Protein 7QA8 (pdb70)

B-factor: mean 53.93, std 20.83, range [18.57, 107.94]

Solvent-accessible surface area: 30537 Å² total

Structure (mmCIF, N/CA/C/O backbone):
data_7QA8
#
_entry.id   7QA8
#
_cell.length_a   1.00
_cell.length_b   1.00
_cell.length_c   1.00
_cell.angle_alpha   90.00
_cell.angle_beta   90.00
_cell.angle_gamma   90.00
#
_symmetry.space_group_name_H-M   'P 1'
#
loop_
_entity.id
_entity.type
_entity.pdbx_description
1 polymer 'Pheromone alpha factor receptor'
2 polymer HIS-ALA-LEU-GLN-LEU-LYS-PRO-GLY-GLN-PRO-NLE-TYR
3 non-polymer 2-acetamido-2-deoxy-beta-D-glucopyranose
4 non-polymer 'CHOLESTEROL HEMISUCCINATE'
5 water water
#
loop_
_atom_site.group_PDB
_atom_site.id
_atom_site.type_symbol
_atom_site.label_atom_id
_atom_site.label_alt_id
_atom_site.label_comp_id
_atom_site.label_asym_id
_atom_site.label_entity_id
_atom_site.label_seq_id
_atom_site.pdbx_PDB_ins_code
_atom_site.Cartn_x
_atom_site.Cartn_y
_atom_site.Cartn_z
_atom_site.occupancy
_atom_site.B_iso_or_equiv
_atom_site.auth_seq_id
_atom_site.auth_comp_id
_atom_site.auth_asym_id
_atom_site.auth_atom_id
_atom_site.pdbx_PDB_model_num
ATOM 1 N N . ALA A 1 5 ? 117.313 88.172 68.810 1.00 75.48 5 ALA A N 1
ATOM 2 C CA . ALA A 1 5 ? 118.365 89.108 68.425 1.00 75.48 5 ALA A CA 1
ATOM 3 C C . ALA A 1 5 ? 118.832 88.873 66.989 1.00 75.48 5 ALA A C 1
ATOM 4 O O . ALA A 1 5 ? 119.849 88.210 66.777 1.00 75.48 5 ALA A O 1
ATOM 6 N N . PRO A 1 6 ? 118.072 89.382 66.008 1.00 72.47 6 PRO A N 1
ATOM 7 C CA . PRO A 1 6 ? 118.494 89.214 64.603 1.00 72.47 6 PRO A CA 1
ATOM 8 C C . PRO A 1 6 ? 119.786 89.940 64.260 1.00 72.47 6 PRO A C 1
ATOM 9 O O . PRO A 1 6 ? 120.744 89.305 63.798 1.00 72.47 6 PRO A O 1
ATOM 13 N N . SER A 1 7 ? 119.847 91.251 64.502 1.00 66.97 7 SER A N 1
ATOM 14 C CA . SER A 1 7 ? 121.019 92.059 64.183 1.00 66.97 7 SER A CA 1
ATOM 15 C C . SER A 1 7 ? 120.948 93.384 64.927 1.00 66.97 7 SER A C 1
ATOM 16 O O . SER A 1 7 ? 119.904 94.043 64.931 1.00 66.97 7 SER A O 1
ATOM 19 N N . LEU A 1 8 ? 122.055 93.772 65.553 1.00 60.91 8 LEU A N 1
ATOM 20 C CA . LEU A 1 8 ? 122.128 95.047 66.250 1.00 60.91 8 LEU A CA 1
ATOM 21 C C . LEU A 1 8 ? 122.336 96.187 65.261 1.00 60.91 8 LEU A C 1
ATOM 22 O O . LEU A 1 8 ? 122.990 96.027 64.227 1.00 60.91 8 LEU A O 1
ATOM 27 N N . SER A 1 9 ? 121.772 97.347 65.588 1.00 60.37 9 SER A N 1
ATOM 28 C CA . SER A 1 9 ? 121.903 98.523 64.743 1.00 60.37 9 SER A CA 1
ATOM 29 C C . SER A 1 9 ? 123.297 99.131 64.889 1.00 60.37 9 SER A C 1
ATOM 30 O O . SER A 1 9 ? 124.083 98.753 65.761 1.00 60.37 9 SER A O 1
ATOM 33 N N . ASN A 1 10 ? 123.604 100.091 64.012 1.00 63.57 10 ASN A N 1
ATOM 34 C CA . ASN A 1 10 ? 124.911 100.735 64.058 1.00 63.57 10 ASN A CA 1
ATOM 35 C C . ASN A 1 10 ? 125.005 101.702 65.236 1.00 63.57 10 ASN A C 1
ATOM 36 O O . ASN A 1 10 ? 126.102 101.936 65.758 1.00 63.57 10 ASN A O 1
ATOM 41 N N . LEU A 1 11 ? 123.864 102.203 65.723 1.00 59.68 11 LEU A N 1
ATOM 42 C CA . LEU A 1 11 ? 123.842 103.154 66.830 1.00 59.68 11 LEU A CA 1
ATOM 43 C C . LEU A 1 11 ? 124.262 102.530 68.157 1.00 59.68 11 LEU A C 1
ATOM 44 O O . LEU A 1 11 ? 124.475 103.260 69.130 1.00 59.68 11 LEU A O 1
ATOM 49 N N . PHE A 1 12 ? 124.372 101.200 68.220 1.00 61.20 12 PHE A N 1
ATOM 50 C CA . PHE A 1 12 ? 124.927 100.524 69.385 1.00 61.20 12 PHE A CA 1
ATOM 51 C C . PHE A 1 12 ? 126.417 100.802 69.553 1.00 61.20 12 PHE A C 1
ATOM 52 O O . PHE A 1 12 ? 126.946 100.639 70.658 1.00 61.20 12 PHE A O 1
ATOM 60 N N . TYR A 1 13 ? 127.100 101.235 68.490 1.00 64.19 13 TYR A N 1
ATOM 61 C CA . TYR A 1 13 ? 128.536 101.481 68.521 1.00 64.19 13 TYR A CA 1
ATOM 62 C C . TYR A 1 13 ? 128.872 102.969 68.501 1.00 64.19 13 TYR A C 1
ATOM 63 O O . TYR A 1 13 ? 129.985 103.350 68.130 1.00 64.19 13 TYR A O 1
ATOM 72 N N . ASP A 1 14 ? 127.926 103.819 68.895 1.00 64.94 14 ASP A N 1
ATOM 73 C CA . ASP A 1 14 ? 128.148 105.258 68.930 1.00 64.94 14 ASP A CA 1
ATOM 74 C C . ASP A 1 14 ? 128.299 105.693 70.380 1.00 64.94 14 ASP A C 1
ATOM 75 O O . ASP A 1 14 ? 127.324 105.611 71.144 1.00 64.94 14 ASP A O 1
ATOM 80 N N . PRO A 1 15 ? 129.495 106.107 70.815 1.00 63.45 15 PRO A N 1
ATOM 81 C CA . PRO A 1 15 ? 129.666 106.561 72.208 1.00 63.45 15 PRO A CA 1
ATOM 82 C C . PRO A 1 15 ? 128.863 107.800 72.570 1.00 63.45 15 PRO A C 1
ATOM 83 O O . PRO A 1 15 ? 128.441 107.935 73.725 1.00 63.45 15 PRO A O 1
ATOM 87 N N . THR A 1 16 ? 128.641 108.710 71.624 1.00 62.83 16 THR A N 1
ATOM 88 C CA . THR A 1 16 ? 128.019 109.995 71.909 1.00 62.83 16 THR A CA 1
ATOM 89 C C . THR A 1 16 ? 126.530 110.028 71.583 1.00 62.83 16 THR A C 1
ATOM 90 O O . THR A 1 16 ? 125.925 111.104 71.633 1.00 62.83 16 THR A O 1
ATOM 94 N N . TYR A 1 17 ? 125.935 108.891 71.226 1.00 56.08 17 TYR A N 1
ATOM 95 C CA . TYR A 1 17 ? 124.503 108.849 70.961 1.00 56.08 17 TYR A CA 1
ATOM 96 C C . TYR A 1 17 ? 123.714 109.050 72.249 1.00 56.08 17 TYR A C 1
ATOM 97 O O . TYR A 1 17 ? 124.028 108.465 73.289 1.00 56.08 17 TYR A O 1
ATOM 106 N N . ASN A 1 18 ? 122.680 109.886 72.173 1.00 52.84 18 ASN A N 1
ATOM 107 C CA . ASN A 1 18 ? 121.893 110.252 73.344 1.00 52.84 18 ASN 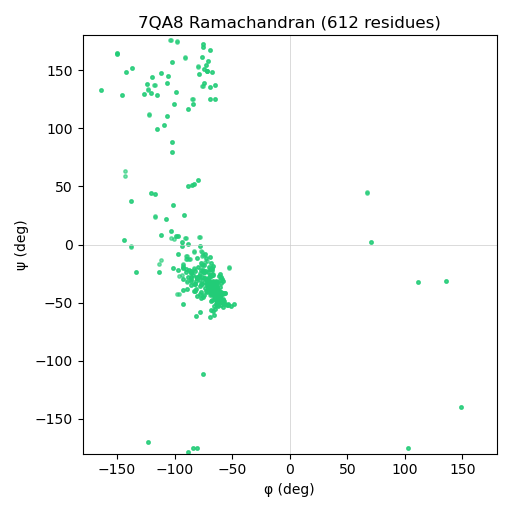A CA 1
ATOM 108 C C . ASN A 1 18 ? 120.465 109.744 73.195 1.00 52.84 18 ASN A C 1
ATOM 109 O O . ASN A 1 18 ? 119.652 110.374 72.501 1.00 52.84 18 ASN A O 1
ATOM 114 N N . PRO A 1 19 ? 120.109 108.616 73.806 1.00 47.80 19 PRO A N 1
ATOM 115 C CA . PRO A 1 19 ? 118.689 108.299 73.969 1.00 47.80 19 PRO A CA 1
ATOM 116 C C . PRO A 1 19 ? 118.072 109.210 75.016 1.00 47.80 19 PRO A C 1
ATOM 117 O O . PRO A 1 19 ? 118.730 109.642 75.964 1.00 47.80 19 PRO A O 1
ATOM 121 N N . GLY A 1 20 ? 116.785 109.504 74.835 1.00 40.37 20 GLY A N 1
ATOM 122 C CA . GLY A 1 20 ? 116.101 110.539 75.577 1.00 40.37 20 GLY A CA 1
ATOM 123 C C . GLY A 1 20 ? 115.712 111.726 74.721 1.00 40.37 20 GLY A C 1
ATOM 124 O O . GLY A 1 20 ? 114.684 112.359 74.984 1.00 40.37 20 GLY A O 1
ATOM 125 N N . GLN A 1 21 ? 116.514 112.039 73.707 1.00 43.52 21 GLN A N 1
ATOM 126 C CA . GLN A 1 21 ? 116.163 113.024 72.697 1.00 43.52 21 GLN A CA 1
ATOM 127 C C . GLN A 1 21 ? 115.516 112.390 71.477 1.00 43.52 21 GLN A C 1
ATOM 128 O O . GLN A 1 21 ? 115.196 113.100 70.518 1.00 43.52 21 GLN A O 1
ATOM 134 N N . SER A 1 22 ? 115.316 111.075 71.494 1.00 41.89 22 SER A N 1
ATOM 135 C CA . SER A 1 22 ? 114.677 110.368 70.400 1.00 41.89 22 SER A CA 1
ATOM 136 C C . SER A 1 22 ? 113.169 110.607 70.415 1.00 41.89 22 SER A C 1
ATOM 137 O O . SER A 1 22 ? 112.605 111.195 71.342 1.00 41.89 22 SER A O 1
ATOM 140 N N . THR A 1 23 ? 112.516 110.129 69.364 1.00 42.32 23 THR A N 1
ATOM 141 C CA . THR A 1 23 ? 111.135 110.462 69.049 1.00 42.32 23 THR A CA 1
ATOM 142 C C . THR A 1 23 ? 110.232 109.272 69.349 1.00 42.32 23 THR A C 1
ATOM 143 O O . THR A 1 23 ? 110.584 108.125 69.058 1.00 42.32 23 THR A O 1
ATOM 147 N N . ILE A 1 24 ? 109.067 109.553 69.917 1.00 40.38 24 ILE A N 1
ATOM 148 C CA . ILE A 1 24 ? 108.007 108.578 70.114 1.00 40.38 24 ILE A CA 1
ATOM 149 C C . ILE A 1 24 ? 106.814 109.059 69.302 1.00 40.38 24 ILE A C 1
ATOM 150 O O . ILE A 1 24 ? 106.478 110.250 69.328 1.00 40.38 24 ILE A O 1
ATOM 155 N N . ASN A 1 25 ? 106.159 108.129 68.608 1.00 45.72 25 ASN A N 1
ATOM 156 C CA . ASN A 1 25 ? 105.050 108.417 67.708 1.00 45.72 25 ASN A CA 1
ATOM 157 C C . ASN A 1 25 ? 103.785 107.766 68.248 1.00 45.72 25 ASN A C 1
ATOM 158 O O . ASN A 1 25 ? 103.794 106.571 68.554 1.00 45.72 25 ASN A O 1
ATOM 163 N N . TYR A 1 26 ? 102.701 108.530 68.372 1.00 42.54 26 TYR A N 1
ATOM 164 C CA . TYR A 1 26 ? 101.476 107.949 68.901 1.00 42.54 26 TYR A CA 1
ATOM 165 C C . TYR A 1 26 ? 100.265 108.656 68.299 1.00 42.54 26 TYR A C 1
ATOM 166 O O . TYR A 1 26 ? 100.366 109.732 67.687 1.00 42.54 26 TYR A O 1
ATOM 175 N N . THR A 1 27 ? 99.114 108.007 68.465 1.00 46.58 27 THR A N 1
ATOM 176 C CA . THR A 1 27 ? 97.822 108.511 68.026 1.00 46.58 27 THR A CA 1
ATOM 177 C C . THR A 1 27 ? 97.090 109.136 69.207 1.00 46.58 27 THR A C 1
ATOM 178 O O . THR A 1 27 ? 96.975 108.521 70.270 1.00 46.58 27 THR A O 1
ATOM 182 N N . SER A 1 28 ? 96.582 110.346 69.008 1.00 48.23 28 SER A N 1
ATOM 183 C CA . SER A 1 28 ? 95.888 111.091 70.048 1.00 48.23 28 SER A CA 1
ATOM 184 C C . SER A 1 28 ? 94.487 111.441 69.563 1.00 48.23 28 SER A C 1
ATOM 185 O O . SER A 1 28 ? 94.026 110.934 68.536 1.00 48.23 28 SER A O 1
ATOM 188 N N . ILE A 1 29 ? 93.795 112.303 70.315 1.00 50.35 29 ILE A N 1
ATOM 189 C CA . ILE A 1 29 ? 92.516 112.833 69.854 1.00 50.35 29 ILE A CA 1
ATOM 190 C C . ILE A 1 29 ? 92.691 113.758 68.655 1.00 50.35 29 ILE A C 1
ATOM 191 O O . ILE A 1 29 ? 91.739 113.974 67.899 1.00 50.35 29 ILE A O 1
ATOM 196 N N . TYR A 1 30 ? 93.894 114.308 68.457 1.00 53.05 30 TYR A N 1
ATOM 197 C CA . TYR A 1 30 ? 94.205 115.152 67.311 1.00 53.05 30 TYR A CA 1
ATOM 198 C C . TYR A 1 30 ? 94.770 114.355 66.139 1.00 53.05 30 TYR A C 1
ATOM 199 O O . TYR A 1 30 ? 95.497 114.907 65.304 1.00 53.05 30 TYR A O 1
ATOM 208 N N . GLY A 1 31 ? 94.452 113.069 66.065 1.00 54.41 31 GLY A N 1
ATOM 209 C CA . GLY A 1 31 ? 94.856 112.194 64.985 1.00 54.41 31 GLY A CA 1
ATOM 210 C C . GLY A 1 31 ? 96.014 111.278 65.336 1.00 54.41 31 GLY A C 1
ATOM 211 O O . GLY A 1 31 ? 96.511 111.225 66.465 1.00 54.41 31 GLY A O 1
ATOM 212 N N . ASN A 1 32 ? 96.446 110.543 64.316 1.00 58.83 32 ASN A N 1
ATOM 213 C CA . ASN A 1 32 ? 97.581 109.628 64.343 1.00 58.83 32 ASN A CA 1
ATOM 214 C C . ASN A 1 32 ? 98.911 110.298 63.995 1.00 58.83 32 ASN A C 1
ATOM 215 O O . ASN A 1 32 ? 99.683 109.810 63.167 1.00 58.83 32 ASN A O 1
ATOM 220 N N . GLY A 1 33 ? 99.203 111.413 64.658 1.00 49.44 33 GLY A N 1
ATOM 221 C CA . GLY A 1 33 ? 100.425 112.136 64.370 1.00 49.44 33 GLY A CA 1
ATOM 222 C C . GLY A 1 33 ? 101.124 112.794 65.542 1.00 49.44 33 GLY A C 1
ATOM 223 O O . GLY A 1 33 ? 102.109 113.505 65.316 1.00 49.44 33 GLY A O 1
ATOM 224 N N . SER A 1 34 ? 100.643 112.619 66.773 1.00 43.85 34 SER A N 1
ATOM 225 C CA . SER A 1 34 ? 101.343 113.189 67.917 1.00 43.85 34 SER A CA 1
ATOM 226 C C . SER A 1 34 ? 102.694 112.524 68.165 1.00 43.85 34 SER A C 1
ATOM 227 O O . SER A 1 34 ? 102.895 111.346 67.870 1.00 43.85 34 SER A O 1
ATOM 230 N N . THR A 1 35 ? 103.639 113.315 68.682 1.00 41.16 35 THR A N 1
ATOM 231 C CA . THR A 1 35 ? 105.015 112.899 68.931 1.00 41.16 35 THR A CA 1
ATOM 232 C C . THR A 1 35 ? 105.439 113.443 70.287 1.00 41.16 35 THR A C 1
ATOM 233 O O . THR A 1 35 ? 104.936 114.474 70.739 1.00 41.16 35 THR A O 1
ATOM 237 N N . ILE A 1 36 ? 106.368 112.743 70.941 1.00 34.98 36 ILE A N 1
ATOM 238 C CA . ILE A 1 36 ? 106.906 113.190 72.225 1.00 34.98 36 ILE A CA 1
ATOM 239 C C . ILE A 1 36 ? 108.350 112.693 72.326 1.00 34.98 36 ILE A C 1
ATOM 240 O O . ILE A 1 36 ? 108.789 111.852 71.547 1.00 34.98 36 ILE A O 1
ATOM 245 N N . THR A 1 37 ? 109.120 113.262 73.253 1.00 32.08 37 THR A N 1
ATOM 246 C CA . THR A 1 37 ? 110.471 112.814 73.557 1.00 32.08 37 THR A CA 1
ATOM 247 C C . THR A 1 37 ? 110.450 111.993 74.841 1.00 32.08 37 THR A C 1
ATOM 248 O O . THR A 1 37 ? 109.529 112.107 75.653 1.00 32.08 37 THR A O 1
ATOM 252 N N . PHE A 1 38 ? 111.468 111.139 75.007 1.00 29.28 38 PHE A N 1
ATOM 253 C CA . PHE A 1 38 ? 111.540 110.270 76.181 1.00 29.28 38 PHE A CA 1
ATOM 254 C C . PHE A 1 38 ? 111.751 111.029 77.489 1.00 29.28 38 PHE A C 1
ATOM 255 O O . PHE A 1 38 ? 111.422 110.496 78.556 1.00 29.28 38 PHE A O 1
ATOM 263 N N . ASP A 1 39 ? 112.207 112.282 77.440 1.00 32.42 39 ASP A N 1
ATOM 264 C CA . ASP A 1 39 ? 112.441 113.020 78.672 1.00 32.42 39 ASP A CA 1
ATOM 265 C C . ASP A 1 39 ? 111.203 113.746 79.172 1.00 32.42 39 ASP A C 1
ATOM 266 O O . ASP A 1 39 ? 111.054 113.912 80.386 1.00 32.42 39 ASP A O 1
ATOM 271 N N . GLU A 1 40 ? 110.238 114.029 78.299 1.00 31.93 40 GLU A N 1
ATOM 272 C CA . GLU A 1 40 ? 108.974 114.568 78.782 1.00 31.93 40 GLU A CA 1
ATOM 273 C C . GLU A 1 40 ? 108.069 113.456 79.288 1.00 31.93 40 GLU A C 1
ATOM 274 O O . GLU A 1 40 ? 107.336 113.649 80.267 1.00 31.93 40 GLU A O 1
ATOM 280 N N . LEU A 1 41 ? 108.178 112.271 78.683 1.00 25.11 41 LEU A N 1
ATOM 281 C CA . LEU A 1 41 ? 107.535 111.081 79.227 1.00 25.11 41 LEU A CA 1
ATOM 282 C C . LEU A 1 41 ? 108.108 110.733 80.595 1.00 25.11 41 LEU A C 1
ATOM 283 O O . LEU A 1 41 ? 107.360 110.441 81.540 1.00 25.11 41 LEU A O 1
ATOM 288 N N . GLN A 1 42 ? 109.439 110.755 80.720 1.00 23.06 42 GLN A N 1
ATOM 289 C CA . GLN A 1 42 ? 110.053 110.444 82.006 1.00 23.06 42 GLN A CA 1
ATOM 290 C C . GLN A 1 42 ? 109.771 111.530 83.042 1.00 23.06 42 GLN A C 1
ATOM 291 O O . GLN A 1 42 ? 109.676 111.233 84.238 1.00 23.06 42 GLN A O 1
ATOM 297 N N . GLY A 1 43 ? 109.551 112.772 82.603 1.00 22.49 43 GLY A N 1
ATOM 298 C CA . GLY A 1 43 ? 109.147 113.807 83.534 1.00 22.49 43 GLY A CA 1
ATOM 299 C C . GLY A 1 43 ? 107.710 113.664 83.990 1.00 22.49 43 GLY A C 1
ATOM 300 O O . GLY A 1 43 ? 107.368 114.075 85.102 1.00 22.49 43 GLY A O 1
ATOM 301 N N . LEU A 1 44 ? 106.849 113.086 83.146 1.00 20.92 44 LEU A N 1
ATOM 302 C CA . LEU A 1 44 ? 105.514 112.721 83.619 1.00 20.92 44 LEU A CA 1
ATOM 303 C C . LEU A 1 44 ? 105.558 111.546 84.592 1.00 20.92 44 LEU A C 1
ATOM 304 O O . LEU A 1 44 ? 104.770 111.497 85.543 1.00 20.92 44 LEU A O 1
ATOM 309 N N . VAL A 1 45 ? 106.465 110.589 84.375 1.00 19.82 45 VAL A N 1
ATOM 310 C CA . VAL A 1 45 ? 106.487 109.413 85.250 1.00 19.82 45 VAL A CA 1
ATOM 311 C C . VAL A 1 45 ? 107.151 109.730 86.597 1.00 19.82 45 VAL A C 1
ATOM 312 O O . VAL A 1 45 ? 106.722 109.222 87.652 1.00 19.82 45 VAL A O 1
ATOM 316 N N . ASN A 1 46 ? 108.110 110.660 86.613 1.00 21.43 46 ASN A N 1
ATOM 317 C CA . ASN A 1 46 ? 108.861 110.918 87.832 1.00 21.43 46 ASN A CA 1
ATOM 318 C C . ASN A 1 46 ? 108.069 111.748 88.828 1.00 21.43 46 ASN A C 1
ATOM 319 O O . ASN A 1 46 ? 108.342 111.676 90.029 1.00 21.43 46 ASN A O 1
ATOM 324 N N . SER A 1 47 ? 106.991 112.390 88.388 1.00 22.56 47 SER A N 1
ATOM 325 C CA . SER A 1 47 ? 106.169 113.159 89.308 1.00 22.56 47 SER A CA 1
ATOM 326 C C . SER A 1 47 ? 105.132 112.291 89.998 1.00 22.56 47 SER A C 1
ATOM 327 O O . SER A 1 47 ? 104.830 112.524 91.172 1.00 22.56 47 SER A O 1
ATOM 330 N N . THR A 1 48 ? 104.703 111.205 89.349 1.00 22.12 48 THR A N 1
ATOM 331 C CA . THR A 1 48 ? 103.904 110.197 90.039 1.00 22.12 48 THR A CA 1
ATOM 332 C C . THR A 1 48 ? 104.764 109.410 91.020 1.00 22.12 48 THR A C 1
ATOM 333 O O . THR A 1 48 ? 104.331 109.127 92.152 1.00 22.12 48 THR A O 1
ATOM 337 N N . VAL A 1 49 ? 105.995 109.072 90.609 1.00 19.70 49 VAL A N 1
ATOM 338 C CA . VAL A 1 49 ? 106.905 108.363 91.508 1.00 19.70 49 VAL A CA 1
ATOM 339 C C . VAL A 1 49 ? 107.298 109.258 92.691 1.00 19.70 49 VAL A C 1
ATOM 340 O O . VAL A 1 49 ? 107.504 108.767 93.808 1.00 19.70 49 VAL A O 1
ATOM 344 N N . THR A 1 50 ? 107.269 110.581 92.515 1.00 22.50 50 THR A N 1
ATOM 345 C CA . THR A 1 50 ? 107.580 111.477 93.620 1.00 22.50 50 THR A CA 1
ATOM 346 C C . THR A 1 50 ? 106.367 111.776 94.498 1.00 22.50 50 THR A C 1
ATOM 347 O O . THR A 1 50 ? 106.533 112.028 95.698 1.00 22.50 50 THR A O 1
ATOM 351 N N . GLN A 1 51 ? 105.151 111.650 93.975 1.00 23.72 51 GLN A N 1
ATOM 352 C CA . GLN A 1 51 ? 103.980 111.894 94.809 1.00 23.72 51 GLN A CA 1
ATOM 353 C C . GLN A 1 51 ? 103.432 110.621 95.442 1.00 23.72 51 GLN A C 1
ATOM 354 O O . GLN A 1 51 ? 102.458 110.695 96.196 1.00 23.72 51 GLN A O 1
ATOM 360 N N . ALA A 1 52 ? 104.034 109.461 95.171 1.00 19.61 52 ALA A N 1
ATOM 361 C CA . ALA A 1 52 ? 103.656 108.267 95.928 1.00 19.61 52 ALA A CA 1
ATOM 362 C C . ALA A 1 52 ? 104.524 108.024 97.167 1.00 19.61 52 ALA A C 1
ATOM 363 O O . ALA A 1 52 ? 104.018 107.499 98.177 1.00 19.61 52 ALA A O 1
ATOM 365 N N . ILE A 1 53 ? 105.796 108.446 97.127 1.00 19.64 53 ILE A N 1
ATOM 366 C CA . ILE A 1 53 ? 106.698 108.332 98.277 1.00 19.64 53 ILE A CA 1
ATOM 367 C C . ILE A 1 53 ? 106.185 109.150 99.461 1.00 19.64 53 ILE A C 1
ATOM 368 O O . ILE A 1 53 ? 106.191 108.679 100.610 1.00 19.64 53 ILE A O 1
ATOM 373 N N . MET A 1 54 ? 105.709 110.373 99.189 1.00 25.54 54 MET A N 1
ATOM 374 C CA . MET A 1 54 ? 105.251 111.282 100.240 1.00 25.54 54 MET A CA 1
ATOM 375 C C . MET A 1 54 ? 104.040 110.716 100.970 1.00 25.54 54 MET A C 1
ATOM 376 O O . MET A 1 54 ? 103.986 110.718 102.205 1.00 25.54 54 MET A O 1
ATOM 381 N N . PHE A 1 55 ? 103.069 110.199 100.220 1.00 21.33 55 PHE A N 1
ATOM 382 C CA . PHE A 1 55 ? 101.861 109.675 100.835 1.00 21.33 55 PHE A CA 1
ATOM 383 C C . PHE A 1 55 ? 102.094 108.326 101.501 1.00 21.33 55 PHE A C 1
ATOM 384 O O . PHE A 1 55 ? 101.388 107.999 102.464 1.00 21.33 55 PHE A O 1
ATOM 392 N N . GLY A 1 56 ? 103.134 107.587 101.097 1.00 19.79 56 GLY A N 1
ATOM 393 C CA . GLY A 1 56 ? 103.465 106.379 101.836 1.00 19.79 56 GLY A CA 1
ATOM 394 C C . GLY A 1 56 ? 104.118 106.711 103.166 1.00 19.79 56 GLY A C 1
ATOM 395 O O . GLY A 1 56 ? 103.822 106.079 104.192 1.00 19.79 56 GLY A O 1
ATOM 396 N N . VAL A 1 57 ? 104.959 107.757 103.177 1.00 19.77 57 VAL A N 1
ATOM 397 C CA . VAL A 1 57 ? 105.538 108.269 104.421 1.00 19.77 57 VAL A CA 1
ATOM 398 C C . VAL A 1 57 ? 104.435 108.778 105.347 1.00 19.77 57 VAL A C 1
ATOM 399 O O . VAL A 1 57 ? 104.462 108.541 106.566 1.00 19.77 57 VAL A O 1
ATOM 403 N N . ARG A 1 58 ? 103.426 109.443 104.767 1.00 24.02 58 ARG A N 1
ATOM 404 C CA . ARG A 1 58 ? 102.299 109.971 105.534 1.00 24.02 58 ARG A CA 1
ATOM 405 C C . ARG A 1 58 ? 101.502 108.851 106.195 1.00 24.02 58 ARG A C 1
ATOM 406 O O . ARG A 1 58 ? 101.187 108.927 107.390 1.00 24.02 58 ARG A O 1
ATOM 414 N N . CYS A 1 59 ? 101.147 107.816 105.414 1.00 23.56 59 CYS A N 1
ATOM 415 C CA . CYS A 1 59 ? 100.396 106.676 105.941 1.00 23.56 59 CYS A CA 1
ATOM 416 C C . CYS A 1 59 ? 101.154 105.971 107.064 1.00 23.56 59 CYS A C 1
ATOM 417 O O . CYS A 1 59 ? 100.570 105.660 108.115 1.00 23.56 59 CYS A O 1
ATOM 420 N N . GLY A 1 60 ? 102.473 105.814 106.901 1.00 22.15 60 GLY A N 1
ATOM 421 C CA . GLY A 1 60 ? 103.303 105.126 107.877 1.00 22.15 60 GLY A CA 1
ATOM 422 C C . GLY A 1 60 ? 103.379 105.881 109.189 1.00 22.15 60 GLY A C 1
ATOM 423 O O . GLY A 1 60 ? 103.087 105.317 110.260 1.00 22.15 60 GLY A O 1
ATOM 424 N N . ALA A 1 61 ? 103.838 107.138 109.097 1.00 22.19 61 ALA A N 1
ATOM 425 C CA . ALA A 1 61 ? 103.895 108.052 110.237 1.00 22.19 61 ALA A CA 1
ATOM 426 C C . ALA A 1 61 ? 102.565 108.138 110.987 1.00 22.19 61 ALA A C 1
ATOM 427 O O . ALA A 1 61 ? 102.533 108.014 112.214 1.00 22.19 61 ALA A O 1
ATOM 429 N N . ALA A 1 62 ? 101.463 108.414 110.276 1.00 23.34 62 ALA A N 1
ATOM 430 C CA . ALA A 1 62 ? 100.181 108.588 110.956 1.00 23.34 62 ALA A CA 1
ATOM 431 C C . ALA A 1 62 ? 99.693 107.311 111.636 1.00 23.34 62 ALA A C 1
ATOM 432 O O . ALA A 1 62 ? 99.113 107.381 112.730 1.00 23.34 62 ALA A O 1
ATOM 434 N N . ALA A 1 63 ? 99.937 106.137 111.031 1.00 24.76 63 ALA A N 1
ATOM 435 C CA . ALA A 1 63 ? 99.506 104.892 111.667 1.00 24.76 63 ALA A CA 1
ATOM 436 C C . ALA A 1 63 ? 100.310 104.602 112.928 1.00 24.76 63 ALA A C 1
ATOM 437 O O . ALA A 1 63 ? 99.747 104.236 113.977 1.00 24.76 63 ALA A O 1
ATOM 439 N N . LEU A 1 64 ? 101.612 104.870 112.877 1.00 27.55 64 LEU A N 1
ATOM 440 C CA . LEU A 1 64 ? 102.455 104.595 114.026 1.00 27.55 64 LEU A CA 1
ATOM 441 C C . LEU A 1 64 ? 102.417 105.723 115.054 1.00 27.55 64 LEU A C 1
ATOM 442 O O . LEU A 1 64 ? 102.920 105.561 116.169 1.00 27.55 64 LEU A O 1
ATOM 447 N N . THR A 1 65 ? 101.751 106.825 114.738 1.00 29.90 65 THR A N 1
ATOM 448 C CA . THR A 1 65 ? 101.515 107.882 115.707 1.00 29.90 65 THR A CA 1
ATOM 449 C C . THR A 1 65 ? 100.217 107.627 116.451 1.00 29.90 65 THR A C 1
ATOM 450 O O . THR A 1 65 ? 100.149 107.853 117.667 1.00 29.90 65 THR A O 1
ATOM 454 N N . LEU A 1 66 ? 99.204 107.133 115.729 1.00 32.89 66 LEU A N 1
ATOM 455 C CA . LEU A 1 66 ? 97.926 106.754 116.318 1.00 32.89 66 LEU A CA 1
ATOM 456 C C . LEU A 1 66 ? 98.095 105.698 117.406 1.00 32.89 66 LEU A C 1
ATOM 457 O O . LEU A 1 66 ? 97.547 105.852 118.509 1.00 32.89 66 LEU A O 1
ATOM 462 N N . ILE A 1 67 ? 98.821 104.609 117.098 1.00 39.79 67 ILE A N 1
ATOM 463 C CA . ILE A 1 67 ? 99.012 103.535 118.082 1.00 39.79 67 ILE A CA 1
ATOM 464 C C . ILE A 1 67 ? 99.730 104.055 119.334 1.00 39.79 67 ILE A C 1
ATOM 465 O O . ILE A 1 67 ? 99.321 103.770 120.469 1.00 39.79 67 ILE A O 1
ATOM 470 N N . VAL A 1 68 ? 100.829 104.792 119.138 1.00 39.94 68 VAL A N 1
ATOM 471 C CA . VAL A 1 68 ? 101.686 105.258 120.229 1.00 39.94 68 VAL A CA 1
ATOM 472 C C . VAL A 1 68 ? 100.944 106.229 121.146 1.00 39.94 68 VAL A C 1
ATOM 473 O O . VAL A 1 68 ? 101.095 106.159 122.377 1.00 39.94 68 VAL A O 1
ATOM 477 N N . MET A 1 69 ? 100.080 107.080 120.581 1.00 44.78 69 MET A N 1
ATOM 478 C CA . MET A 1 69 ? 99.253 107.965 121.395 1.00 44.78 69 MET A CA 1
ATOM 479 C C . MET A 1 69 ? 98.214 107.175 122.174 1.00 44.78 69 MET A C 1
ATOM 480 O O . MET A 1 69 ? 97.848 107.576 123.284 1.00 44.78 69 MET A O 1
ATOM 485 N N . TRP A 1 70 ? 97.690 106.092 121.587 1.00 49.79 70 TRP A N 1
ATOM 486 C CA . TRP A 1 70 ? 96.756 105.240 122.320 1.00 49.79 70 TRP A CA 1
ATOM 487 C C . TRP A 1 70 ? 97.436 104.598 123.526 1.00 49.79 70 TRP A C 1
ATOM 488 O O . TRP A 1 70 ? 96.813 104.429 124.580 1.00 49.79 70 TRP A O 1
ATOM 499 N N . MET A 1 71 ? 98.709 104.223 123.387 1.00 57.08 71 MET A N 1
ATOM 500 C CA . MET A 1 71 ? 99.398 103.482 124.440 1.00 57.08 71 MET A CA 1
ATOM 501 C C . MET A 1 71 ? 100.109 104.346 125.476 1.00 57.08 71 MET A C 1
ATOM 502 O O . MET A 1 71 ? 100.374 103.862 126.581 1.00 57.08 71 MET A O 1
ATOM 507 N N . THR A 1 72 ? 100.424 105.600 125.168 1.00 58.22 72 THR A N 1
ATOM 508 C CA . THR A 1 72 ? 101.244 106.407 126.072 1.00 58.22 72 THR A CA 1
ATOM 509 C C . THR A 1 72 ? 100.507 107.628 126.600 1.00 58.22 72 THR A C 1
ATOM 510 O O . THR A 1 72 ? 101.083 108.718 126.641 1.00 58.22 72 THR A O 1
ATOM 514 N N . SER A 1 73 ? 99.249 107.483 127.004 1.00 63.47 73 SER A N 1
ATOM 515 C CA . SER A 1 73 ? 98.488 108.607 127.530 1.00 63.47 73 SER A CA 1
ATOM 516 C C . SER A 1 73 ? 97.952 108.315 128.924 1.00 63.47 73 SER A C 1
ATOM 517 O O . SER A 1 73 ? 97.469 107.213 129.197 1.00 63.47 73 SER A O 1
ATOM 520 N N . ARG A 1 74 ? 98.033 109.301 129.814 1.00 73.23 74 ARG A N 1
ATOM 521 C CA . ARG A 1 74 ? 97.511 109.199 131.173 1.00 73.23 74 ARG A CA 1
ATOM 522 C C . ARG A 1 74 ? 96.083 109.720 131.282 1.00 73.23 74 ARG A C 1
ATOM 523 O O . ARG A 1 74 ? 95.208 109.027 131.811 1.00 73.23 74 ARG A O 1
ATOM 531 N N . SER A 1 75 ? 95.829 110.929 130.788 1.00 72.10 75 SER A N 1
ATOM 532 C CA . SER A 1 75 ? 94.521 111.565 130.913 1.00 72.10 75 SER A CA 1
ATOM 533 C C . SER A 1 75 ? 93.759 111.465 129.596 1.00 72.10 75 SER A C 1
ATOM 534 O O . SER A 1 75 ? 93.836 112.351 128.742 1.00 72.10 75 SER A O 1
ATOM 537 N N . ARG A 1 76 ? 93.021 110.371 129.424 1.00 67.99 76 ARG A N 1
ATOM 538 C CA . ARG A 1 76 ? 92.092 110.245 128.313 1.00 67.99 76 ARG A CA 1
ATOM 539 C C . ARG A 1 76 ? 90.764 110.912 128.676 1.00 67.99 76 ARG A C 1
ATOM 540 O O . ARG A 1 76 ? 90.641 111.580 129.709 1.00 67.99 76 ARG A O 1
ATOM 548 N N . LYS A 1 77 ? 89.782 110.770 127.775 1.00 65.38 77 LYS A N 1
ATOM 549 C CA . LYS A 1 77 ? 88.421 111.332 127.780 1.00 65.38 77 LYS A CA 1
ATOM 550 C C . LYS A 1 77 ? 88.413 112.838 127.533 1.00 65.38 77 LYS A C 1
ATOM 551 O O . LYS A 1 77 ? 87.339 113.450 127.561 1.00 65.38 77 LYS A O 1
ATOM 557 N N . THR A 1 78 ? 89.565 113.452 127.297 1.00 55.53 78 THR A N 1
ATOM 558 C CA . THR A 1 78 ? 89.718 114.852 126.950 1.00 55.53 78 THR A CA 1
ATOM 559 C C . THR A 1 78 ? 89.286 115.058 125.497 1.00 55.53 78 THR A C 1
ATOM 560 O O . THR A 1 78 ? 89.549 114.201 124.648 1.00 55.53 78 THR A O 1
ATOM 564 N N . PRO A 1 79 ? 88.565 116.152 125.198 1.00 49.07 79 PRO A N 1
ATOM 565 C CA . PRO A 1 79 ? 88.214 116.437 123.791 1.00 49.07 79 PRO A CA 1
ATOM 566 C C . PRO A 1 79 ? 89.414 116.633 122.877 1.00 49.07 79 PRO A C 1
ATOM 567 O O . PRO A 1 79 ? 89.362 116.212 121.712 1.00 49.07 79 PRO A O 1
ATOM 571 N N . ILE A 1 80 ? 90.488 117.255 123.380 1.00 47.27 80 ILE A N 1
ATOM 572 C CA . ILE A 1 80 ? 91.659 117.549 122.556 1.00 47.27 80 ILE A CA 1
ATOM 573 C C . ILE A 1 80 ? 92.328 116.250 122.121 1.00 47.27 80 ILE A C 1
ATOM 574 O O . ILE A 1 80 ? 92.790 116.123 120.978 1.00 47.27 80 ILE A O 1
ATOM 579 N N . PHE A 1 81 ? 92.332 115.252 123.013 1.00 43.87 81 PHE A N 1
ATOM 580 C CA . PHE A 1 81 ? 92.866 113.928 122.705 1.00 43.87 81 PHE A CA 1
ATOM 581 C C . PHE A 1 81 ? 92.072 113.276 121.576 1.00 43.87 81 PHE A C 1
ATOM 582 O O . PHE A 1 81 ? 92.654 112.740 120.626 1.00 43.87 81 PHE A O 1
ATOM 590 N N . ILE A 1 82 ? 90.736 113.288 121.685 1.00 41.88 82 ILE A N 1
ATOM 591 C CA . ILE A 1 82 ? 89.870 112.655 120.687 1.00 41.88 82 ILE A CA 1
ATOM 592 C C . ILE A 1 82 ? 90.016 113.334 119.324 1.00 41.88 82 ILE A C 1
ATOM 593 O O . ILE A 1 82 ? 90.059 112.663 118.283 1.00 41.88 82 ILE A O 1
ATOM 598 N N . ILE A 1 83 ? 90.108 114.671 119.306 1.00 38.17 83 ILE A N 1
ATOM 599 C CA . ILE A 1 83 ? 90.242 115.387 118.035 1.00 38.17 83 ILE A CA 1
ATOM 600 C C . ILE A 1 83 ? 91.605 115.111 117.403 1.00 38.17 83 ILE A C 1
ATOM 601 O O . ILE A 1 83 ? 91.706 114.840 116.191 1.00 38.17 83 ILE A O 1
ATOM 606 N N . ASN A 1 84 ? 92.672 115.142 118.218 1.00 39.05 84 ASN A N 1
ATOM 607 C CA . ASN A 1 84 ? 94.004 114.757 117.764 1.00 39.05 84 ASN A CA 1
ATOM 608 C C . ASN A 1 84 ? 94.057 113.309 117.296 1.00 39.05 84 ASN A C 1
ATOM 609 O O . ASN A 1 84 ? 94.909 112.963 116.473 1.00 39.05 84 ASN A O 1
ATOM 614 N N . GLN A 1 85 ? 93.155 112.465 117.795 1.00 35.77 85 GLN A N 1
ATOM 615 C CA . GLN A 1 85 ? 93.204 111.041 117.534 1.00 35.77 85 GLN A CA 1
ATOM 616 C C . GLN A 1 85 ? 92.355 110.676 116.322 1.00 35.77 85 GLN A C 1
ATOM 617 O O . GLN A 1 85 ? 92.556 109.613 115.732 1.00 35.77 85 GLN A O 1
ATOM 623 N N . VAL A 1 86 ? 91.411 111.539 115.937 1.00 32.48 86 VAL A N 1
ATOM 624 C CA . VAL A 1 86 ? 90.684 111.347 114.683 1.00 32.48 86 VAL A CA 1
ATOM 625 C C . VAL A 1 86 ? 91.327 112.083 113.508 1.00 32.48 86 VAL A C 1
ATOM 626 O O . VAL A 1 86 ? 91.081 111.707 112.348 1.00 32.48 86 VAL A O 1
ATOM 630 N N . SER A 1 87 ? 92.206 113.059 113.767 1.00 30.22 87 SER A N 1
ATOM 631 C CA . SER A 1 87 ? 92.921 113.686 112.655 1.00 30.22 87 SER A CA 1
ATOM 632 C C . SER A 1 87 ? 93.952 112.731 112.060 1.00 30.22 87 SER A C 1
ATOM 633 O O . SER A 1 87 ? 94.107 112.654 110.829 1.00 30.22 87 SER A O 1
ATOM 636 N N . LEU A 1 88 ? 94.622 111.954 112.916 1.00 26.81 88 LEU A N 1
ATOM 637 C CA . LEU A 1 88 ? 95.559 110.942 112.449 1.00 26.81 88 LEU A CA 1
ATOM 638 C C . LEU A 1 88 ? 94.864 109.801 111.717 1.00 26.81 88 LEU A C 1
ATOM 639 O O . LEU A 1 88 ? 95.497 109.144 110.890 1.00 26.81 88 LEU A O 1
ATOM 644 N N . PHE A 1 89 ? 93.570 109.592 111.961 1.00 29.79 89 PHE A N 1
ATOM 645 C CA . PHE A 1 89 ? 92.804 108.576 111.248 1.00 29.79 89 PHE A CA 1
ATOM 646 C C . PHE A 1 89 ? 92.324 109.084 109.896 1.00 29.79 89 PHE A C 1
ATOM 647 O O . PHE A 1 89 ? 92.311 108.329 108.907 1.00 29.79 89 PHE A O 1
ATOM 655 N N . LEU A 1 90 ? 92.010 110.377 109.808 1.00 25.34 90 LEU A N 1
ATOM 656 C CA . LEU A 1 90 ? 91.597 110.902 108.516 1.00 25.34 90 LEU A CA 1
ATOM 657 C C . LEU A 1 90 ? 92.786 111.117 107.594 1.00 25.34 90 LEU A C 1
ATOM 658 O O . LEU A 1 90 ? 92.610 111.073 106.369 1.00 25.34 90 LEU A O 1
ATOM 663 N N . ILE A 1 91 ? 93.997 111.244 108.155 1.00 25.39 91 ILE A N 1
ATOM 664 C CA . ILE A 1 91 ? 95.203 111.251 107.324 1.00 25.39 91 ILE A CA 1
ATOM 665 C C . ILE A 1 91 ? 95.379 109.893 106.640 1.00 25.39 91 ILE A C 1
ATOM 666 O O . ILE A 1 91 ? 95.666 109.821 105.436 1.00 25.39 91 ILE A O 1
ATOM 671 N N . ILE A 1 92 ? 95.143 108.798 107.378 1.00 24.17 92 ILE A N 1
ATOM 672 C CA . ILE A 1 92 ? 95.351 107.461 106.823 1.00 24.17 92 ILE A CA 1
ATOM 673 C C . ILE A 1 92 ? 94.266 107.148 105.800 1.00 24.17 92 ILE A C 1
ATOM 674 O O . ILE A 1 92 ? 94.542 106.531 104.759 1.00 24.17 92 ILE A O 1
ATOM 679 N N . LEU A 1 93 ? 93.040 107.630 106.032 1.00 24.60 93 LEU A N 1
ATOM 680 C CA . LEU A 1 93 ? 91.971 107.365 105.070 1.00 24.60 93 LEU A CA 1
ATOM 681 C C . LEU A 1 93 ? 92.190 108.158 103.781 1.00 24.60 93 LEU A C 1
ATOM 682 O O . LEU A 1 93 ? 91.965 107.637 102.673 1.00 24.60 93 LEU A O 1
ATOM 687 N N . HIS A 1 94 ? 92.649 109.412 103.914 1.00 23.61 94 HIS A N 1
ATOM 688 C CA . HIS A 1 94 ? 93.025 110.221 102.758 1.00 23.61 94 HIS A CA 1
ATOM 689 C C . HIS A 1 94 ? 94.153 109.576 101.960 1.00 23.61 94 HIS A C 1
ATOM 690 O O . HIS A 1 94 ? 94.103 109.538 100.724 1.00 23.61 94 HIS A O 1
ATOM 697 N N . SER A 1 95 ? 95.150 109.010 102.653 1.00 22.12 95 SER A N 1
ATOM 698 C CA . SER A 1 95 ? 96.261 108.372 101.951 1.00 22.12 95 SER A CA 1
ATOM 699 C C . SER A 1 95 ? 95.849 107.068 101.280 1.00 22.12 95 SER A C 1
ATOM 700 O O . SER A 1 95 ? 96.355 106.754 100.196 1.00 22.12 95 SER A O 1
ATOM 703 N N . ALA A 1 96 ? 94.893 106.338 101.870 1.00 22.26 96 ALA A N 1
ATOM 704 C CA . ALA A 1 96 ? 94.370 105.128 101.235 1.00 22.26 96 ALA A CA 1
ATOM 705 C C . ALA A 1 96 ? 93.672 105.471 99.927 1.00 22.26 96 ALA A C 1
ATOM 706 O O . ALA A 1 96 ? 93.924 104.841 98.888 1.00 22.26 96 ALA A O 1
ATOM 708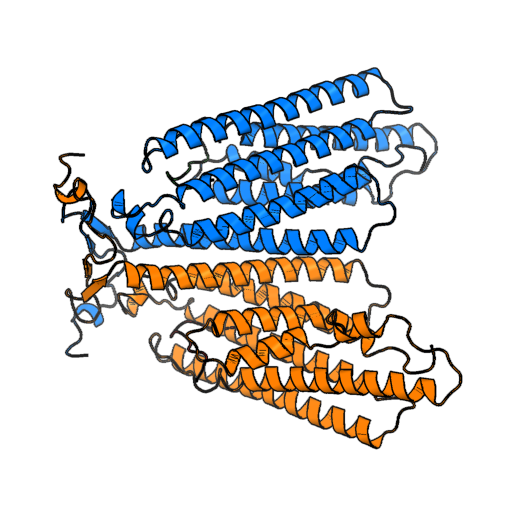 N N . LEU A 1 97 ? 92.746 106.412 99.877 1.00 24.26 97 LEU A N 1
ATOM 709 C CA . LEU A 1 97 ? 91.994 106.697 98.628 1.00 24.26 97 LEU A CA 1
ATOM 710 C C . LEU A 1 97 ? 92.888 107.392 97.608 1.00 24.26 97 LEU A C 1
ATOM 711 O O . LEU A 1 97 ? 92.487 107.462 96.479 1.00 24.26 97 LEU A O 1
ATOM 716 N N . TYR A 1 98 ? 94.042 107.905 97.999 1.00 24.31 98 TYR A N 1
ATOM 717 C CA . TYR A 1 98 ? 95.008 108.480 97.038 1.00 24.31 98 TYR A CA 1
ATOM 718 C C . TYR A 1 98 ? 95.850 107.366 96.426 1.00 24.31 98 TYR A C 1
ATOM 719 O O . TYR A 1 98 ? 96.203 107.508 95.297 1.00 24.31 98 TYR A O 1
ATOM 728 N N . PHE A 1 99 ? 96.176 106.301 97.149 1.00 20.83 99 PHE A N 1
ATOM 729 C CA . PHE A 1 99 ? 96.848 105.135 96.539 1.00 20.83 99 PHE A CA 1
ATOM 730 C C . PHE A 1 99 ? 95.835 104.538 95.588 1.00 20.83 99 PHE A C 1
ATOM 731 O O . PHE A 1 99 ? 96.212 104.137 94.519 1.00 20.83 99 PHE A O 1
ATOM 739 N N . LYS A 1 100 ? 94.569 104.476 95.991 1.00 28.58 100 LYS A N 1
ATOM 740 C CA . LYS A 1 100 ? 93.566 104.029 95.020 1.00 28.58 100 LYS A CA 1
ATOM 741 C C . LYS A 1 100 ? 93.576 104.918 93.773 1.00 28.58 100 LYS A C 1
ATOM 742 O O . LYS A 1 100 ? 93.474 104.420 92.645 1.00 28.58 100 LYS A O 1
ATOM 748 N N . TYR A 1 101 ? 93.699 106.236 93.965 1.00 28.10 101 TYR A N 1
ATOM 749 C CA . TYR A 1 101 ? 93.706 107.168 92.839 1.00 28.10 101 TYR A CA 1
ATOM 750 C C . TYR A 1 101 ? 94.955 106.990 91.974 1.00 28.10 101 TYR A C 1
ATOM 751 O O . TYR A 1 101 ? 94.874 107.077 90.743 1.00 28.10 101 TYR A O 1
ATOM 760 N N . LEU A 1 102 ? 96.119 106.754 92.597 1.00 25.14 102 LEU A N 1
ATOM 761 C CA . LEU A 1 102 ? 97.388 106.743 91.866 1.00 25.14 102 LEU A CA 1
ATOM 762 C C . LEU A 1 102 ? 97.537 105.559 90.918 1.00 25.14 102 LEU A C 1
ATOM 763 O O . LEU A 1 102 ? 98.352 105.628 89.994 1.00 25.14 102 LEU A O 1
ATOM 768 N N . LEU A 1 103 ? 96.799 104.474 91.128 1.00 26.17 103 LEU A N 1
ATOM 769 C CA . LEU A 1 103 ? 96.872 103.315 90.250 1.00 26.17 103 LEU A CA 1
ATOM 770 C C . LEU A 1 103 ? 95.689 103.229 89.292 1.00 26.17 103 LEU A C 1
ATOM 771 O O . LEU A 1 103 ? 95.507 102.198 88.639 1.00 26.17 103 LEU A O 1
ATOM 776 N N . SER A 1 104 ? 94.888 104.286 89.196 1.00 31.17 104 SER A N 1
ATOM 777 C CA . SER A 1 104 ? 93.706 104.328 88.350 1.00 31.17 104 SER A CA 1
ATOM 778 C C . SER A 1 104 ? 94.024 105.026 87.028 1.00 31.17 104 SER A C 1
ATOM 779 O O . SER A 1 104 ? 95.175 105.332 86.714 1.00 31.17 104 SER A O 1
ATOM 782 N N . ASN A 1 105 ? 93.006 104.981 86.166 1.00 33.53 105 ASN A N 1
ATOM 783 C CA . ASN A 1 105 ? 93.144 105.437 84.768 1.00 33.53 105 ASN A CA 1
ATOM 784 C C . ASN A 1 105 ? 93.148 106.940 84.627 1.00 33.53 105 ASN A C 1
ATOM 785 O O . ASN A 1 105 ? 93.261 107.384 83.513 1.00 33.53 105 ASN A O 1
ATOM 790 N N . TYR A 1 106 ? 92.913 107.674 85.692 1.00 39.45 106 TYR A N 1
ATOM 791 C CA . TYR A 1 106 ? 92.922 109.143 85.635 1.00 39.45 106 TYR A CA 1
ATOM 792 C C . TYR A 1 106 ? 94.353 109.601 85.847 1.00 39.45 106 TYR A C 1
ATOM 793 O O . TYR A 1 106 ? 94.632 110.732 85.555 1.00 39.45 106 TYR A O 1
ATOM 802 N N . SER A 1 107 ? 95.240 108.723 86.286 1.00 30.59 107 SER A N 1
ATOM 803 C CA . SER A 1 107 ? 96.660 109.072 86.502 1.00 30.59 107 SER A CA 1
ATOM 804 C C . SER A 1 107 ? 97.555 108.267 85.585 1.00 30.59 107 SER A C 1
ATOM 805 O O . SER A 1 107 ? 98.699 108.132 85.925 1.00 30.59 107 SER A O 1
ATOM 808 N N . SER A 1 108 ? 97.063 107.782 84.463 1.00 27.97 108 SER A N 1
ATOM 809 C CA . SER A 1 108 ? 97.815 106.873 83.583 1.00 27.97 108 SER A CA 1
ATOM 810 C C . SER A 1 108 ? 98.584 107.644 82.539 1.00 27.97 108 SER A C 1
ATOM 811 O O . SER A 1 108 ? 98.264 108.786 82.366 1.00 27.97 108 SER A O 1
ATOM 814 N N . VAL A 1 109 ? 99.596 107.058 81.918 1.00 26.40 109 VAL A N 1
ATOM 815 C CA . VAL A 1 109 ? 100.265 107.699 80.791 1.00 26.40 109 VAL A CA 1
ATOM 816 C C . VAL A 1 109 ? 99.371 107.674 79.557 1.00 26.40 109 VAL A C 1
ATOM 817 O O . VAL A 1 109 ? 99.459 108.570 78.702 1.00 26.40 109 VAL A O 1
ATOM 821 N N . THR A 1 110 ? 98.411 106.741 79.518 1.00 28.60 110 THR A N 1
ATOM 822 C CA . THR A 1 110 ? 97.482 106.624 78.398 1.00 28.60 110 THR A CA 1
ATOM 823 C C . THR A 1 110 ? 96.570 107.841 78.298 1.00 28.60 110 THR A C 1
ATOM 824 O O . THR A 1 110 ? 96.448 108.449 77.229 1.00 28.60 110 THR A O 1
ATOM 828 N N . TYR A 1 111 ? 95.896 108.187 79.400 1.00 31.38 111 TYR A N 1
ATOM 829 C CA . TYR A 1 111 ? 95.045 109.374 79.427 1.00 31.38 111 TYR A CA 1
ATOM 830 C C . TYR A 1 111 ? 95.852 110.654 79.240 1.00 31.38 111 TYR A C 1
ATOM 831 O O . TYR A 1 111 ? 95.380 111.597 78.593 1.00 31.38 111 TYR A O 1
ATOM 840 N N . ALA A 1 112 ? 97.037 110.722 79.860 1.00 29.70 112 ALA A N 1
ATOM 841 C CA . ALA A 1 112 ? 97.896 111.902 79.776 1.00 29.70 112 ALA A CA 1
ATOM 842 C C . ALA A 1 112 ? 98.299 112.209 78.338 1.00 29.70 112 ALA A C 1
ATOM 843 O O . ALA A 1 112 ? 98.176 113.351 77.880 1.00 29.70 112 ALA A O 1
ATOM 845 N N . LEU A 1 113 ? 98.788 111.205 77.610 1.00 32.37 113 LEU A N 1
ATOM 846 C CA . LEU A 1 113 ? 99.232 111.449 76.242 1.00 32.37 113 LEU A CA 1
ATOM 847 C C . LEU A 1 113 ? 98.060 111.473 75.269 1.00 32.37 113 LEU A C 1
ATOM 848 O O . LEU A 1 113 ? 97.985 112.351 74.402 1.00 32.37 113 LEU A O 1
ATOM 853 N N . THR A 1 114 ? 97.139 110.522 75.394 1.00 36.82 114 THR A N 1
ATOM 854 C CA . THR A 1 114 ? 95.959 110.431 74.536 1.00 36.82 114 THR A CA 1
ATOM 855 C C . THR A 1 114 ? 94.744 110.807 75.377 1.00 36.82 114 THR A C 1
ATOM 856 O O . THR A 1 114 ? 94.253 109.995 76.166 1.00 36.82 114 THR A O 1
ATOM 860 N N . GLY A 1 115 ? 94.244 112.026 75.198 1.00 39.39 115 GLY A N 1
ATOM 861 C CA . GLY A 1 115 ? 93.136 112.501 76.005 1.00 39.39 115 GLY A CA 1
ATOM 862 C C . GLY A 1 115 ? 91.771 111.997 75.578 1.00 39.39 115 GLY A C 1
ATOM 863 O O . GLY A 1 115 ? 90.860 112.792 75.333 1.00 39.39 115 GLY A O 1
ATOM 864 N N . PHE A 1 116 ? 91.614 110.681 75.495 1.00 43.46 116 PHE A N 1
ATOM 865 C CA . PHE A 1 116 ? 90.350 110.083 75.086 1.00 43.46 116 PHE A CA 1
ATOM 866 C C . PHE A 1 116 ? 89.421 109.961 76.288 1.00 43.46 116 PHE A C 1
ATOM 867 O O . PHE A 1 116 ? 89.805 109.365 77.300 1.00 43.46 116 PHE A O 1
ATOM 875 N N . PRO A 1 117 ? 88.201 110.499 76.220 1.00 45.01 117 PRO A N 1
ATOM 876 C CA . PRO A 1 117 ? 87.272 110.380 77.350 1.00 45.01 117 PRO A CA 1
ATOM 877 C C . PRO A 1 117 ? 86.597 109.022 77.467 1.00 45.01 117 PRO A C 1
ATOM 878 O O . PRO A 1 117 ? 85.821 108.819 78.407 1.00 45.01 117 PRO A O 1
ATOM 882 N N . GLN A 1 118 ? 86.866 108.089 76.550 1.00 47.91 118 GLN A N 1
ATOM 883 C CA . GLN A 1 118 ? 86.329 106.739 76.671 1.00 47.91 118 GLN A CA 1
ATOM 884 C C . GLN A 1 118 ? 87.050 105.936 77.745 1.00 47.91 118 GLN A C 1
ATOM 885 O O . GLN A 1 118 ? 86.527 104.912 78.195 1.00 47.91 118 GLN A O 1
ATOM 891 N N . PHE A 1 119 ? 88.239 106.376 78.156 1.00 39.62 119 PHE A N 1
ATOM 892 C CA . PHE A 1 119 ? 89.053 105.673 79.135 1.00 39.62 119 PHE A CA 1
ATOM 893 C C . PHE A 1 119 ? 88.608 105.945 80.566 1.00 39.62 119 PHE A C 1
ATOM 894 O O . PHE A 1 119 ? 89.056 105.247 81.481 1.00 39.62 119 PHE A O 1
ATOM 902 N N . ILE A 1 120 ? 87.741 106.932 80.773 1.00 43.03 120 ILE A N 1
ATOM 903 C CA . ILE A 1 120 ? 87.267 107.327 82.095 1.00 43.03 120 ILE A CA 1
ATOM 904 C C . ILE A 1 120 ? 85.884 106.730 82.313 1.00 43.03 120 ILE A C 1
ATOM 905 O O . ILE A 1 120 ? 84.953 107.003 81.547 1.00 43.03 120 ILE A O 1
ATOM 910 N N . SER A 1 121 ? 85.744 105.920 83.357 1.00 47.66 121 SER A N 1
ATOM 911 C CA . SER A 1 121 ? 84.469 105.319 83.711 1.00 47.66 121 SER A CA 1
ATOM 912 C C . SER A 1 121 ? 83.859 106.040 84.911 1.00 47.66 121 SER A C 1
ATOM 913 O O . SER A 1 121 ? 84.457 106.942 85.500 1.00 47.66 121 SER A O 1
ATOM 916 N N . ARG A 1 122 ? 82.644 105.633 85.268 1.00 56.22 122 ARG A N 1
ATOM 917 C CA . ARG A 1 122 ? 81.991 106.112 86.482 1.00 56.22 122 ARG A CA 1
ATOM 918 C C . ARG A 1 122 ? 82.395 105.205 87.637 1.00 56.22 122 ARG A C 1
ATOM 919 O O . ARG A 1 122 ? 82.088 104.008 87.636 1.00 56.22 122 ARG A O 1
ATOM 927 N N . GLY A 1 123 ? 83.080 105.779 88.617 1.00 48.87 123 GLY A N 1
ATOM 928 C CA . GLY A 1 123 ? 83.758 105.022 89.648 1.00 48.87 123 GLY A CA 1
ATOM 929 C C . GLY A 1 123 ? 85.124 105.634 89.854 1.00 48.87 123 GLY A C 1
ATOM 930 O O . GLY A 1 123 ? 85.680 105.617 90.955 1.00 48.87 123 GLY A O 1
ATOM 931 N N . ASP A 1 124 ? 85.672 106.177 88.766 1.00 42.74 124 ASP A N 1
ATOM 932 C CA . ASP A 1 124 ? 86.827 107.059 88.847 1.00 42.74 124 ASP A CA 1
ATOM 933 C C . ASP A 1 124 ? 86.441 108.453 89.326 1.00 42.74 124 ASP A C 1
ATOM 934 O O . ASP A 1 124 ? 87.262 109.139 89.943 1.00 42.74 124 ASP A O 1
ATOM 939 N N . VAL A 1 125 ? 85.204 108.880 89.068 1.00 43.00 125 VAL A N 1
ATOM 940 C CA . VAL A 1 125 ? 84.757 110.199 89.503 1.00 43.00 125 VAL A CA 1
ATOM 941 C C . VAL A 1 125 ? 84.283 110.155 90.960 1.00 43.00 125 VAL A C 1
ATOM 942 O O . VAL A 1 125 ? 84.436 111.136 91.706 1.00 43.00 125 VAL A O 1
ATOM 946 N N . HIS A 1 126 ? 83.835 108.987 91.425 1.00 47.06 126 HIS A N 1
ATOM 947 C CA . HIS A 1 126 ? 83.318 108.873 92.781 1.00 47.06 126 HIS A CA 1
ATOM 948 C C . HIS A 1 126 ? 84.427 108.807 93.823 1.00 47.06 126 HIS A C 1
ATOM 949 O O . HIS A 1 126 ? 84.234 109.283 94.948 1.00 47.06 126 HIS A O 1
ATOM 956 N N . VAL A 1 127 ? 85.622 108.357 93.436 1.00 39.85 127 VAL A N 1
ATOM 957 C CA . VAL A 1 127 ? 86.742 108.349 94.369 1.00 39.85 127 VAL A CA 1
ATOM 958 C C . VAL A 1 127 ? 87.350 109.744 94.450 1.00 39.85 127 VAL A C 1
ATOM 959 O O . VAL A 1 127 ? 87.820 110.165 95.516 1.00 39.85 127 VAL A O 1
ATOM 963 N N . TYR A 1 128 ? 87.242 110.512 93.363 1.00 40.63 128 TYR A N 1
ATOM 964 C CA . TYR A 1 128 ? 87.632 111.918 93.366 1.00 40.63 128 TYR A CA 1
ATOM 965 C C . TYR A 1 128 ? 86.729 112.725 94.295 1.00 40.63 128 TYR A C 1
ATOM 966 O O . TYR A 1 128 ? 87.213 113.529 95.108 1.00 40.63 128 TYR A O 1
ATOM 975 N N . GLY A 1 129 ? 85.410 112.515 94.174 1.00 39.59 129 GLY A N 1
ATOM 976 C CA . GLY A 1 129 ? 84.453 113.079 95.126 1.00 39.59 129 GLY A CA 1
ATOM 977 C C . GLY A 1 129 ? 84.755 112.730 96.574 1.00 39.59 129 GLY A C 1
ATOM 978 O O . GLY A 1 129 ? 84.784 113.610 97.446 1.00 39.59 129 GLY A O 1
ATOM 979 N N . ALA A 1 130 ? 84.934 111.431 96.856 1.00 35.90 130 ALA A N 1
ATOM 980 C CA . ALA A 1 130 ? 85.165 110.974 98.226 1.00 35.90 130 ALA A CA 1
ATOM 981 C C . ALA A 1 130 ? 86.440 111.581 98.809 1.00 35.90 130 ALA A C 1
ATOM 982 O O . ALA A 1 130 ? 86.460 111.997 99.976 1.00 35.90 130 ALA A O 1
ATOM 984 N N . THR A 1 131 ? 87.505 111.657 98.001 1.00 34.64 131 THR A N 1
ATOM 985 C CA . THR A 1 131 ? 88.760 112.239 98.462 1.00 34.64 131 THR A CA 1
ATOM 986 C C . THR A 1 131 ? 88.605 113.732 98.741 1.00 34.64 131 THR A C 1
ATOM 987 O O . THR A 1 131 ? 89.157 114.249 99.727 1.00 34.64 131 THR A O 1
ATOM 991 N N . ASN A 1 132 ? 87.815 114.433 97.913 1.00 36.35 132 ASN A N 1
ATOM 992 C CA . ASN A 1 132 ? 87.554 115.844 98.178 1.00 36.35 132 ASN A CA 1
ATOM 993 C C . ASN A 1 132 ? 86.672 116.064 99.403 1.00 36.35 132 ASN A C 1
ATOM 994 O O . ASN A 1 132 ? 86.677 117.167 99.958 1.00 36.35 132 ASN A O 1
ATOM 999 N N . ILE A 1 133 ? 85.928 115.051 99.845 1.00 34.89 133 ILE A N 1
ATOM 1000 C CA . ILE A 1 133 ? 85.167 115.216 101.084 1.00 34.89 133 ILE A CA 1
ATOM 1001 C C . ILE A 1 133 ? 86.012 114.884 102.321 1.00 34.89 133 ILE A C 1
ATOM 1002 O O . ILE A 1 133 ? 85.897 115.562 103.355 1.00 34.89 133 ILE A O 1
ATOM 1007 N N . ILE A 1 134 ? 86.965 113.955 102.198 1.00 30.13 134 ILE A N 1
ATOM 1008 C CA . ILE A 1 134 ? 87.835 113.682 103.344 1.00 30.13 134 ILE A CA 1
ATOM 1009 C C . ILE A 1 134 ? 88.853 114.804 103.550 1.00 30.13 134 ILE A C 1
ATOM 1010 O O . ILE A 1 134 ? 89.244 115.089 104.696 1.00 30.13 134 ILE A O 1
ATOM 1015 N N . GLN A 1 135 ? 89.252 115.501 102.476 1.00 31.84 135 GLN A N 1
ATOM 1016 C CA . GLN A 1 135 ? 90.151 116.644 102.647 1.00 31.84 135 GLN A CA 1
ATOM 1017 C C . GLN A 1 135 ? 89.515 117.782 103.452 1.00 31.84 135 GLN A C 1
ATOM 1018 O O . GLN A 1 135 ? 90.194 118.407 104.281 1.00 31.84 135 GLN A O 1
ATOM 1024 N N . VAL A 1 136 ? 88.196 117.958 103.362 1.00 30.25 136 VAL A N 1
ATOM 1025 C CA . VAL A 1 136 ? 87.576 119.045 104.113 1.00 30.25 136 VAL A CA 1
ATOM 1026 C C . VAL A 1 136 ? 87.194 118.557 105.507 1.00 30.25 136 VAL A C 1
ATOM 1027 O O . VAL A 1 136 ? 87.244 119.333 106.475 1.00 30.25 136 VAL A O 1
ATOM 1031 N N . LEU A 1 137 ? 86.913 117.252 105.656 1.00 26.59 137 LEU A N 1
ATOM 1032 C CA . LEU A 1 137 ? 86.722 116.724 107.003 1.00 26.59 137 LEU A CA 1
ATOM 1033 C C . LEU A 1 137 ? 88.031 116.592 107.775 1.00 26.59 137 LEU A C 1
ATOM 1034 O O . LEU A 1 137 ? 87.991 116.349 108.984 1.00 26.59 137 LEU A O 1
ATOM 1039 N N . LEU A 1 138 ? 89.177 116.797 107.125 1.00 25.71 138 LEU A N 1
ATOM 1040 C CA . LEU A 1 138 ? 90.453 116.868 107.825 1.00 25.71 138 LEU A CA 1
ATOM 1041 C C . LEU A 1 138 ? 90.826 118.301 108.200 1.00 25.71 138 LEU A C 1
ATOM 1042 O O . LEU A 1 138 ? 91.331 118.541 109.312 1.00 25.71 138 LEU A O 1
ATOM 1047 N N . VAL A 1 139 ? 90.548 119.261 107.304 1.00 26.26 139 VAL A N 1
ATOM 1048 C CA . VAL A 1 139 ? 90.764 120.670 107.639 1.00 26.26 139 VAL A CA 1
ATOM 1049 C C . VAL A 1 139 ? 89.855 121.107 108.788 1.00 26.26 139 VAL A C 1
ATOM 1050 O O . VAL A 1 139 ? 90.278 121.882 109.660 1.00 26.26 139 VAL A O 1
ATOM 1054 N N . ALA A 1 140 ? 88.629 120.561 108.857 1.00 25.53 140 ALA A N 1
ATOM 1055 C CA . ALA A 1 140 ? 87.715 120.933 109.939 1.00 25.53 140 ALA A CA 1
ATOM 1056 C C . ALA A 1 140 ? 88.229 120.456 111.297 1.00 25.53 140 ALA A C 1
ATOM 1057 O O . ALA A 1 140 ? 88.128 121.180 112.299 1.00 25.53 140 ALA A O 1
ATOM 1059 N N . SER A 1 141 ? 88.813 119.253 111.336 1.00 27.88 141 SER A N 1
ATOM 1060 C CA . SER A 1 141 ? 89.397 118.725 112.567 1.00 27.88 141 SER A CA 1
ATOM 1061 C C . SER A 1 141 ? 90.607 119.540 113.009 1.00 27.88 141 SER A C 1
ATOM 1062 O O . SER A 1 141 ? 90.774 119.798 114.212 1.00 27.88 141 SER A O 1
ATOM 1065 N N . ILE A 1 142 ? 91.485 119.902 112.058 1.00 28.14 142 ILE A N 1
ATOM 1066 C CA . ILE A 1 142 ? 92.637 120.759 112.370 1.00 28.14 142 ILE A CA 1
ATOM 1067 C C . ILE A 1 142 ? 92.181 122.078 113.000 1.00 28.14 142 ILE A C 1
ATOM 1068 O O . ILE A 1 142 ? 92.702 122.502 114.047 1.00 28.14 142 ILE A O 1
ATOM 1073 N N . GLU A 1 143 ? 91.187 122.735 112.381 1.00 32.84 143 GLU A N 1
ATOM 1074 C CA . GLU A 1 143 ? 90.735 124.033 112.887 1.00 32.84 143 GLU A CA 1
ATOM 1075 C C . GLU A 1 143 ? 90.069 123.916 114.257 1.00 32.84 143 GLU A C 1
ATOM 1076 O O . GLU A 1 143 ? 90.301 124.769 115.124 1.00 32.84 143 GLU A O 1
ATOM 1082 N N . THR A 1 144 ? 89.241 122.881 114.478 1.00 32.50 144 THR A N 1
ATOM 1083 C CA . THR A 1 144 ? 88.606 122.744 115.792 1.00 32.50 144 THR A CA 1
ATOM 1084 C C . THR A 1 144 ? 89.637 122.434 116.884 1.00 32.50 144 THR A C 1
ATOM 1085 O O . THR A 1 144 ? 89.485 122.904 118.024 1.00 32.50 144 THR A O 1
ATOM 1089 N N . SER A 1 145 ? 90.692 121.668 116.555 1.00 33.71 145 SER A N 1
ATOM 1090 C CA . SER A 1 145 ? 91.786 121.443 117.499 1.00 33.71 145 SER A CA 1
ATOM 1091 C C . SER A 1 145 ? 92.467 122.755 117.881 1.00 33.71 145 SER A C 1
ATOM 1092 O O . SER A 1 145 ? 92.737 123.008 119.066 1.00 33.71 145 SER A O 1
ATOM 1095 N N . LEU A 1 146 ? 92.755 123.601 116.879 1.00 35.38 146 LEU A N 1
ATOM 1096 C CA . LEU A 1 146 ? 93.424 124.870 117.163 1.00 35.38 146 LEU A CA 1
ATOM 1097 C C . LEU A 1 146 ? 92.537 125.810 117.977 1.00 35.38 146 LEU A C 1
ATOM 1098 O O . LEU A 1 146 ? 93.036 126.533 118.856 1.00 35.38 146 LEU A O 1
ATOM 1103 N N . VAL A 1 147 ? 91.217 125.739 117.779 1.00 39.53 147 VAL A N 1
ATOM 1104 C CA . VAL A 1 147 ? 90.343 126.653 118.507 1.00 39.53 147 VAL A CA 1
ATOM 1105 C C . VAL A 1 147 ? 90.138 126.166 119.938 1.00 39.53 147 VAL A C 1
ATOM 1106 O O . VAL A 1 147 ? 90.051 126.987 120.861 1.00 39.53 147 VAL A O 1
ATOM 1110 N N . PHE A 1 148 ? 90.237 124.856 120.186 1.00 42.61 148 PHE A N 1
ATOM 1111 C CA . PHE A 1 148 ? 90.203 124.420 121.581 1.00 42.61 148 PHE A CA 1
ATOM 1112 C C . PHE A 1 148 ? 91.514 124.685 122.318 1.00 42.61 148 PHE A C 1
ATOM 1113 O O . PHE A 1 148 ? 91.477 125.035 123.505 1.00 42.61 148 PHE A O 1
ATOM 1121 N N . GLN A 1 149 ? 92.665 124.593 121.638 1.00 40.95 149 GLN A N 1
ATOM 1122 C CA . GLN A 1 149 ? 93.920 124.956 122.304 1.00 40.95 149 GLN A CA 1
ATOM 1123 C C . GLN A 1 149 ? 93.967 126.444 122.650 1.00 40.95 149 GLN A C 1
ATOM 1124 O O . GLN A 1 149 ? 94.397 126.812 123.755 1.00 40.95 149 GLN A O 1
ATOM 1130 N N . ILE A 1 150 ? 93.493 127.307 121.744 1.00 44.81 150 ILE A N 1
ATOM 1131 C CA . ILE A 1 150 ? 93.413 128.734 122.061 1.00 44.81 150 ILE A CA 1
ATOM 1132 C C . ILE A 1 150 ? 92.390 128.992 123.169 1.00 44.81 150 ILE A C 1
ATOM 1133 O O . ILE A 1 150 ? 92.631 129.807 124.069 1.00 44.81 150 ILE A O 1
ATOM 1138 N N . LYS A 1 151 ? 91.257 128.277 123.154 1.00 52.30 151 LYS A N 1
ATOM 1139 C CA . LYS A 1 151 ? 90.240 128.460 124.187 1.00 52.30 151 LYS A CA 1
ATOM 1140 C C . LYS A 1 151 ? 90.705 127.960 125.558 1.00 52.30 151 LYS A C 1
ATOM 1141 O O . LYS A 1 151 ? 90.129 128.354 126.577 1.00 52.30 151 LYS A O 1
ATOM 1147 N N . VAL A 1 152 ? 91.768 127.158 125.617 1.00 53.55 152 VAL A N 1
ATOM 1148 C CA . VAL A 1 152 ? 92.270 126.682 126.904 1.00 53.55 152 VAL A CA 1
ATOM 1149 C C . VAL A 1 152 ? 93.504 127.478 127.365 1.00 53.55 152 VAL A C 1
ATOM 1150 O O . VAL A 1 152 ? 93.740 127.573 128.582 1.00 53.55 152 VAL A O 1
ATOM 1154 N N . ILE A 1 153 ? 94.207 128.165 126.449 1.00 55.08 153 ILE A N 1
ATOM 1155 C CA . ILE A 1 153 ? 95.404 128.931 126.835 1.00 55.08 153 ILE A CA 1
ATOM 1156 C C . ILE A 1 153 ? 95.045 130.107 127.747 1.00 55.08 153 ILE A C 1
ATOM 1157 O O . ILE A 1 153 ? 95.511 130.189 128.889 1.00 55.08 153 ILE A O 1
ATOM 1162 N N . PHE A 1 154 ? 94.216 131.034 127.263 1.00 68.40 154 PHE A N 1
ATOM 1163 C CA . PHE A 1 154 ? 94.048 132.302 127.964 1.00 68.40 154 PHE A CA 1
ATOM 1164 C C . PHE A 1 154 ? 92.888 132.324 128.950 1.00 68.40 154 PHE A C 1
ATOM 1165 O O . PHE A 1 154 ? 92.868 133.194 129.830 1.00 68.40 154 PHE A O 1
ATOM 1173 N N . THR A 1 155 ? 91.925 131.415 128.823 1.00 74.43 155 THR A N 1
ATOM 1174 C CA . THR A 1 155 ? 90.789 131.381 129.740 1.00 74.43 155 THR A CA 1
ATOM 1175 C C . THR A 1 155 ? 91.243 130.930 131.124 1.00 74.43 155 THR A C 1
ATOM 1176 O O . THR A 1 155 ? 91.860 129.871 131.273 1.00 74.43 155 THR A O 1
ATOM 1180 N N . GLY A 1 156 ? 90.939 131.738 132.138 1.00 86.66 156 GLY A N 1
ATOM 1181 C CA . GLY A 1 156 ? 91.362 131.447 133.494 1.00 86.66 156 GLY A CA 1
ATOM 1182 C C . GLY A 1 156 ? 91.620 132.694 134.316 1.00 86.66 156 GLY A C 1
ATOM 1183 O O . GLY A 1 156 ? 90.878 133.676 134.220 1.00 86.66 156 GLY A O 1
ATOM 1184 N N . ASP A 1 157 ? 92.679 132.665 135.130 1.00 96.62 157 ASP A N 1
ATOM 1185 C CA . ASP A 1 157 ? 93.048 133.809 135.959 1.00 96.62 157 ASP A CA 1
ATOM 1186 C C . ASP A 1 157 ? 93.657 134.955 135.159 1.00 96.62 157 ASP A C 1
ATOM 1187 O O . ASP A 1 157 ? 93.823 136.048 135.711 1.00 96.62 157 ASP A O 1
ATOM 1189 N N . ASN A 1 158 ? 94.002 134.729 133.893 1.00 96.91 158 ASN A N 1
ATOM 1190 C CA . ASN A 1 158 ? 94.542 135.772 133.035 1.00 96.91 158 ASN A CA 1
ATOM 1191 C C . ASN A 1 158 ? 93.466 136.806 132.697 1.00 96.91 158 ASN A C 1
ATOM 1192 O O . ASN A 1 158 ? 92.273 136.612 132.950 1.00 96.91 158 ASN A O 1
ATOM 1194 N N . PHE A 1 159 ? 93.917 137.929 132.136 1.00 94.32 159 PHE A N 1
ATOM 1195 C CA . PHE A 1 159 ? 93.020 139.014 131.756 1.00 94.32 159 PHE A CA 1
ATOM 1196 C C . PHE A 1 159 ? 92.066 138.579 130.648 1.00 94.32 159 PHE A C 1
ATOM 1197 O O . PHE A 1 159 ? 92.457 137.904 129.692 1.00 94.32 159 PHE A O 1
ATOM 1205 N N . LYS A 1 160 ? 90.802 138.971 130.794 1.00 89.90 160 LYS A N 1
ATOM 1206 C CA . LYS A 1 160 ? 89.722 138.531 129.920 1.00 89.90 160 LYS A CA 1
ATOM 1207 C C . LYS A 1 160 ? 89.537 139.407 128.688 1.00 89.90 160 LYS A C 1
ATOM 1208 O O . LYS A 1 160 ? 88.633 139.137 127.893 1.00 89.90 160 LYS A O 1
ATOM 1214 N N . ARG A 1 161 ? 90.347 140.452 128.513 1.00 87.68 161 ARG A N 1
ATOM 1215 C CA . ARG A 1 161 ? 90.197 141.302 127.337 1.00 87.68 161 ARG A CA 1
ATOM 1216 C C . ARG A 1 161 ? 90.800 140.637 126.104 1.00 87.68 161 ARG A C 1
ATOM 1217 O O . ARG A 1 161 ? 90.116 140.441 125.093 1.00 87.68 161 ARG A O 1
ATOM 1225 N N . ILE A 1 162 ? 92.096 140.314 126.167 1.00 80.66 162 ILE A N 1
ATOM 1226 C CA . ILE A 1 162 ? 92.792 139.685 125.046 1.00 80.66 162 ILE A CA 1
ATOM 1227 C C . ILE A 1 162 ? 92.243 138.280 124.791 1.00 80.66 162 ILE A C 1
ATOM 1228 O O . ILE A 1 162 ? 92.048 137.873 123.634 1.00 80.66 162 ILE A O 1
ATOM 1233 N N . GLY A 1 163 ? 92.032 137.511 125.869 1.00 75.24 163 GLY A N 1
ATOM 1234 C CA . GLY A 1 163 ? 91.631 136.115 125.743 1.00 75.24 163 GLY A CA 1
ATOM 1235 C C . GLY A 1 163 ? 90.301 135.925 125.036 1.00 75.24 163 GLY A C 1
ATOM 1236 O O . GLY A 1 163 ? 90.138 134.996 124.240 1.00 75.24 163 GLY A O 1
ATOM 1237 N N . LEU A 1 164 ? 89.330 136.794 125.328 1.00 74.33 164 LEU A N 1
ATOM 1238 C CA . LEU A 1 164 ? 88.006 136.668 124.726 1.00 74.33 164 LEU A CA 1
ATOM 1239 C C . LEU A 1 164 ? 88.023 137.038 123.246 1.00 74.33 164 LEU A C 1
ATOM 1240 O O . LEU A 1 164 ? 87.242 136.487 122.465 1.00 74.33 164 LEU A O 1
ATOM 1245 N N . MET A 1 165 ? 88.915 137.940 122.836 1.00 71.25 165 MET A N 1
ATOM 1246 C CA . MET A 1 165 ? 88.958 138.344 121.438 1.00 71.25 165 MET A CA 1
ATOM 1247 C C . MET A 1 165 ? 89.821 137.420 120.583 1.00 71.25 165 MET A C 1
ATOM 1248 O O . MET A 1 165 ? 89.539 137.270 119.385 1.00 71.25 165 MET A O 1
ATOM 1253 N N . LEU A 1 166 ? 90.790 136.708 121.172 1.00 63.27 166 LEU A N 1
ATOM 1254 C CA . LEU A 1 166 ? 91.649 135.889 120.321 1.00 63.27 166 LEU A CA 1
ATOM 1255 C C . LEU A 1 166 ? 90.938 134.612 119.898 1.00 63.27 166 LEU A C 1
ATOM 1256 O O . LEU A 1 166 ? 91.129 134.140 118.765 1.00 63.27 166 LEU A O 1
ATOM 1261 N N . THR A 1 167 ? 90.089 134.074 120.780 1.00 58.19 167 THR A N 1
ATOM 1262 C CA . THR A 1 167 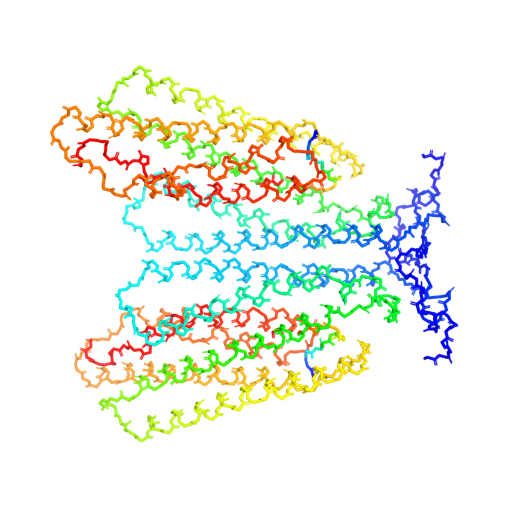? 89.166 133.013 120.393 1.00 58.19 167 THR A CA 1
ATOM 1263 C C . THR A 1 167 ? 88.223 133.462 119.276 1.00 58.19 167 THR A C 1
ATOM 1264 O O . THR A 1 167 ? 87.871 132.653 118.410 1.00 58.19 167 THR A O 1
ATOM 1268 N N . SER A 1 168 ? 87.844 134.750 119.246 1.00 57.48 168 SER A N 1
ATOM 1269 C CA . SER A 1 168 ? 86.969 135.244 118.184 1.00 57.48 168 SER A CA 1
ATOM 1270 C C . SER A 1 168 ? 87.681 135.252 116.834 1.00 57.48 168 SER A C 1
ATOM 1271 O O . SER A 1 168 ? 87.127 134.766 115.836 1.00 57.48 168 SER A O 1
ATOM 1274 N N . ILE A 1 169 ? 88.907 135.799 116.776 1.00 53.25 169 ILE A N 1
ATOM 1275 C CA . ILE A 1 169 ? 89.627 135.770 115.489 1.00 53.25 169 ILE A CA 1
ATOM 1276 C C . ILE A 1 169 ? 90.002 134.332 115.090 1.00 53.25 169 ILE A C 1
ATOM 1277 O O . ILE A 1 169 ? 89.983 133.998 113.893 1.00 53.25 169 ILE A O 1
ATOM 1282 N N . SER A 1 170 ? 90.137 133.412 116.051 1.00 48.63 170 SER A N 1
ATOM 1283 C CA . SER A 1 170 ? 90.518 132.060 115.652 1.00 48.63 170 SER A CA 1
ATOM 1284 C C . SER A 1 170 ? 89.318 131.254 115.165 1.00 48.63 170 SER A C 1
ATOM 1285 O O . SER A 1 170 ? 89.436 130.492 114.195 1.00 48.63 170 SER A O 1
ATOM 1288 N N . PHE A 1 171 ? 88.162 131.423 115.820 1.00 49.29 171 PHE A N 1
ATOM 1289 C CA . PHE A 1 171 ? 86.901 130.881 115.320 1.00 49.29 171 PHE A CA 1
ATOM 1290 C C . PHE A 1 171 ? 86.577 131.416 113.929 1.00 49.29 171 PHE A C 1
ATOM 1291 O O . PHE A 1 171 ? 86.129 130.659 113.055 1.00 49.29 171 PHE A O 1
ATOM 1299 N N . THR A 1 172 ? 86.810 132.718 113.709 1.00 47.46 172 THR A N 1
ATOM 1300 C CA . THR A 1 172 ? 86.558 133.334 112.408 1.00 47.46 172 THR A CA 1
ATOM 1301 C C . THR A 1 172 ? 87.445 132.728 111.324 1.00 47.46 172 THR A C 1
ATOM 1302 O O . THR A 1 172 ? 86.959 132.362 110.243 1.00 47.46 172 THR A O 1
ATOM 1306 N N . LEU A 1 173 ? 88.753 132.625 111.600 1.00 44.81 173 LEU A N 1
ATOM 1307 C CA . LEU A 1 173 ? 89.695 132.072 110.629 1.00 44.81 173 LEU A CA 1
ATOM 1308 C C . LEU A 1 173 ? 89.381 130.613 110.319 1.00 44.81 173 LEU A C 1
ATOM 1309 O O . LEU A 1 173 ? 89.443 130.193 109.153 1.00 44.81 173 LEU A O 1
ATOM 1314 N N . GLY A 1 174 ? 89.025 129.834 111.349 1.00 40.74 174 GLY A N 1
ATOM 1315 C CA . GLY A 1 174 ? 88.699 128.433 111.136 1.00 40.74 174 GLY A CA 1
ATOM 1316 C C . GLY A 1 174 ? 87.456 128.243 110.288 1.00 40.74 174 GLY A C 1
ATOM 1317 O O . GLY A 1 174 ? 87.453 127.441 109.345 1.00 40.74 174 GLY A O 1
ATOM 1318 N N . ILE A 1 175 ? 86.384 128.984 110.609 1.00 40.29 175 ILE A N 1
ATOM 1319 C CA . ILE A 1 175 ? 85.136 128.844 109.862 1.00 40.29 175 ILE A CA 1
ATOM 1320 C C . ILE A 1 175 ? 85.317 129.325 108.420 1.00 40.29 175 ILE A C 1
ATOM 1321 O O . ILE A 1 175 ? 84.739 128.741 107.492 1.00 40.29 175 ILE A O 1
ATOM 1326 N N . ALA A 1 176 ? 86.195 130.317 108.194 1.00 39.67 176 ALA A N 1
ATOM 1327 C CA . ALA A 1 176 ? 86.417 130.805 106.837 1.00 39.67 176 ALA A CA 1
ATOM 1328 C C . ALA A 1 176 ? 87.210 129.792 106.022 1.00 39.67 176 ALA A C 1
ATOM 1329 O O . ALA A 1 176 ? 86.912 129.575 104.838 1.00 39.67 176 ALA A O 1
ATOM 1331 N N . THR A 1 177 ? 88.209 129.153 106.650 1.00 38.34 177 THR A N 1
ATOM 1332 C CA . THR A 1 177 ? 88.992 128.116 105.978 1.00 38.34 177 THR A CA 1
ATOM 1333 C C . THR A 1 177 ? 88.115 126.933 105.575 1.00 38.34 177 THR A C 1
ATOM 1334 O O . THR A 1 177 ? 88.187 126.455 104.431 1.00 38.34 177 THR A O 1
ATOM 1338 N N . VAL A 1 178 ? 87.278 126.453 106.509 1.00 37.05 178 VAL A N 1
ATOM 1339 C CA . VAL A 1 178 ? 86.411 125.304 106.231 1.00 37.05 178 VAL A CA 1
ATOM 1340 C C . VAL A 1 178 ? 85.400 125.642 105.138 1.00 37.05 178 VAL A C 1
ATOM 1341 O O . VAL A 1 178 ? 85.153 124.830 104.232 1.00 37.05 178 VAL A O 1
ATOM 1345 N N . THR A 1 179 ? 84.808 126.848 105.198 1.00 41.50 179 THR A N 1
ATOM 1346 C CA . THR A 1 179 ? 83.815 127.245 104.201 1.00 41.50 179 THR A CA 1
ATOM 1347 C C . THR A 1 179 ? 84.439 127.353 102.811 1.00 41.50 179 THR A C 1
ATOM 1348 O O . THR A 1 179 ? 83.842 126.911 101.819 1.00 41.50 179 THR A O 1
ATOM 1352 N N . MET A 1 180 ? 85.647 127.928 102.724 1.00 44.68 180 MET A N 1
ATOM 1353 C CA . MET A 1 180 ? 86.307 128.082 101.431 1.00 44.68 180 MET A CA 1
ATOM 1354 C C . MET A 1 180 ? 86.692 126.727 100.839 1.00 44.68 180 MET A C 1
ATOM 1355 O O . MET A 1 180 ? 86.565 126.518 99.620 1.00 44.68 180 MET A O 1
ATOM 1360 N N . TYR A 1 181 ? 87.156 125.794 101.691 1.00 39.13 181 TYR A N 1
ATOM 1361 C CA . TYR A 1 181 ? 87.449 124.434 101.232 1.00 39.13 181 TYR A CA 1
ATOM 1362 C C . TYR A 1 181 ? 86.196 123.744 100.703 1.00 39.13 181 TYR A C 1
ATOM 1363 O O . TYR A 1 181 ? 86.243 123.069 99.665 1.00 39.13 181 TYR A O 1
ATOM 1372 N N . PHE A 1 182 ? 85.072 123.895 101.420 1.00 45.05 182 PHE A N 1
ATOM 1373 C CA . PHE A 1 182 ? 83.801 123.312 100.988 1.00 45.05 182 PHE A CA 1
ATOM 1374 C C . PHE A 1 182 ? 83.354 123.868 99.640 1.00 45.05 182 PHE A C 1
ATOM 1375 O O . PHE A 1 182 ? 82.861 123.118 98.786 1.00 45.05 182 PHE A O 1
ATOM 1383 N N . VAL A 1 183 ? 83.492 125.188 99.453 1.00 46.12 183 VAL A N 1
ATOM 1384 C CA . VAL A 1 183 ? 83.090 125.840 98.204 1.00 46.12 183 VAL A CA 1
ATOM 1385 C C . VAL A 1 183 ? 83.911 125.300 97.036 1.00 46.12 183 VAL A C 1
ATOM 1386 O O . VAL A 1 183 ? 83.355 124.906 95.996 1.00 46.12 183 VAL A O 1
ATOM 1390 N N . SER A 1 184 ? 85.250 125.334 97.183 1.00 47.66 184 SER A N 1
ATOM 1391 C CA . SER A 1 184 ? 86.185 124.743 96.220 1.00 47.66 184 SER A CA 1
ATOM 1392 C C . SER A 1 184 ? 85.797 123.317 95.837 1.00 47.66 184 SER A C 1
ATOM 1393 O O . SER A 1 184 ? 85.734 122.977 94.646 1.00 47.66 184 SER A O 1
ATOM 1396 N N . ALA A 1 185 ? 85.567 122.467 96.850 1.00 46.21 185 ALA A N 1
ATOM 1397 C CA . ALA A 1 185 ? 85.214 121.067 96.622 1.00 46.21 185 ALA A CA 1
ATOM 1398 C C . ALA A 1 185 ? 83.925 120.932 95.815 1.00 46.21 185 ALA A C 1
ATOM 1399 O O . ALA A 1 185 ? 83.890 120.207 94.812 1.00 46.21 185 ALA A O 1
ATOM 1401 N N . VAL A 1 186 ? 82.850 121.605 96.252 1.00 48.58 186 VAL A N 1
ATOM 1402 C CA . VAL A 1 186 ? 81.547 121.420 95.610 1.00 48.58 186 VAL A CA 1
ATOM 1403 C C . VAL A 1 186 ? 81.531 121.978 94.183 1.00 48.58 186 VAL A C 1
ATOM 1404 O O . VAL A 1 186 ? 80.910 121.373 93.290 1.00 48.58 186 VAL A O 1
ATOM 1408 N N . LYS A 1 187 ? 82.382 122.967 93.879 1.00 53.39 187 LYS A N 1
ATOM 1409 C CA . LYS A 1 187 ? 82.377 123.435 92.494 1.00 53.39 187 LYS A CA 1
ATOM 1410 C C . LYS A 1 187 ? 83.232 122.538 91.620 1.00 53.39 187 LYS A C 1
ATOM 1411 O O . LYS A 1 187 ? 82.880 122.317 90.454 1.00 53.39 187 LYS A O 1
ATOM 1417 N N . GLY A 1 188 ? 84.387 122.094 92.139 1.00 51.69 188 GLY A N 1
ATOM 1418 C CA . GLY A 1 188 ? 85.214 121.144 91.409 1.00 51.69 188 GLY A CA 1
ATOM 1419 C C . GLY A 1 188 ? 84.442 119.889 91.043 1.00 51.69 188 GLY A C 1
ATOM 1420 O O . GLY A 1 188 ? 84.596 119.357 89.939 1.00 51.69 188 GLY A O 1
ATOM 1421 N N . MET A 1 189 ? 83.620 119.389 91.976 1.00 52.81 189 MET A N 1
ATOM 1422 C CA . MET A 1 189 ? 82.800 118.211 91.701 1.00 52.81 189 MET A CA 1
ATOM 1423 C C . MET A 1 189 ? 81.786 118.472 90.592 1.00 52.81 189 MET A C 1
ATOM 1424 O O . MET A 1 189 ? 81.606 117.620 89.718 1.00 52.81 189 MET A O 1
ATOM 1429 N N . ILE A 1 190 ? 81.067 119.610 90.655 1.00 55.14 190 ILE A N 1
ATOM 1430 C CA . ILE A 1 190 ? 80.138 119.995 89.579 1.00 55.14 190 ILE A CA 1
ATOM 1431 C C . ILE A 1 190 ? 80.839 120.008 88.219 1.00 55.14 190 ILE A C 1
ATOM 1432 O O . ILE A 1 190 ? 80.346 119.422 87.241 1.00 55.14 190 ILE A O 1
ATOM 1437 N N . VAL A 1 191 ? 81.983 120.706 88.146 1.00 55.77 191 VAL A N 1
ATOM 1438 C CA . VAL A 1 191 ? 82.775 120.815 86.915 1.00 55.77 191 VAL A CA 1
ATOM 1439 C C . VAL A 1 191 ? 83.160 119.436 86.379 1.00 55.77 191 VAL A C 1
ATOM 1440 O O . VAL A 1 191 ? 82.968 119.140 85.193 1.00 55.77 191 VAL A O 1
ATOM 1444 N N . THR A 1 192 ? 83.731 118.584 87.245 1.00 53.95 192 THR A N 1
ATOM 1445 C CA . THR A 1 192 ? 84.185 117.262 86.812 1.00 53.95 192 THR A CA 1
ATOM 1446 C C . THR A 1 192 ? 83.022 116.374 86.367 1.00 53.95 192 THR A C 1
ATOM 1447 O O . THR A 1 192 ? 83.130 115.672 85.354 1.00 53.95 192 THR A O 1
ATOM 1451 N N . TYR A 1 193 ? 81.908 116.376 87.118 1.00 56.68 193 TYR A N 1
ATOM 1452 C CA . TYR A 1 193 ? 80.719 115.627 86.707 1.00 56.68 193 TYR A CA 1
ATOM 1453 C C . TYR A 1 193 ? 80.155 116.118 85.377 1.00 56.68 193 TYR A C 1
ATOM 1454 O O . TYR A 1 193 ? 79.519 115.345 84.652 1.00 56.68 193 TYR A O 1
ATOM 1463 N N . ASN A 1 194 ? 80.368 117.395 85.039 1.00 61.84 194 ASN A N 1
ATOM 1464 C CA . ASN A 1 194 ? 79.949 117.876 83.725 1.00 61.84 194 ASN A CA 1
ATOM 1465 C C . ASN A 1 194 ? 80.886 117.389 82.622 1.00 61.84 194 ASN A C 1
ATOM 1466 O O . ASN A 1 194 ? 80.429 116.936 81.567 1.00 61.84 194 ASN A O 1
ATOM 1471 N N . ASP A 1 195 ? 82.196 117.472 82.846 1.00 58.51 195 ASP A N 1
ATOM 1472 C CA . ASP A 1 195 ? 83.186 117.091 81.846 1.00 58.51 195 ASP A CA 1
ATOM 1473 C C . ASP A 1 195 ? 84.388 116.490 82.557 1.00 58.51 195 ASP A C 1
ATOM 1474 O O . ASP A 1 195 ? 84.918 117.096 83.493 1.00 58.51 195 ASP A O 1
ATOM 1479 N N . VAL A 1 196 ? 84.809 115.302 82.114 1.00 52.96 196 VAL A N 1
ATOM 1480 C CA . VAL A 1 196 ? 85.929 114.617 82.755 1.00 52.96 196 VAL A CA 1
ATOM 1481 C C . VAL A 1 196 ? 87.252 115.331 82.489 1.00 52.96 196 VAL A C 1
ATOM 1482 O O . VAL A 1 196 ? 88.184 115.238 83.296 1.00 52.96 196 VAL A O 1
ATOM 1486 N N . SER A 1 197 ? 87.369 116.044 81.368 1.00 55.26 197 SER A N 1
ATOM 1487 C CA . SER A 1 197 ? 88.618 116.686 80.971 1.00 55.26 197 SER A CA 1
ATOM 1488 C C . SER A 1 197 ? 88.622 118.180 81.270 1.00 55.26 197 SER A C 1
ATOM 1489 O O . SER A 1 197 ? 89.224 118.962 80.529 1.00 55.26 197 SER A O 1
ATOM 1492 N N . ALA A 1 198 ? 87.968 118.595 82.351 1.00 59.97 198 ALA A N 1
ATOM 1493 C CA . ALA A 1 198 ? 87.860 119.997 82.725 1.00 59.97 198 ALA A CA 1
ATOM 1494 C C . ALA A 1 198 ? 88.482 120.216 84.097 1.00 59.97 198 ALA A C 1
ATOM 1495 O O . ALA A 1 198 ? 88.384 119.356 84.977 1.00 59.97 198 ALA A O 1
ATOM 1497 N N . THR A 1 199 ? 89.124 121.370 84.274 1.00 69.86 199 THR A N 1
ATOM 1498 C CA . THR A 1 199 ? 89.827 121.704 85.506 1.00 69.86 199 THR A CA 1
ATOM 1499 C C . THR A 1 199 ? 89.339 123.045 86.034 1.00 69.86 199 THR A C 1
ATOM 1500 O O . THR A 1 199 ? 89.292 124.029 85.289 1.00 69.86 199 THR A O 1
ATOM 1504 N N . GLN A 1 200 ? 88.983 123.080 87.317 1.00 77.55 200 GLN A N 1
ATOM 1505 C CA . GLN A 1 200 ? 88.582 124.305 88.004 1.00 77.55 200 GLN A CA 1
ATOM 1506 C C . GLN A 1 200 ? 89.516 124.505 89.191 1.00 77.55 200 GLN A C 1
ATOM 1507 O O . GLN A 1 200 ? 89.464 123.741 90.161 1.00 77.55 200 GLN A O 1
ATOM 1513 N N . ASP A 1 201 ? 90.365 125.542 89.140 1.00 74.16 201 ASP A N 1
ATOM 1514 C CA . ASP A 1 201 ? 91.379 125.662 90.230 1.00 74.16 201 ASP A CA 1
ATOM 1515 C C . ASP A 1 201 ? 91.682 127.095 90.667 1.00 74.16 201 ASP A C 1
ATOM 1516 O O . ASP A 1 201 ? 92.841 127.501 90.513 1.00 74.16 201 ASP A O 1
ATOM 1521 N N . LYS A 1 202 ? 90.714 127.877 91.128 1.00 76.58 202 LYS A N 1
ATOM 1522 C CA . LYS A 1 202 ? 91.110 129.217 91.619 1.00 76.58 202 LYS A CA 1
ATOM 1523 C C . LYS A 1 202 ? 90.913 129.245 93.121 1.00 76.58 202 LYS A C 1
ATOM 1524 O O . LYS A 1 202 ? 91.414 130.168 93.764 1.00 76.58 202 LYS A O 1
ATOM 1530 N N . TYR A 1 203 ? 90.212 128.254 93.645 1.00 68.53 203 TYR A N 1
ATOM 1531 C CA . TYR A 1 203 ? 89.869 128.304 95.078 1.00 68.53 203 TYR A CA 1
ATOM 1532 C C . TYR A 1 203 ? 90.759 127.378 95.912 1.00 68.53 203 TYR A C 1
ATOM 1533 O O . TYR A 1 203 ? 90.472 127.250 97.096 1.00 68.53 203 TYR A O 1
ATOM 1542 N N . PHE A 1 204 ? 91.776 126.750 95.336 1.00 56.75 204 PHE A N 1
ATOM 1543 C CA . PHE A 1 204 ? 92.579 125.793 96.133 1.00 56.75 204 PHE A CA 1
ATOM 1544 C C . PHE A 1 204 ? 93.787 126.541 96.652 1.00 56.75 204 PHE A C 1
ATOM 1545 O O . PHE A 1 204 ? 94.270 126.210 97.725 1.00 56.75 204 PHE A O 1
ATOM 1553 N N . ASN A 1 205 ? 94.205 127.568 95.959 1.00 63.15 205 ASN A N 1
ATOM 1554 C CA . ASN A 1 205 ? 95.378 128.376 96.238 1.00 63.15 205 ASN A CA 1
ATOM 1555 C C . ASN A 1 205 ? 95.074 129.564 97.139 1.00 63.15 205 ASN A C 1
ATOM 1556 O O . ASN A 1 205 ? 95.962 130.388 97.353 1.00 63.15 205 ASN A O 1
ATOM 1561 N N . ALA A 1 206 ? 93.847 129.684 97.651 1.00 52.27 206 ALA A N 1
ATOM 1562 C CA . ALA A 1 206 ? 93.524 130.591 98.741 1.00 52.27 206 ALA A CA 1
ATOM 1563 C C . ALA A 1 206 ? 93.115 129.856 100.006 1.00 52.27 206 ALA A C 1
ATOM 1564 O O . ALA A 1 206 ? 93.339 130.374 101.110 1.00 52.27 206 ALA A O 1
ATOM 1566 N N . SER A 1 207 ? 92.637 128.617 99.870 1.00 48.20 207 SER A N 1
ATOM 1567 C CA . SER A 1 207 ? 92.368 127.781 101.030 1.00 48.20 207 SER A CA 1
ATOM 1568 C C . SER A 1 207 ? 93.664 127.382 101.715 1.00 48.20 207 SER A C 1
ATOM 1569 O O . SER A 1 207 ? 93.723 127.310 102.955 1.00 48.20 207 SER A O 1
ATOM 1572 N N . THR A 1 208 ? 94.714 127.121 100.923 1.00 47.11 208 THR A N 1
ATOM 1573 C CA . THR A 1 208 ? 95.993 126.798 101.546 1.00 47.11 208 THR A CA 1
ATOM 1574 C C . THR A 1 208 ? 96.570 128.014 102.269 1.00 47.11 208 THR A C 1
ATOM 1575 O O . THR A 1 208 ? 97.177 127.864 103.340 1.00 47.11 208 THR A O 1
ATOM 1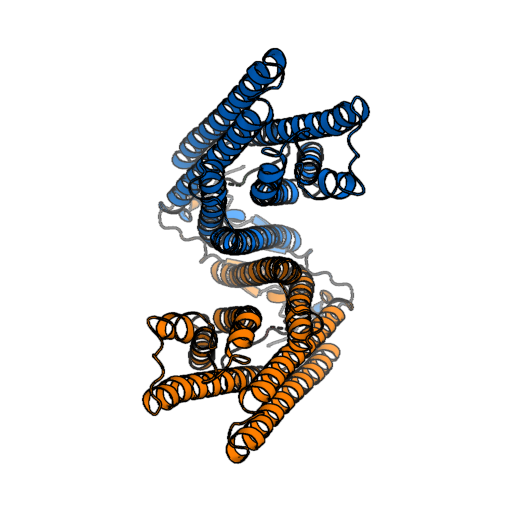579 N N . ILE A 1 209 ? 96.338 129.224 101.740 1.00 46.62 209 ILE A N 1
ATOM 1580 C CA . ILE A 1 209 ? 96.860 130.422 102.392 1.00 46.62 209 ILE A CA 1
ATOM 1581 C C . ILE A 1 209 ? 96.108 130.697 103.695 1.00 46.62 209 ILE A C 1
ATOM 1582 O O . ILE A 1 209 ? 96.703 131.193 104.659 1.00 46.62 209 ILE A O 1
ATOM 1587 N N . LEU A 1 210 ? 94.876 130.202 103.833 1.00 40.86 210 LEU A N 1
ATOM 1588 C CA . LEU A 1 210 ? 94.147 130.485 105.066 1.00 40.86 210 LEU A CA 1
ATOM 1589 C C . LEU A 1 210 ? 94.411 129.432 106.130 1.00 40.86 210 LEU A C 1
ATOM 1590 O O . LEU A 1 210 ? 94.452 129.767 107.325 1.00 40.86 210 LEU A O 1
ATOM 1595 N N . LEU A 1 211 ? 94.644 128.182 105.712 1.00 38.04 211 LEU A N 1
ATOM 1596 C CA . LEU A 1 211 ? 95.190 127.186 106.634 1.00 38.04 211 LEU A CA 1
ATOM 1597 C C . LEU A 1 211 ? 96.556 127.620 107.169 1.00 38.04 211 LEU A C 1
ATOM 1598 O O . LEU A 1 211 ? 96.816 127.531 108.382 1.00 38.04 211 LEU A O 1
ATOM 1603 N N . ALA A 1 212 ? 97.423 128.124 106.277 1.00 39.14 212 ALA A N 1
ATOM 1604 C CA . ALA A 1 212 ? 98.732 128.637 106.681 1.00 39.14 212 ALA A CA 1
ATOM 1605 C C . ALA A 1 212 ? 98.601 129.817 107.638 1.00 39.14 212 ALA A C 1
ATOM 1606 O O . ALA A 1 212 ? 99.361 129.915 108.610 1.00 39.14 212 ALA A O 1
ATOM 1608 N N . SER A 1 213 ? 97.672 130.740 107.349 1.00 40.15 213 SER A N 1
ATOM 1609 C CA . SER A 1 213 ? 97.411 131.889 108.217 1.00 40.15 213 SER A CA 1
ATOM 1610 C C . SER A 1 213 ? 97.014 131.449 109.622 1.00 40.15 213 SER A C 1
ATOM 1611 O O . SER A 1 213 ? 97.493 132.012 110.614 1.00 40.15 213 SER A O 1
ATOM 1614 N N . SER A 1 214 ? 96.096 130.476 109.724 1.00 37.65 214 SER A N 1
ATOM 1615 C CA . SER A 1 214 ? 95.617 130.046 111.039 1.00 37.65 214 SER A CA 1
ATOM 1616 C C . SER A 1 214 ? 96.731 129.377 111.845 1.00 37.65 214 SER A C 1
ATOM 1617 O O . SER A 1 214 ? 96.850 129.601 113.062 1.00 37.65 214 SER A O 1
ATOM 1620 N N . ILE A 1 215 ? 97.564 128.564 111.180 1.00 38.88 215 ILE A N 1
ATOM 1621 C CA . ILE A 1 215 ? 98.716 127.961 111.860 1.00 38.88 215 ILE A CA 1
ATOM 1622 C C . ILE A 1 215 ? 99.712 129.034 112.310 1.00 38.88 215 ILE A C 1
ATOM 1623 O O . ILE A 1 215 ? 100.268 128.959 113.419 1.00 38.88 215 ILE A O 1
ATOM 1628 N N . ASN A 1 216 ? 99.956 130.047 111.460 1.00 42.51 216 ASN A N 1
ATOM 1629 C CA . ASN A 1 216 ? 100.849 131.146 111.834 1.00 42.51 216 ASN A CA 1
ATOM 1630 C C . ASN A 1 216 ? 100.305 131.929 113.025 1.00 42.51 216 ASN A C 1
ATOM 1631 O O . ASN A 1 216 ? 101.079 132.395 113.874 1.00 42.51 216 ASN A O 1
ATOM 1636 N N . PHE A 1 217 ? 98.977 132.045 113.120 1.00 40.76 217 PHE A N 1
ATOM 1637 C CA . PHE A 1 217 ? 98.362 132.734 114.250 1.00 40.76 217 PHE A CA 1
ATOM 1638 C C . PHE A 1 217 ? 98.548 131.932 115.532 1.00 40.76 217 PHE A C 1
ATOM 1639 O O . PHE A 1 217 ? 98.801 132.506 116.601 1.00 40.76 217 PHE A O 1
ATOM 1647 N N . MET A 1 218 ? 98.443 130.599 115.435 1.00 43.37 218 MET A N 1
ATOM 1648 C CA . MET A 1 218 ? 98.680 129.754 116.606 1.00 43.37 218 MET A CA 1
ATOM 1649 C C . MET A 1 218 ? 100.135 129.820 117.061 1.00 43.37 218 MET A C 1
ATOM 1650 O O . MET A 1 218 ? 100.410 129.837 118.273 1.00 43.37 218 MET A O 1
ATOM 1655 N N . SER A 1 219 ? 101.064 129.959 116.110 1.00 42.30 219 SER A N 1
ATOM 1656 C CA . SER A 1 219 ? 102.475 130.087 116.465 1.00 42.30 219 SER A CA 1
ATOM 1657 C C . SER A 1 219 ? 102.747 131.422 117.147 1.00 42.30 219 SER A C 1
ATOM 1658 O O . SER A 1 219 ? 103.514 131.484 118.120 1.00 42.30 219 SER A O 1
ATOM 1661 N N . PHE A 1 220 ? 102.124 132.495 116.639 1.00 46.68 220 PHE A N 1
ATOM 1662 C CA . PHE A 1 220 ? 102.231 133.811 117.266 1.00 46.68 220 PHE A CA 1
ATOM 1663 C C . PHE A 1 220 ? 101.693 133.787 118.694 1.00 46.68 220 PHE A C 1
ATOM 1664 O O . PHE A 1 220 ? 102.311 134.358 119.601 1.00 46.68 220 PHE A O 1
ATOM 1672 N N . VAL A 1 221 ? 100.550 133.124 118.910 1.00 45.18 221 VAL A N 1
ATOM 1673 C CA . VAL A 1 221 ? 99.932 133.120 120.236 1.00 45.18 221 VAL A CA 1
ATOM 1674 C C . VAL A 1 221 ? 100.770 132.295 121.216 1.00 45.18 221 VAL A C 1
ATOM 1675 O O . VAL A 1 221 ? 100.903 132.659 122.397 1.00 45.18 221 VAL A O 1
ATOM 1679 N N . LEU A 1 222 ? 101.471 131.271 120.721 1.00 46.20 222 LEU A N 1
ATOM 1680 C CA . LEU A 1 222 ? 102.287 130.468 121.628 1.00 46.20 222 LEU A CA 1
ATOM 1681 C C . LEU A 1 222 ? 103.596 131.179 121.972 1.00 46.20 222 LEU A C 1
ATOM 1682 O O . LEU A 1 222 ? 104.071 131.096 123.116 1.00 46.20 222 LEU A O 1
ATOM 1687 N N . VAL A 1 223 ? 104.174 131.902 121.003 1.00 49.76 223 VAL A N 1
ATOM 1688 C CA . VAL A 1 223 ? 105.321 132.770 121.281 1.00 49.76 223 VAL A CA 1
ATOM 1689 C C . VAL A 1 223 ? 104.956 133.858 122.294 1.00 49.76 223 VAL A C 1
ATOM 1690 O O . VAL A 1 223 ? 105.751 134.172 123.194 1.00 49.76 223 VAL A O 1
ATOM 1694 N N . VAL A 1 224 ? 103.772 134.475 122.133 1.00 52.73 224 VAL A N 1
ATOM 1695 C CA . VAL A 1 224 ? 103.237 135.429 123.114 1.00 52.73 224 VAL A CA 1
ATOM 1696 C C . VAL A 1 224 ? 103.200 134.819 124.516 1.00 52.73 224 VAL A C 1
ATOM 1697 O O . VAL A 1 224 ? 103.667 135.433 125.487 1.00 52.73 224 VAL A O 1
ATOM 1701 N N . LYS A 1 225 ? 102.591 133.625 124.642 1.00 53.91 225 LYS A N 1
ATOM 1702 C CA . LYS A 1 225 ? 102.525 132.930 125.932 1.00 53.91 225 LYS A CA 1
ATOM 1703 C C . LYS A 1 225 ? 103.911 132.655 126.517 1.00 53.91 225 LYS A C 1
ATOM 1704 O O . LYS A 1 225 ? 104.106 132.759 127.735 1.00 53.91 225 LYS A O 1
ATOM 1710 N N . LEU A 1 226 ? 104.912 132.440 125.658 1.00 59.67 226 LEU A N 1
ATOM 1711 C CA . LEU A 1 226 ? 106.252 132.148 126.161 1.00 59.67 226 LEU A CA 1
ATOM 1712 C C . LEU A 1 226 ? 106.944 133.416 126.652 1.00 59.67 226 LEU A C 1
ATOM 1713 O O . LEU A 1 226 ? 107.627 133.394 127.688 1.00 59.67 226 LEU A O 1
ATOM 1718 N N . ILE A 1 227 ? 106.791 134.520 125.913 1.00 61.10 227 ILE A N 1
ATOM 1719 C CA . ILE A 1 227 ? 107.360 135.794 126.345 1.00 61.10 227 ILE A CA 1
ATOM 1720 C C . ILE A 1 227 ? 106.690 136.267 127.633 1.00 61.10 227 ILE A C 1
ATOM 1721 O O . ILE A 1 227 ? 107.357 136.795 128.533 1.00 61.10 227 ILE A O 1
ATOM 1726 N N . LEU A 1 228 ? 105.398 135.975 127.805 1.00 66.67 228 LEU A N 1
ATOM 1727 C CA . LEU A 1 228 ? 104.750 136.376 129.047 1.00 66.67 228 LEU A CA 1
ATOM 1728 C C . LEU A 1 228 ? 105.061 135.420 130.190 1.00 66.67 228 LEU A C 1
ATOM 1729 O O . LEU A 1 228 ? 105.030 135.840 131.352 1.00 66.67 228 LEU A O 1
ATOM 1734 N N . ALA A 1 229 ? 105.502 134.197 129.884 1.00 71.99 229 ALA A N 1
ATOM 1735 C CA . ALA A 1 229 ? 105.939 133.281 130.927 1.00 71.99 229 ALA A CA 1
ATOM 1736 C C . ALA A 1 229 ? 107.370 133.549 131.361 1.00 71.99 229 ALA A C 1
ATOM 1737 O O . ALA A 1 229 ? 107.746 133.182 132.479 1.00 71.99 229 ALA A O 1
ATOM 1739 N N . ILE A 1 230 ? 108.169 134.187 130.506 1.00 74.37 230 ILE A N 1
ATOM 1740 C CA . ILE A 1 230 ? 109.487 134.644 130.939 1.00 74.37 230 ILE A CA 1
ATOM 1741 C C . ILE A 1 230 ? 109.386 136.023 131.593 1.00 74.37 230 ILE A C 1
ATOM 1742 O O . ILE A 1 230 ? 110.184 136.344 132.488 1.00 74.37 230 ILE A O 1
ATOM 1747 N N . ARG A 1 231 ? 108.339 136.790 131.286 1.00 79.59 231 ARG A N 1
ATOM 1748 C CA . ARG A 1 231 ? 108.208 138.119 131.867 1.00 79.59 231 ARG A CA 1
ATOM 1749 C C . ARG A 1 231 ? 107.535 138.092 133.237 1.00 79.59 231 ARG A C 1
ATOM 1750 O O . ARG A 1 231 ? 107.904 138.884 134.113 1.00 79.59 231 ARG A O 1
ATOM 1758 N N . SER A 1 232 ? 106.566 137.192 133.455 1.00 85.86 232 SER A N 1
ATOM 1759 C CA . SER A 1 232 ? 105.885 137.142 134.746 1.00 85.86 232 SER A CA 1
ATOM 1760 C C . SER A 1 232 ? 106.795 136.626 135.859 1.00 85.86 232 SER A C 1
ATOM 1761 O O . SER A 1 232 ? 106.723 137.116 136.992 1.00 85.86 232 SER A O 1
ATOM 1764 N N . ARG A 1 233 ? 107.613 135.605 135.564 1.00 91.01 233 ARG A N 1
ATOM 1765 C CA . ARG A 1 233 ? 108.433 134.954 136.589 1.00 91.01 233 ARG A CA 1
ATOM 1766 C C . ARG A 1 233 ? 109.461 135.899 137.207 1.00 91.01 233 ARG A C 1
ATOM 1767 O O . ARG A 1 233 ? 109.731 135.825 138.412 1.00 91.01 233 ARG A O 1
ATOM 1775 N N . ARG A 1 234 ? 110.062 136.774 136.394 1.00 93.74 234 ARG A N 1
ATOM 1776 C CA . ARG A 1 234 ? 111.113 137.659 136.892 1.00 93.74 234 ARG A CA 1
ATOM 1777 C C . ARG A 1 234 ? 110.552 138.724 137.831 1.00 93.74 234 ARG A C 1
ATOM 1778 O O . ARG A 1 234 ? 111.247 139.154 138.761 1.00 93.74 234 ARG A O 1
ATOM 1786 N N . PHE A 1 235 ? 109.308 139.161 137.588 1.00 98.39 235 PHE A N 1
ATOM 1787 C CA . PHE A 1 235 ? 108.622 140.098 138.479 1.00 98.39 235 PHE A CA 1
ATOM 1788 C C . PHE A 1 235 ? 108.521 139.544 139.899 1.00 98.39 235 PHE A C 1
ATOM 1789 O O . PHE A 1 235 ? 108.819 140.243 140.874 1.00 98.39 235 PHE A O 1
ATOM 1797 N N . LEU A 1 236 ? 108.099 138.290 140.031 1.00 99.46 236 LEU A N 1
ATOM 1798 C CA . LEU A 1 236 ? 108.107 137.601 141.314 1.00 99.46 236 LEU A CA 1
ATOM 1799 C C . LEU A 1 236 ? 109.514 137.082 141.620 1.00 99.46 236 LEU A C 1
ATOM 1800 O O . LEU A 1 236 ? 110.476 137.330 140.889 1.00 99.46 236 LEU A O 1
ATOM 1805 N N . GLY A 1 237 ? 109.640 136.340 142.716 1.00 103.36 237 GLY A N 1
ATOM 1806 C CA . GLY A 1 237 ? 110.907 135.780 143.133 1.00 103.36 237 GLY A CA 1
ATOM 1807 C C . GLY A 1 237 ? 111.147 134.341 142.733 1.00 103.36 237 GLY A C 1
ATOM 1808 O O . GLY A 1 237 ? 112.145 133.754 143.169 1.00 103.36 237 GLY A O 1
ATOM 1809 N N . LEU A 1 238 ? 110.269 133.751 141.926 1.00 102.86 238 LEU A N 1
ATOM 1810 C CA . LEU A 1 238 ? 110.403 132.354 141.541 1.00 102.86 238 LEU A CA 1
ATOM 1811 C C . LEU A 1 238 ? 111.547 132.176 140.543 1.00 102.86 238 LEU A C 1
ATOM 1812 O O . LEU A 1 238 ? 111.919 133.100 139.814 1.00 102.86 238 LEU A O 1
ATOM 1817 N N . LYS A 1 239 ? 112.111 130.970 140.523 1.00 97.32 239 LYS A N 1
ATOM 1818 C CA . LYS A 1 239 ? 113.223 130.662 139.635 1.00 97.32 239 LYS A CA 1
ATOM 1819 C C . LYS A 1 239 ? 112.745 130.496 138.195 1.00 97.32 239 LYS A C 1
ATOM 1820 O O . LYS A 1 239 ? 111.601 130.111 137.937 1.00 97.32 239 LYS A O 1
ATOM 1826 N N . GLN A 1 240 ? 113.632 130.813 137.255 1.00 94.75 240 GLN A N 1
ATOM 1827 C CA . GLN A 1 240 ? 113.294 130.819 135.840 1.00 94.75 240 GLN A CA 1
ATOM 1828 C C . GLN A 1 240 ? 113.524 129.439 135.225 1.00 94.75 240 GLN A C 1
ATOM 1829 O O . GLN A 1 240 ? 113.911 128.481 135.900 1.00 94.75 240 GLN A O 1
ATOM 1835 N N . PHE A 1 241 ? 113.278 129.338 133.920 1.00 85.84 241 PHE A N 1
ATOM 1836 C CA . PHE A 1 241 ? 113.583 128.120 133.185 1.00 85.84 241 PHE A CA 1
ATOM 1837 C C . PHE A 1 241 ? 115.083 128.026 132.941 1.00 85.84 241 PHE A C 1
ATOM 1838 O O . PHE A 1 241 ? 115.726 129.012 132.570 1.00 85.84 241 PHE A O 1
ATOM 1846 N N . ASP A 1 242 ? 115.644 126.834 133.147 1.00 86.11 242 ASP A N 1
ATOM 1847 C CA . ASP A 1 242 ? 117.077 126.648 132.940 1.00 86.11 242 ASP A CA 1
ATOM 1848 C C . ASP A 1 242 ? 117.399 126.442 131.463 1.00 86.11 242 ASP A C 1
ATOM 1849 O O . ASP A 1 242 ? 118.123 127.239 130.855 1.00 86.11 242 ASP A O 1
ATOM 1851 N N . SER A 1 243 ? 116.867 125.374 130.870 1.00 84.95 243 SER A N 1
ATOM 1852 C CA . SER A 1 243 ? 117.066 125.080 129.456 1.00 84.95 243 SER A CA 1
ATOM 1853 C C . SER A 1 243 ? 115.763 124.614 128.823 1.00 84.95 243 SER A C 1
ATOM 1854 O O . SER A 1 243 ? 115.755 123.715 127.975 1.00 84.95 243 SER A O 1
ATOM 1857 N N . PHE A 1 244 ? 114.649 125.214 129.236 1.00 79.24 244 PHE A N 1
ATOM 1858 C CA . PHE A 1 244 ? 113.337 124.858 128.716 1.00 79.24 244 PHE A CA 1
ATOM 1859 C C . PHE A 1 244 ? 112.961 125.693 127.497 1.00 79.24 244 PHE A C 1
ATOM 1860 O O . PHE A 1 244 ? 112.135 125.247 126.683 1.00 79.24 244 PHE A O 1
ATOM 1868 N N . HIS A 1 245 ? 113.561 126.891 127.370 1.00 73.28 245 HIS A N 1
ATOM 1869 C CA . HIS A 1 245 ? 113.300 127.767 126.230 1.00 73.28 245 HIS A CA 1
ATOM 1870 C C . HIS A 1 245 ? 113.712 127.102 124.931 1.00 73.28 245 HIS A C 1
ATOM 1871 O O . HIS A 1 245 ? 113.016 127.229 123.917 1.00 73.28 245 HIS A O 1
ATOM 1878 N N . ILE A 1 246 ? 114.870 126.431 124.936 1.00 70.78 246 ILE A N 1
ATOM 1879 C CA . ILE A 1 246 ? 115.395 125.823 123.719 1.00 70.78 246 ILE A CA 1
ATOM 1880 C C . ILE A 1 246 ? 114.472 124.701 123.256 1.00 70.78 246 ILE A C 1
ATOM 1881 O O . ILE A 1 246 ? 114.175 124.592 122.061 1.00 70.78 246 ILE A O 1
ATOM 1886 N N . LEU A 1 247 ? 113.966 123.891 124.199 1.00 67.62 247 LEU A N 1
ATOM 1887 C CA . LEU A 1 247 ? 113.033 122.820 123.865 1.00 67.62 247 LEU A CA 1
ATOM 1888 C C . LEU A 1 247 ? 111.747 123.385 123.278 1.00 67.62 247 LEU A C 1
ATOM 1889 O O . LEU A 1 247 ? 111.361 123.007 122.164 1.00 67.62 247 LEU A O 1
ATOM 1894 N N . LEU A 1 248 ? 111.128 124.349 123.987 1.00 61.81 248 LEU A N 1
ATOM 1895 C CA . LEU A 1 248 ? 109.873 124.970 123.550 1.00 61.81 248 LEU A CA 1
ATOM 1896 C C . LEU A 1 248 ? 110.004 125.608 122.167 1.00 61.81 248 LEU A C 1
ATOM 1897 O O . LEU A 1 248 ? 109.183 125.355 121.279 1.00 61.81 248 LEU A O 1
ATOM 1902 N N . ILE A 1 249 ? 110.992 126.492 121.994 1.00 60.63 249 ILE A N 1
ATOM 1903 C CA . ILE A 1 249 ? 111.144 127.228 120.740 1.00 60.63 249 ILE A CA 1
ATOM 1904 C C . ILE A 1 249 ? 111.555 126.291 119.607 1.00 60.63 249 ILE A C 1
ATOM 1905 O O . ILE A 1 249 ? 110.883 126.216 118.571 1.00 60.63 249 ILE A O 1
ATOM 1910 N N . MET A 1 250 ? 112.669 125.564 119.787 1.00 63.39 250 MET A N 1
ATOM 1911 C CA . MET A 1 250 ? 113.251 124.754 118.722 1.00 63.39 250 MET A CA 1
ATOM 1912 C C . MET A 1 250 ? 112.384 123.552 118.380 1.00 63.39 250 MET A C 1
ATOM 1913 O O . MET A 1 250 ? 111.922 123.426 117.241 1.00 63.39 250 MET A O 1
ATOM 1915 N N . SER A 1 251 ? 112.173 122.641 119.336 1.00 61.10 251 SER A N 1
ATOM 1916 C CA . SER A 1 251 ? 111.289 121.522 119.061 1.00 61.10 251 SER A CA 1
ATOM 1917 C C . SER A 1 251 ? 109.852 122.010 118.992 1.00 61.10 251 SER A C 1
ATOM 1918 O O . SER A 1 251 ? 109.519 123.064 119.540 1.00 61.10 251 SER A O 1
ATOM 1921 N N . CYS A 1 252 ? 108.984 121.257 118.328 1.00 54.73 252 CYS A N 1
ATOM 1922 C CA . CYS A 1 252 ? 107.715 121.831 117.902 1.00 54.73 252 CYS A CA 1
ATOM 1923 C C . CYS A 1 252 ? 106.660 121.808 119.009 1.00 54.73 252 CYS A C 1
ATOM 1924 O O . CYS A 1 252 ? 105.536 121.345 118.797 1.00 54.73 252 CYS A O 1
ATOM 1927 N N . GLN A 1 253 ? 107.015 122.322 120.191 1.00 50.90 253 GLN A N 1
ATOM 1928 C CA . GLN A 1 253 ? 106.037 122.713 121.195 1.00 50.90 253 GLN A CA 1
ATOM 1929 C C . GLN A 1 253 ? 105.257 123.937 120.745 1.00 50.90 253 GLN A C 1
ATOM 1930 O O . GLN A 1 253 ? 104.082 124.085 121.095 1.00 50.90 253 GLN A O 1
ATOM 1936 N N . SER A 1 254 ? 105.903 124.819 119.991 1.00 48.41 254 SER A N 1
ATOM 1937 C CA . SER A 1 254 ? 105.248 125.842 119.196 1.00 48.41 254 SER A CA 1
ATOM 1938 C C . SER A 1 254 ? 105.439 125.537 117.717 1.00 48.41 254 SER A C 1
ATOM 1939 O O . SER A 1 254 ? 106.470 124.981 117.327 1.00 48.41 254 SER A O 1
ATOM 1942 N N . LEU A 1 255 ? 104.467 125.895 116.885 1.00 43.04 255 LEU A N 1
ATOM 1943 C CA . LEU A 1 255 ? 104.397 125.385 115.516 1.00 43.04 255 LEU A CA 1
ATOM 1944 C C . LEU A 1 255 ? 105.254 126.191 114.543 1.00 43.04 255 LEU A C 1
ATOM 1945 O O . LEU A 1 255 ? 104.775 126.613 113.490 1.00 43.04 255 LEU A O 1
ATOM 1950 N N . LEU A 1 256 ? 106.532 126.407 114.870 1.00 44.30 256 LEU A N 1
ATOM 1951 C CA . LEU A 1 256 ? 107.357 127.278 114.037 1.00 44.30 256 LEU A CA 1
ATOM 1952 C C . LEU A 1 256 ? 107.845 126.594 112.765 1.00 44.30 256 LEU A C 1
ATOM 1953 O O . LEU A 1 256 ? 107.866 127.232 111.709 1.00 44.30 256 LEU A O 1
ATOM 1958 N N . VAL A 1 257 ? 108.278 125.332 112.846 1.00 42.59 257 VAL A N 1
ATOM 1959 C CA . VAL A 1 257 ? 108.763 124.623 111.651 1.00 42.59 257 VAL A CA 1
ATOM 1960 C C . VAL A 1 257 ? 107.663 124.460 110.593 1.00 42.59 257 VAL A C 1
ATOM 1961 O O . VAL A 1 257 ? 107.938 124.754 109.412 1.00 42.59 257 VAL A O 1
ATOM 1965 N N . PRO A 1 258 ? 106.429 123.975 110.913 1.00 40.98 258 PRO A N 1
ATOM 1966 C CA . PRO A 1 258 ? 105.386 123.960 109.864 1.00 40.98 258 PRO A CA 1
ATOM 1967 C C . PRO A 1 258 ? 105.064 125.344 109.327 1.00 40.98 258 PRO A C 1
ATOM 1968 O O . PRO A 1 258 ? 104.745 125.480 108.142 1.00 40.98 258 PRO A O 1
ATOM 1972 N N . SER A 1 259 ? 105.193 126.379 110.164 1.00 42.21 259 SER A N 1
ATOM 1973 C CA . SER A 1 259 ? 104.891 127.737 109.729 1.00 42.21 259 SER A CA 1
ATOM 1974 C C . SER A 1 259 ? 105.938 128.252 108.753 1.00 42.21 259 SER A C 1
ATOM 1975 O O . SER A 1 259 ? 105.596 128.911 107.768 1.00 42.21 259 SER A O 1
ATOM 1978 N N . ILE A 1 260 ? 107.212 127.926 108.985 1.00 42.94 260 ILE A N 1
ATOM 1979 C CA . ILE A 1 260 ? 108.265 128.313 108.047 1.00 42.94 260 ILE A CA 1
ATOM 1980 C C . ILE A 1 260 ? 108.096 127.576 106.724 1.00 42.94 260 ILE A C 1
ATOM 1981 O O . ILE A 1 260 ? 108.238 128.175 105.648 1.00 42.94 260 ILE A O 1
ATOM 1986 N N . ILE A 1 261 ? 107.763 126.278 106.778 1.00 40.68 261 ILE A N 1
ATOM 1987 C CA . ILE A 1 261 ? 107.569 125.527 105.535 1.00 40.68 261 ILE A CA 1
ATOM 1988 C C . ILE A 1 261 ? 106.362 126.070 104.767 1.00 40.68 261 ILE A C 1
ATOM 1989 O O . ILE A 1 261 ? 106.400 126.187 103.535 1.00 40.68 261 ILE A O 1
ATOM 1994 N N . PHE A 1 262 ? 105.299 126.466 105.480 1.00 41.62 262 PHE A N 1
ATOM 1995 C CA . PHE A 1 262 ? 104.150 127.072 104.809 1.00 41.62 262 PHE A CA 1
ATOM 1996 C C . PHE A 1 262 ? 104.481 128.433 104.200 1.00 41.62 262 PHE A C 1
ATOM 1997 O O . PHE A 1 262 ? 104.028 128.733 103.092 1.00 41.62 262 PHE A O 1
ATOM 2005 N N . ILE A 1 263 ? 105.283 129.265 104.878 1.00 47.67 263 ILE A N 1
ATOM 2006 C CA . ILE A 1 263 ? 105.586 130.574 104.289 1.00 47.67 263 ILE A CA 1
ATOM 2007 C C . ILE A 1 263 ? 106.587 130.472 103.134 1.00 47.67 263 ILE A C 1
ATOM 2008 O O . ILE A 1 263 ? 106.540 131.289 102.209 1.00 47.67 263 ILE A O 1
ATOM 2013 N N . LEU A 1 264 ? 107.395 129.418 103.071 1.00 50.56 264 LEU A N 1
ATOM 2014 C CA . LEU A 1 264 ? 108.206 129.222 101.871 1.00 50.56 264 LEU A CA 1
ATOM 2015 C C . LEU A 1 264 ? 107.509 128.393 100.801 1.00 50.56 264 LEU A C 1
ATOM 2016 O O . LEU A 1 264 ? 108.020 128.310 99.679 1.00 50.56 264 LEU A O 1
ATOM 2021 N N . ALA A 1 265 ? 106.365 127.781 101.109 1.00 52.96 265 ALA A N 1
ATOM 2022 C CA . ALA A 1 265 ? 105.700 126.946 100.117 1.00 52.96 265 ALA A CA 1
ATOM 2023 C C . ALA A 1 265 ? 104.956 127.766 99.067 1.00 52.96 265 ALA A C 1
ATOM 2024 O O . ALA A 1 265 ? 105.116 127.528 97.869 1.00 52.96 265 ALA A O 1
ATOM 2026 N N . TYR A 1 266 ? 104.195 128.779 99.478 1.00 61.63 266 TYR A N 1
ATOM 2027 C CA . TYR A 1 266 ? 103.453 129.556 98.488 1.00 61.63 266 TYR A CA 1
ATOM 2028 C C . TYR A 1 266 ? 104.141 130.843 98.050 1.00 61.63 266 TYR A C 1
ATOM 2029 O O . TYR A 1 266 ? 103.794 131.364 96.984 1.00 61.63 266 TYR A O 1
ATOM 2038 N N . SER A 1 267 ? 105.057 131.395 98.852 1.00 64.13 267 SER A N 1
ATOM 2039 C CA . SER A 1 267 ? 105.815 132.564 98.409 1.00 64.13 267 SER A CA 1
ATOM 2040 C C . SER A 1 267 ? 106.702 132.240 97.210 1.00 64.13 267 SER A C 1
ATOM 2041 O O . SER A 1 267 ? 106.871 133.074 96.313 1.00 64.13 267 SER A O 1
ATOM 2044 N N . LEU A 1 268 ? 107.281 131.038 97.190 1.00 66.93 268 LEU A N 1
ATOM 2045 C CA . LEU A 1 268 ? 108.225 130.656 96.100 1.00 66.93 268 LEU A CA 1
ATOM 2046 C C . LEU A 1 268 ? 107.438 130.243 94.850 1.00 66.93 268 LEU A C 1
ATOM 2047 O O . LEU A 1 268 ? 106.284 129.797 95.001 1.00 66.93 268 LEU A O 1
ATOM 2052 N N . LYS A 1 269 ? 108.036 130.402 93.663 1.00 75.21 269 LYS A N 1
ATOM 2053 C CA . LYS A 1 269 ? 107.364 130.006 92.392 1.00 75.21 269 LYS A CA 1
ATOM 2054 C C . LYS A 1 269 ? 107.307 128.476 92.289 1.00 75.21 269 LYS A C 1
ATOM 2055 O O . LYS A 1 269 ? 108.202 127.814 92.851 1.00 75.21 269 LYS A O 1
ATOM 2061 N N . PRO A 1 270 ? 106.282 127.887 91.630 1.00 74.52 270 PRO A N 1
ATOM 2062 C CA . PRO A 1 270 ? 106.120 126.429 91.556 1.00 74.52 270 PRO A CA 1
ATOM 2063 C C . PRO A 1 270 ? 107.328 125.614 91.071 1.00 74.52 270 PRO A C 1
ATOM 2064 O O . PRO A 1 270 ? 107.355 124.431 91.341 1.00 74.52 270 PRO A O 1
ATOM 2068 N N . ASN A 1 271 ? 108.283 126.241 90.378 1.00 77.21 271 ASN A N 1
ATOM 2069 C CA . ASN A 1 271 ? 109.394 125.480 89.820 1.00 77.21 271 ASN A CA 1
ATOM 2070 C C . ASN A 1 271 ? 110.457 125.116 90.855 1.00 77.21 271 ASN A C 1
ATOM 2071 O O . ASN A 1 271 ? 111.509 124.583 90.478 1.00 77.21 271 ASN A O 1
ATOM 2076 N N . GLN A 1 272 ? 110.229 125.380 92.141 1.00 72.53 272 GLN A N 1
ATOM 2077 C CA . GLN A 1 272 ? 111.173 124.997 93.187 1.00 72.53 272 GLN A CA 1
ATOM 2078 C C . GLN A 1 272 ? 110.527 124.066 94.207 1.00 72.53 272 GLN A C 1
ATOM 2079 O O . GLN A 1 272 ? 110.710 124.224 95.417 1.00 72.53 272 GLN A O 1
ATOM 2085 N N . GLY A 1 273 ? 109.779 123.075 93.730 1.00 63.35 273 GLY A N 1
ATOM 2086 C CA . GLY A 1 273 ? 109.147 122.102 94.614 1.00 63.35 273 GLY A CA 1
ATOM 2087 C C . GLY A 1 273 ? 108.056 122.670 95.494 1.00 63.35 273 GLY A C 1
ATOM 2088 O O . GLY A 1 273 ? 107.990 122.343 96.685 1.00 63.35 273 GLY A O 1
ATOM 2089 N N . THR A 1 274 ? 107.139 123.485 94.988 1.00 60.37 274 THR A N 1
ATOM 2090 C CA . THR A 1 274 ? 106.127 124.097 95.889 1.00 60.37 274 THR A CA 1
ATOM 2091 C C . THR A 1 274 ? 105.078 123.054 96.293 1.00 60.37 274 THR A C 1
ATOM 2092 O O . THR A 1 274 ? 104.497 123.197 97.363 1.00 60.37 274 THR A O 1
ATOM 2096 N N . ASP A 1 275 ? 104.886 122.010 95.487 1.00 52.73 275 ASP A N 1
ATOM 2097 C CA . ASP A 1 275 ? 103.885 120.955 95.772 1.00 52.73 275 ASP A CA 1
ATOM 2098 C C . ASP A 1 275 ? 104.450 119.961 96.769 1.00 52.73 275 ASP A C 1
ATOM 2099 O O . ASP A 1 275 ? 103.667 119.355 97.476 1.00 52.73 275 ASP A O 1
ATOM 2104 N N . VAL A 1 276 ? 105.759 119.793 96.795 1.00 47.36 276 VAL A N 1
ATOM 2105 C CA . VAL A 1 276 ? 106.391 118.898 97.785 1.00 47.36 276 VAL A CA 1
ATOM 2106 C C . VAL A 1 276 ? 106.418 119.575 99.146 1.00 47.36 276 VAL A C 1
ATOM 2107 O O . VAL A 1 276 ? 106.649 118.883 100.114 1.00 47.36 276 VAL A O 1
ATOM 2111 N N . LEU A 1 277 ? 106.105 120.855 99.250 1.00 44.61 277 LEU A N 1
ATOM 2112 C CA . LEU A 1 277 ? 106.296 121.536 100.528 1.00 44.61 277 LEU A CA 1
ATOM 2113 C C . LEU A 1 277 ? 105.023 121.587 101.361 1.00 44.61 277 LEU A C 1
ATOM 2114 O O . LEU A 1 277 ? 105.075 121.375 102.580 1.00 44.61 277 LEU A O 1
ATOM 2119 N N . THR A 1 278 ? 103.882 121.884 100.731 1.00 41.02 278 THR A N 1
ATOM 2120 C CA . THR A 1 278 ? 102.603 121.886 101.438 1.00 41.02 278 THR A CA 1
ATOM 2121 C C . THR A 1 278 ? 102.232 120.490 101.938 1.00 41.02 278 THR A C 1
ATOM 2122 O O . THR A 1 278 ? 101.619 120.358 103.008 1.00 41.02 278 THR A O 1
ATOM 2126 N N . THR A 1 279 ? 102.619 119.441 101.202 1.00 33.96 279 THR A N 1
ATOM 2127 C CA . THR A 1 279 ? 102.292 118.078 101.601 1.00 33.96 279 THR A CA 1
ATOM 2128 C C . THR A 1 279 ? 103.111 117.663 102.820 1.00 33.96 279 THR A C 1
ATOM 2129 O O . THR A 1 279 ? 102.612 116.938 103.688 1.00 33.96 279 THR A O 1
ATOM 2133 N N . VAL A 1 280 ? 104.349 118.153 102.923 1.00 33.15 280 VAL A N 1
ATOM 2134 C CA . VAL A 1 280 ? 105.151 117.901 104.115 1.00 33.15 280 VAL A CA 1
ATOM 2135 C C . VAL A 1 280 ? 104.653 118.758 105.275 1.00 33.15 280 VAL A C 1
ATOM 2136 O O . VAL A 1 280 ? 104.642 118.310 106.432 1.00 33.15 280 VAL A O 1
ATOM 2140 N N . ALA A 1 281 ? 104.137 119.955 104.986 1.00 32.26 281 ALA A N 1
ATOM 2141 C CA . ALA A 1 281 ? 103.784 120.859 106.073 1.00 32.26 281 ALA A CA 1
ATOM 2142 C C . ALA A 1 281 ? 102.440 120.505 106.696 1.00 32.26 281 ALA A C 1
ATOM 2143 O O . ALA A 1 281 ? 102.250 120.716 107.900 1.00 32.26 281 ALA A O 1
ATOM 2145 N N . THR A 1 282 ? 101.537 119.891 105.924 1.00 31.20 282 THR A N 1
ATOM 2146 C CA . THR A 1 282 ? 100.293 119.391 106.506 1.00 31.20 282 THR A CA 1
ATOM 2147 C C . THR A 1 282 ? 100.558 118.201 107.423 1.00 31.20 282 THR A C 1
ATOM 2148 O O . THR A 1 282 ? 99.975 118.107 108.515 1.00 31.20 282 THR A O 1
ATOM 2152 N N . LEU A 1 283 ? 101.455 117.299 106.998 1.00 28.26 283 LEU A N 1
ATOM 2153 C CA . LEU A 1 283 ? 101.888 116.188 107.842 1.00 28.26 283 LEU A CA 1
ATOM 2154 C C . LEU A 1 283 ? 102.536 116.682 109.123 1.00 28.26 283 LEU A C 1
ATOM 2155 O O . LEU A 1 283 ? 102.249 116.163 110.206 1.00 28.26 283 LEU A O 1
ATOM 2160 N N . LEU A 1 284 ? 103.398 117.696 109.024 1.00 30.97 284 LEU A N 1
ATOM 2161 C CA . LEU A 1 284 ? 104.098 118.166 110.214 1.00 30.97 284 LEU A CA 1
ATOM 2162 C C . LEU A 1 284 ? 103.162 118.915 111.154 1.00 30.97 284 LEU A C 1
ATOM 2163 O O . LEU A 1 284 ? 103.332 118.831 112.373 1.00 30.97 284 LEU A O 1
ATOM 2168 N N . ALA A 1 285 ? 102.142 119.598 110.620 1.00 30.33 285 ALA A N 1
ATOM 2169 C CA . ALA A 1 285 ? 101.146 120.231 111.483 1.00 30.33 285 ALA A CA 1
ATOM 2170 C C . ALA A 1 285 ? 100.313 119.192 112.232 1.00 30.33 285 ALA A C 1
ATOM 2171 O O . ALA A 1 285 ? 100.109 119.307 113.451 1.00 30.33 285 ALA A O 1
ATOM 2173 N N . VAL A 1 286 ? 99.816 118.171 111.517 1.00 31.39 286 VAL A N 1
ATOM 2174 C CA . VAL A 1 286 ? 98.994 117.151 112.171 1.00 31.39 286 VAL A CA 1
ATOM 2175 C C . VAL A 1 286 ? 99.834 116.296 113.125 1.00 31.39 286 VAL A C 1
ATOM 2176 O O . VAL A 1 286 ? 99.333 115.834 114.159 1.00 31.39 286 VAL A O 1
ATOM 2180 N N . LEU A 1 287 ? 101.139 116.180 112.875 1.00 32.92 287 LEU A N 1
ATOM 2181 C CA . LEU A 1 287 ? 102.011 115.439 113.775 1.00 32.92 287 LEU A CA 1
ATOM 2182 C C . LEU A 1 287 ? 102.473 116.286 114.950 1.00 32.92 287 LEU A C 1
ATOM 2183 O O . LEU A 1 287 ? 102.878 115.733 115.977 1.00 32.92 287 LEU A O 1
ATOM 2188 N N . SER A 1 288 ? 102.416 117.611 114.823 1.00 37.80 288 SER A N 1
ATOM 2189 C CA . SER A 1 288 ? 102.853 118.517 115.869 1.00 37.80 288 SER A CA 1
ATOM 2190 C C . SER A 1 288 ? 101.724 119.024 116.749 1.00 37.80 288 SER A C 1
ATOM 2191 O O . SER A 1 288 ? 102.003 119.722 117.730 1.00 37.80 288 SER A O 1
ATOM 2194 N N . LEU A 1 289 ? 100.469 118.748 116.389 1.00 35.93 289 LEU A N 1
ATOM 2195 C CA . LEU A 1 289 ? 99.360 119.076 117.289 1.00 35.93 289 LEU A CA 1
ATOM 2196 C C . LEU A 1 289 ? 99.452 118.418 118.677 1.00 35.93 289 LEU A C 1
ATOM 2197 O O . LEU A 1 289 ? 99.131 119.114 119.661 1.00 35.93 289 LEU A O 1
ATOM 2202 N N . PRO A 1 290 ? 99.833 117.125 118.845 1.00 36.93 290 PRO A N 1
ATOM 2203 C CA . PRO A 1 290 ? 100.045 116.605 120.214 1.00 36.93 290 PRO A CA 1
ATOM 2204 C C . PRO A 1 290 ? 101.105 117.345 121.017 1.00 36.93 290 PRO A C 1
ATOM 2205 O O . PRO A 1 290 ? 101.003 117.402 122.248 1.00 36.93 290 PRO A O 1
ATOM 2209 N N . LEU A 1 291 ? 102.119 117.913 120.364 1.00 43.89 291 LEU A N 1
ATOM 2210 C CA . LEU A 1 291 ? 103.162 118.616 121.096 1.00 43.89 291 LEU A CA 1
ATOM 2211 C C . LEU A 1 291 ? 102.783 120.058 121.360 1.00 43.89 291 LEU A C 1
ATOM 2212 O O . LEU A 1 291 ? 103.206 120.629 122.371 1.00 43.89 291 LEU A O 1
ATOM 2217 N N . SER A 1 292 ? 101.983 120.657 120.480 1.00 41.11 292 SER A N 1
ATOM 2218 C CA . SER A 1 292 ? 101.498 122.000 120.738 1.00 41.11 292 SER A CA 1
ATOM 2219 C C . SER A 1 292 ? 100.384 121.995 121.769 1.00 41.11 292 SER A C 1
ATOM 2220 O O . SER A 1 292 ? 100.087 123.046 122.345 1.00 41.11 292 SER A O 1
ATOM 2223 N N . SER A 1 293 ? 99.767 120.838 122.022 1.00 42.04 293 SER A N 1
ATOM 2224 C CA . SER A 1 293 ? 98.655 120.788 122.957 1.00 42.04 293 SER A CA 1
ATOM 2225 C C . SER A 1 293 ? 99.086 120.528 124.397 1.00 42.04 293 SER A C 1
ATOM 2226 O O . SER A 1 293 ? 98.267 120.696 125.301 1.00 42.04 293 SER A O 1
ATOM 2229 N N . MET A 1 294 ? 100.335 120.121 124.641 1.00 48.91 294 MET A N 1
ATOM 2230 C CA . MET A 1 294 ? 100.813 119.969 126.015 1.00 48.91 294 MET A CA 1
ATOM 2231 C C . MET A 1 294 ? 101.289 121.292 126.600 1.00 48.91 294 MET A C 1
ATOM 2232 O O . MET A 1 294 ? 101.051 121.574 127.779 1.00 48.91 294 MET A O 1
ATOM 2237 N N . TRP A 1 295 ? 101.982 122.094 125.791 1.00 49.06 295 TRP A N 1
ATOM 2238 C CA . TRP A 1 295 ? 102.446 123.408 126.224 1.00 49.06 295 TRP A CA 1
ATOM 2239 C C . TRP A 1 295 ? 101.270 124.354 126.432 1.00 49.06 295 TRP A C 1
ATOM 2240 O O . TRP A 1 295 ? 101.304 125.210 127.324 1.00 49.06 295 TRP A O 1
ATOM 2251 N N . ALA A 1 296 ? 100.246 124.242 125.577 1.00 49.00 296 ALA A N 1
ATOM 2252 C CA . ALA A 1 296 ? 99.087 125.130 125.629 1.00 49.00 296 ALA A CA 1
ATOM 2253 C C . ALA A 1 296 ? 98.325 125.014 126.948 1.00 49.00 296 ALA A C 1
ATOM 2254 O O . ALA A 1 296 ? 97.915 126.030 127.520 1.00 49.00 296 ALA A O 1
ATOM 2256 N N . THR A 1 297 ? 98.126 123.797 127.453 1.00 54.82 297 THR A N 1
ATOM 2257 C CA . THR A 1 297 ? 97.541 123.619 128.785 1.00 54.82 297 THR A CA 1
ATOM 2258 C C . THR A 1 297 ? 98.644 123.271 129.791 1.00 54.82 297 THR A C 1
ATOM 2259 O O . THR A 1 297 ? 98.857 122.128 130.198 1.00 54.82 297 THR A O 1
ATOM 2263 N N . ALA A 1 298 ? 99.347 124.317 130.214 1.00 63.00 298 ALA A N 1
ATOM 2264 C CA . ALA A 1 298 ? 100.407 124.206 131.202 1.00 63.00 298 ALA A CA 1
ATOM 2265 C C . ALA A 1 298 ? 100.348 125.433 132.096 1.00 63.00 298 ALA A C 1
ATOM 2266 O O . ALA A 1 298 ? 99.933 126.506 131.649 1.00 63.00 298 ALA A O 1
ATOM 2268 N N . ALA A 1 299 ? 100.723 125.254 133.363 1.00 84.02 299 ALA A N 1
ATOM 2269 C CA . ALA A 1 299 ? 100.654 126.333 134.342 1.00 84.02 299 ALA A CA 1
ATOM 2270 C C . ALA A 1 299 ? 101.621 127.454 133.982 1.00 84.02 299 ALA A C 1
ATOM 2271 O O . ALA A 1 299 ? 102.819 127.222 133.795 1.00 84.02 299 ALA A O 1
ATOM 2273 N N . ASN A 1 300 ? 101.088 128.674 133.882 1.00 93.75 300 ASN A N 1
ATOM 2274 C CA . ASN A 1 300 ? 101.890 129.801 133.419 1.00 93.75 300 ASN A CA 1
ATOM 2275 C C . ASN A 1 300 ? 102.862 130.266 134.496 1.00 93.75 300 ASN A C 1
ATOM 2276 O O . ASN A 1 300 ? 104.033 130.543 134.208 1.00 93.75 300 ASN A O 1
ATOM 2281 N N . ASN A 1 301 ? 102.401 130.352 135.743 1.00 101.98 301 ASN A N 1
ATOM 2282 C CA . ASN A 1 301 ? 103.253 130.789 136.838 1.00 101.98 301 ASN A CA 1
ATOM 2283 C C . ASN A 1 301 ? 103.077 129.982 138.117 1.00 101.98 301 ASN A C 1
ATOM 2284 O O . ASN A 1 301 ? 103.765 130.272 139.101 1.00 101.98 301 ASN A O 1
ATOM 2289 N N . ALA A 1 302 ? 102.167 129.003 138.145 1.00 105.11 302 ALA A N 1
ATOM 2290 C CA . ALA A 1 302 ? 101.989 128.178 139.336 1.00 105.11 302 ALA A CA 1
ATOM 2291 C C . ALA A 1 302 ? 103.199 127.285 139.587 1.00 105.11 302 ALA A C 1
ATOM 2292 O O . ALA A 1 302 ? 103.640 127.134 140.732 1.00 105.11 302 ALA A O 1
ATOM 2294 N N . SER A 1 303 ? 103.754 126.697 138.533 1.00 105.69 303 SER A N 1
ATOM 2295 C CA . SER A 1 303 ? 104.915 125.826 138.668 1.00 105.69 303 SER A CA 1
ATOM 2296 C C . SER A 1 303 ? 106.194 126.642 138.820 1.00 105.69 303 SER A C 1
ATOM 2297 O O . SER A 1 303 ? 106.726 126.782 139.921 1.00 105.69 303 SER A O 1
ATOM 2300 N N . HIS B 2 1 ? 113.416 81.477 91.192 1.00 83.96 2 HIS K N 1
ATOM 2301 C CA . HIS B 2 1 ? 112.357 80.504 91.427 1.00 83.96 2 HIS K CA 1
ATOM 2302 C C . HIS B 2 1 ? 111.062 81.233 91.773 1.00 83.96 2 HIS K C 1
ATOM 2303 O O . HIS B 2 1 ? 109.993 80.883 91.274 1.00 83.96 2 HIS K O 1
ATOM 2310 N N . ALA B 2 2 ? 111.161 82.251 92.628 1.00 73.72 3 ALA K N 1
ATOM 2311 C CA . ALA B 2 2 ? 109.994 83.055 92.973 1.00 73.72 3 ALA K CA 1
ATOM 2312 C C . ALA B 2 2 ? 110.259 84.553 92.921 1.00 73.72 3 ALA K C 1
ATOM 2313 O O . ALA B 2 2 ? 109.317 85.327 92.734 1.00 73.72 3 ALA K O 1
ATOM 2315 N N . LEU B 2 3 ? 111.509 84.986 93.053 1.00 66.82 4 LEU K N 1
ATOM 2316 C CA . LEU B 2 3 ? 111.865 86.397 92.981 1.00 66.82 4 LEU K CA 1
ATOM 2317 C C . LEU B 2 3 ? 112.858 86.597 91.848 1.00 66.82 4 LEU K C 1
ATOM 2318 O O . LEU B 2 3 ? 113.849 85.868 91.747 1.00 66.82 4 LEU K O 1
ATOM 2323 N N . GLN B 2 4 ? 112.583 87.580 90.997 1.00 70.39 5 GLN K N 1
ATOM 2324 C CA . GLN B 2 4 ? 113.417 87.885 89.846 1.00 70.39 5 GLN K CA 1
ATOM 2325 C C . GLN B 2 4 ? 113.856 89.337 89.933 1.00 70.39 5 GLN K C 1
ATOM 2326 O O . GLN B 2 4 ? 113.036 90.222 90.199 1.00 70.39 5 GLN K O 1
ATOM 2332 N N . LEU B 2 5 ? 115.143 89.577 89.714 1.00 57.73 6 LEU K N 1
ATOM 2333 C CA . LEU B 2 5 ? 115.724 90.905 89.813 1.00 57.73 6 LEU K CA 1
ATOM 2334 C C . LEU B 2 5 ? 116.016 91.461 88.426 1.00 57.73 6 LEU K C 1
ATOM 2335 O O . LEU B 2 5 ? 116.372 90.722 87.505 1.00 57.73 6 LEU K O 1
ATOM 2340 N N . LYS B 2 6 ? 115.848 92.770 88.288 1.00 52.04 7 LYS K N 1
ATOM 2341 C CA . LYS B 2 6 ? 116.189 93.492 87.076 1.00 52.04 7 LYS K CA 1
ATOM 2342 C C . LYS B 2 6 ? 117.706 93.674 86.998 1.00 52.04 7 LYS K C 1
ATOM 2343 O O . LYS B 2 6 ? 118.398 93.499 88.006 1.00 52.04 7 LYS K O 1
ATOM 2349 N N . PRO B 2 7 ? 118.257 93.961 85.802 1.00 51.67 8 PRO K N 1
ATOM 2350 C CA . PRO B 2 7 ? 119.726 94.088 85.674 1.00 51.67 8 PRO K CA 1
ATOM 2351 C C . PRO B 2 7 ? 120.370 95.168 86.532 1.00 51.67 8 PRO K C 1
ATOM 2352 O O . PRO B 2 7 ? 121.544 95.027 86.896 1.00 51.67 8 PRO K O 1
ATOM 2356 N N . GLY B 2 8 ? 119.656 96.239 86.867 1.00 41.75 9 GLY K N 1
ATOM 2357 C CA . GLY B 2 8 ? 120.201 97.241 87.758 1.00 41.75 9 GLY K CA 1
ATOM 2358 C C . GLY B 2 8 ? 119.532 97.309 89.112 1.00 41.75 9 GLY K C 1
ATOM 2359 O O . GLY B 2 8 ? 119.841 98.212 89.899 1.00 41.75 9 GLY K O 1
ATOM 2360 N N . GLN B 2 9 ? 118.642 96.373 89.425 1.00 41.93 10 GLN K N 1
ATOM 2361 C CA . GLN B 2 9 ? 117.895 96.419 90.674 1.00 41.93 10 GLN K CA 1
ATOM 2362 C C . GLN B 2 9 ? 118.715 95.798 91.797 1.00 41.93 10 GLN K C 1
ATOM 2363 O O . GLN B 2 9 ? 119.090 94.624 91.696 1.00 41.93 10 GLN K O 1
ATOM 2369 N N . PRO B 2 10 ? 119.018 96.537 92.877 1.00 39.65 11 PRO K N 1
ATOM 2370 C CA . PRO B 2 10 ? 119.744 95.970 94.018 1.00 39.65 11 PRO K CA 1
ATOM 2371 C C . PRO B 2 10 ? 118.868 95.072 94.887 1.00 39.65 11 PRO K C 1
ATOM 2372 O O . PRO B 2 10 ? 117.667 94.960 94.642 1.00 39.65 11 PRO K O 1
ATOM 2384 N N . TYR B 2 12 ? 116.676 93.614 98.062 1.00 45.78 13 TYR K N 1
ATOM 2385 C CA . TYR B 2 12 ? 115.716 94.207 98.984 1.00 45.78 13 TYR K CA 1
ATOM 2386 C C . TYR B 2 12 ? 115.314 93.193 100.046 1.00 45.78 13 TYR K C 1
ATOM 2387 O O . TYR B 2 12 ? 115.582 91.999 99.911 1.00 45.78 13 TYR K O 1
ATOM 2397 N N . HIS C 2 1 ? 98.040 129.979 91.224 1.00 80.58 2 HIS I N 1
ATOM 2398 C CA . HIS C 2 1 ? 99.092 130.957 91.464 1.00 80.58 2 HIS I CA 1
ATOM 2399 C C . HIS C 2 1 ? 100.390 130.236 91.815 1.00 80.58 2 HIS I C 1
ATOM 2400 O O . HIS C 2 1 ? 101.459 130.593 91.321 1.00 80.58 2 HIS I O 1
ATOM 2407 N N . ALA C 2 2 ? 100.293 129.217 92.670 1.00 73.11 3 ALA I N 1
ATOM 2408 C CA . ALA C 2 2 ? 101.463 128.420 93.019 1.00 73.11 3 ALA I CA 1
ATOM 2409 C C . ALA C 2 2 ? 101.207 126.920 92.966 1.00 73.11 3 ALA I C 1
ATOM 2410 O O . ALA C 2 2 ? 102.155 126.152 92.782 1.00 73.11 3 ALA I O 1
ATOM 2412 N N . LEU C 2 3 ? 99.960 126.480 93.092 1.00 67.37 4 LEU I N 1
ATOM 2413 C CA . LEU C 2 3 ? 99.613 125.067 93.018 1.00 67.37 4 LEU I CA 1
ATOM 2414 C C . LEU C 2 3 ? 98.626 124.861 91.881 1.00 67.37 4 LEU I C 1
ATOM 2415 O O . LEU C 2 3 ? 97.630 125.585 91.775 1.00 67.37 4 LEU I O 1
ATOM 2420 N N . GLN C 2 4 ? 98.911 123.881 91.031 1.00 69.47 5 GLN I N 1
ATOM 2421 C CA . GLN C 2 4 ? 98.083 123.571 89.876 1.00 69.47 5 GLN I CA 1
ATOM 2422 C C . GLN C 2 4 ? 97.653 122.116 89.961 1.00 69.47 5 GLN I C 1
ATOM 2423 O O . GLN C 2 4 ? 98.476 121.236 90.230 1.00 69.47 5 GLN I O 1
ATOM 2429 N N . LEU C 2 5 ? 96.368 121.869 89.735 1.00 55.89 6 LEU I N 1
ATOM 2430 C CA . LEU C 2 5 ? 95.795 120.537 89.832 1.00 55.89 6 LEU I CA 1
ATOM 2431 C C . LEU C 2 5 ? 95.512 119.980 88.443 1.00 55.89 6 LEU I C 1
ATOM 2432 O O . LEU C 2 5 ? 95.155 120.717 87.521 1.00 55.89 6 LEU I O 1
ATOM 2437 N N . LYS C 2 6 ? 95.688 118.672 88.306 1.00 50.62 7 LYS I N 1
ATOM 2438 C CA . LYS C 2 6 ? 95.357 117.948 87.092 1.00 50.62 7 LYS I CA 1
ATOM 2439 C C . LYS C 2 6 ? 93.841 117.757 87.008 1.00 50.62 7 LYS I C 1
ATOM 2440 O O . LYS C 2 6 ? 93.144 117.928 88.012 1.00 50.62 7 LYS I O 1
ATOM 2446 N N . PRO C 2 7 ? 93.298 117.468 85.808 1.00 50.74 8 PRO I N 1
ATOM 2447 C CA . PRO C 2 7 ? 91.830 117.332 85.674 1.00 50.74 8 PRO I CA 1
ATOM 2448 C C . PRO C 2 7 ? 91.188 116.247 86.530 1.00 50.74 8 PRO I C 1
ATOM 2449 O O . PRO C 2 7 ? 90.012 116.381 86.888 1.00 50.74 8 PRO I O 1
ATOM 2453 N N . GLY C 2 8 ? 91.908 115.181 86.866 1.00 41.58 9 GLY I N 1
ATOM 2454 C CA . GLY C 2 8 ? 91.364 114.176 87.755 1.00 41.58 9 GLY I CA 1
ATOM 2455 C C . GLY C 2 8 ? 92.028 114.111 89.112 1.00 41.58 9 GLY I C 1
ATOM 2456 O O . GLY C 2 8 ? 91.721 113.205 89.897 1.00 41.58 9 GLY I O 1
ATOM 2457 N N . GLN C 2 9 ? 92.911 115.052 89.429 1.00 41.57 10 GLN I N 1
ATOM 2458 C CA . GLN C 2 9 ? 93.653 115.010 90.682 1.00 41.57 10 GLN I CA 1
ATOM 2459 C C . GLN C 2 9 ? 92.824 115.626 91.801 1.00 41.57 10 GLN I C 1
ATOM 2460 O O . GLN C 2 9 ? 92.442 116.798 91.699 1.00 41.57 10 GLN I O 1
ATOM 2466 N N . PRO C 2 10 ? 92.521 114.885 92.879 1.00 39.39 11 PRO I N 1
ATOM 2467 C CA . PRO C 2 10 ? 91.787 115.447 94.018 1.00 39.39 11 PRO I CA 1
ATOM 2468 C C . PRO C 2 10 ? 92.654 116.350 94.890 1.00 39.39 11 PRO I C 1
ATOM 2469 O O . PRO C 2 10 ? 93.855 116.469 94.651 1.00 39.39 11 PRO I O 1
ATOM 2481 N N . TYR C 2 12 ? 94.823 117.820 98.076 1.00 44.73 13 TYR I N 1
ATOM 2482 C CA . TYR C 2 12 ? 95.782 117.231 99.001 1.00 44.73 13 TYR I CA 1
ATOM 2483 C C . TYR C 2 12 ? 96.173 118.248 100.066 1.00 44.73 13 TYR I C 1
ATOM 2484 O O . TYR C 2 12 ? 95.899 119.441 99.930 1.00 44.73 13 TYR I O 1
ATOM 2494 N N . ALA D 1 5 ? 94.233 123.417 68.839 1.00 77.82 5 ALA B N 1
ATOM 2495 C CA . ALA D 1 5 ? 93.180 122.482 68.454 1.00 77.82 5 ALA B CA 1
ATOM 2496 C C . ALA D 1 5 ? 92.712 122.717 67.018 1.00 77.82 5 ALA B C 1
ATOM 2497 O O . ALA D 1 5 ? 91.695 123.380 66.807 1.00 77.82 5 ALA B O 1
ATOM 2499 N N . PRO D 1 6 ? 93.472 122.209 66.037 1.00 74.22 6 PRO B N 1
ATOM 2500 C CA . PRO D 1 6 ? 93.048 122.377 64.632 1.00 74.22 6 PRO B CA 1
ATOM 2501 C C . PRO D 1 6 ? 91.756 121.651 64.291 1.00 74.22 6 PRO B C 1
ATOM 2502 O O . PRO D 1 6 ? 90.797 122.286 63.829 1.00 74.22 6 PRO B O 1
ATOM 2506 N N . SER D 1 7 ? 91.695 120.340 64.532 1.00 68.46 7 SER B N 1
ATOM 2507 C CA . SER D 1 7 ? 90.523 119.532 64.214 1.00 68.46 7 SER B CA 1
ATOM 2508 C C . SER D 1 7 ? 90.596 118.206 64.957 1.00 68.46 7 SER B C 1
ATOM 2509 O O . SER D 1 7 ? 91.639 117.547 64.960 1.00 68.46 7 SER B O 1
ATOM 2512 N N . LEU D 1 8 ? 89.489 117.818 65.584 1.00 61.63 8 LEU B N 1
ATOM 2513 C CA . LEU D 1 8 ? 89.417 116.543 66.281 1.00 61.63 8 LEU B CA 1
ATOM 2514 C C . LEU D 1 8 ? 89.209 115.402 65.292 1.00 61.63 8 LEU B C 1
ATOM 2515 O O . LEU D 1 8 ? 88.553 115.563 64.259 1.00 61.63 8 LEU B O 1
ATOM 2520 N N . SER D 1 9 ? 89.773 114.243 65.618 1.00 60.64 9 SER B N 1
ATOM 2521 C CA . SER D 1 9 ? 89.641 113.067 64.773 1.00 60.64 9 SER B CA 1
ATOM 2522 C C . SER D 1 9 ? 88.247 112.459 64.920 1.00 60.64 9 SER B C 1
ATOM 2523 O O . SER D 1 9 ? 87.462 112.837 65.793 1.00 60.64 9 SER B O 1
ATOM 2526 N N . ASN D 1 10 ? 87.940 111.499 64.043 1.00 64.40 10 ASN B N 1
ATOM 2527 C CA . ASN D 1 10 ? 86.633 110.854 64.090 1.00 64.40 10 ASN B CA 1
ATOM 2528 C C . ASN D 1 10 ? 86.541 109.887 65.268 1.00 64.40 10 ASN B C 1
ATOM 2529 O O . ASN D 1 10 ? 85.444 109.653 65.790 1.00 64.40 10 ASN B O 1
ATOM 2534 N N . LEU D 1 11 ? 87.682 109.387 65.753 1.00 60.26 11 LEU B N 1
ATOM 2535 C CA . LEU D 1 11 ? 87.705 108.435 66.860 1.00 60.26 11 LEU B CA 1
ATOM 2536 C C . LEU D 1 11 ? 87.286 109.058 68.188 1.00 60.26 11 LEU B C 1
ATOM 2537 O O . LEU D 1 11 ? 87.074 108.328 69.161 1.00 60.26 11 LEU B O 1
ATOM 2542 N N . PHE D 1 12 ? 87.176 110.389 68.252 1.00 60.74 12 PHE B N 1
ATOM 2543 C CA . PHE D 1 12 ? 86.622 111.064 69.417 1.00 60.74 12 PHE B CA 1
ATOM 2544 C C . PHE D 1 12 ? 85.132 110.785 69.587 1.00 60.74 12 PHE B C 1
ATOM 2545 O O . PHE D 1 12 ? 84.604 110.948 70.691 1.00 60.74 12 PHE B O 1
ATOM 2553 N N . TYR D 1 13 ? 84.448 110.353 68.524 1.00 63.44 13 TYR B N 1
ATOM 2554 C CA . TYR D 1 13 ? 83.012 110.107 68.556 1.00 63.44 13 TYR B CA 1
ATOM 2555 C C . TYR D 1 13 ? 82.677 108.618 68.536 1.00 63.44 13 TYR B C 1
ATOM 2556 O O . TYR D 1 13 ? 81.563 108.237 68.166 1.00 63.44 13 TYR B O 1
ATOM 2565 N N . ASP D 1 14 ? 83.623 107.769 68.929 1.00 63.78 14 ASP B N 1
ATOM 2566 C CA . ASP D 1 14 ? 83.401 106.330 68.964 1.00 63.78 14 ASP B CA 1
ATOM 2567 C C . ASP D 1 14 ? 83.252 105.894 70.414 1.00 63.78 14 ASP B C 1
ATOM 2568 O O . ASP D 1 14 ? 84.227 105.976 71.177 1.00 63.78 14 ASP B O 1
ATOM 2573 N N . PRO D 1 15 ? 82.056 105.480 70.850 1.00 62.93 15 PRO B N 1
ATOM 2574 C CA . PRO D 1 15 ? 81.886 105.026 72.243 1.00 62.93 15 PRO B CA 1
ATOM 2575 C C . PRO D 1 15 ? 82.690 103.786 72.603 1.00 62.93 15 PRO B C 1
ATOM 2576 O O . PRO D 1 15 ? 83.113 103.651 73.758 1.00 62.93 15 PRO B O 1
ATOM 2580 N N . THR D 1 16 ? 82.911 102.876 71.657 1.00 62.32 16 THR B N 1
ATOM 2581 C CA . THR D 1 16 ? 83.534 101.592 71.941 1.00 62.32 16 THR B CA 1
ATOM 2582 C C . THR D 1 16 ? 85.023 101.559 71.614 1.00 62.32 16 THR B C 1
ATOM 2583 O O . THR D 1 16 ? 85.628 100.484 71.663 1.00 62.32 16 THR B O 1
ATOM 2587 N N . TYR D 1 17 ? 85.617 102.696 71.257 1.00 55.89 17 TYR B N 1
ATOM 2588 C CA . TYR D 1 17 ? 87.049 102.739 70.990 1.00 55.89 17 TYR B CA 1
ATOM 2589 C C . TYR D 1 17 ? 87.840 102.538 72.277 1.00 55.89 17 TYR B C 1
ATOM 2590 O O . TYR D 1 17 ? 87.526 103.122 73.318 1.00 55.89 17 TYR B O 1
ATOM 2599 N N . ASN D 1 18 ? 88.873 101.702 72.200 1.00 52.97 18 ASN B N 1
ATOM 2600 C CA . ASN D 1 18 ? 89.662 101.335 73.371 1.00 52.97 18 ASN B CA 1
ATOM 2601 C C . ASN D 1 18 ? 91.089 101.844 73.221 1.00 52.97 18 ASN B C 1
ATOM 2602 O O . ASN D 1 18 ? 91.901 101.215 72.525 1.00 52.97 18 ASN B O 1
ATOM 2607 N N . PRO D 1 19 ? 91.446 102.972 73.831 1.00 47.97 19 PRO B N 1
ATOM 2608 C CA . PRO D 1 19 ? 92.866 103.289 73.993 1.00 47.97 19 PRO B CA 1
ATOM 2609 C C . PRO D 1 19 ? 93.484 102.378 75.039 1.00 47.97 19 PRO B C 1
ATOM 2610 O O . PRO D 1 19 ? 92.827 101.945 75.988 1.00 47.97 19 PRO B O 1
ATOM 2614 N N . GLY D 1 20 ? 94.771 102.085 74.857 1.00 40.18 20 GLY B N 1
ATOM 2615 C CA . GLY D 1 20 ? 95.456 101.049 75.598 1.00 40.18 20 GLY B CA 1
ATOM 2616 C C . GLY D 1 20 ? 95.844 99.863 74.741 1.00 40.18 20 GLY B C 1
ATOM 2617 O O . GLY D 1 20 ? 96.873 99.229 75.003 1.00 40.18 20 GLY B O 1
ATOM 2618 N N . GLN D 1 21 ? 95.042 99.550 73.728 1.00 43.79 21 GLN B N 1
ATOM 2619 C CA . GLN D 1 21 ? 95.391 98.565 72.718 1.00 43.79 21 GLN B CA 1
ATOM 2620 C C . GLN D 1 21 ? 96.037 99.199 71.497 1.00 43.79 21 GLN B C 1
ATOM 2621 O O . GLN D 1 21 ? 96.357 98.490 70.538 1.00 43.79 21 GLN B O 1
ATOM 2627 N N . SER D 1 22 ? 96.237 100.514 71.514 1.00 41.64 22 SER B N 1
ATOM 2628 C CA . SER D 1 22 ? 96.875 101.222 70.420 1.00 41.64 22 SER B CA 1
ATOM 2629 C C . SER D 1 22 ? 98.383 100.983 70.433 1.00 41.64 22 SER B C 1
ATOM 2630 O O . SER D 1 22 ? 98.948 100.395 71.360 1.00 41.64 22 SER B O 1
ATOM 2633 N N . THR D 1 23 ? 99.035 101.462 69.381 1.00 42.73 23 THR B N 1
ATOM 2634 C CA . THR D 1 23 ? 100.416 101.129 69.066 1.00 42.73 23 THR B CA 1
ATOM 2635 C C . THR D 1 23 ? 101.319 102.319 69.364 1.00 42.73 23 THR B C 1
ATOM 2636 O O . THR D 1 23 ? 100.966 103.466 69.075 1.00 42.73 23 THR B O 1
ATOM 2640 N N . ILE D 1 24 ? 102.484 102.038 69.932 1.00 40.31 24 ILE B N 1
ATOM 2641 C CA . ILE D 1 24 ? 103.544 103.014 70.128 1.00 40.31 24 ILE B CA 1
ATOM 2642 C C . ILE D 1 24 ? 104.737 102.532 69.314 1.00 40.31 24 ILE B C 1
ATOM 2643 O O . ILE D 1 24 ? 105.073 101.341 69.340 1.00 40.31 24 ILE B O 1
ATOM 2648 N N . ASN D 1 25 ? 105.391 103.463 68.620 1.00 46.23 25 ASN B N 1
ATOM 2649 C CA . ASN D 1 25 ? 106.499 103.176 67.719 1.00 46.23 25 ASN B CA 1
ATOM 2650 C C . ASN D 1 25 ? 107.765 103.826 68.258 1.00 46.23 25 ASN B C 1
ATOM 2651 O O . ASN D 1 25 ? 107.755 105.022 68.565 1.00 46.23 25 ASN B O 1
ATOM 2656 N N . TYR D 1 26 ? 108.849 103.063 68.381 1.00 42.12 26 TYR B N 1
ATOM 2657 C CA . TYR D 1 26 ? 110.074 103.644 68.909 1.00 42.12 26 TYR B CA 1
ATOM 2658 C C . TYR D 1 26 ? 111.285 102.937 68.306 1.00 42.12 26 TYR B C 1
ATOM 2659 O O . TYR D 1 26 ? 111.183 101.862 67.694 1.00 42.12 26 TYR B O 1
ATOM 2668 N N . THR D 1 27 ? 112.436 103.587 68.471 1.00 45.86 27 THR B N 1
ATOM 2669 C CA . THR D 1 27 ? 113.727 103.083 68.031 1.00 45.86 27 THR B CA 1
ATOM 2670 C C . THR D 1 27 ? 114.460 102.458 69.211 1.00 45.86 27 THR B C 1
ATOM 2671 O O . THR D 1 27 ? 114.577 103.072 70.274 1.00 45.86 27 THR B O 1
ATOM 2675 N N . SER D 1 28 ? 114.968 101.247 69.011 1.00 47.86 28 SER B N 1
ATOM 2676 C CA . SER D 1 28 ? 115.664 100.503 70.050 1.00 47.86 28 SER B CA 1
ATOM 2677 C C . SER D 1 28 ? 117.065 100.153 69.564 1.00 47.86 28 SER B C 1
ATOM 2678 O O . SER D 1 28 ? 117.524 100.660 68.537 1.00 47.86 28 SER B O 1
ATOM 2681 N N . ILE D 1 29 ? 117.757 99.291 70.315 1.00 49.75 29 ILE B N 1
ATOM 2682 C CA . ILE D 1 29 ? 119.036 98.761 69.852 1.00 49.75 29 ILE B CA 1
ATOM 2683 C C . ILE D 1 29 ? 118.860 97.836 68.654 1.00 49.75 29 ILE B C 1
ATOM 2684 O O . ILE D 1 29 ? 119.811 97.621 67.896 1.00 49.75 29 ILE B O 1
ATOM 2689 N N . TYR D 1 30 ? 117.657 97.286 68.457 1.00 51.94 30 TYR B N 1
ATOM 2690 C CA . TYR D 1 30 ? 117.345 96.442 67.310 1.00 51.94 30 TYR B CA 1
ATOM 2691 C C . TYR D 1 30 ? 116.779 97.240 66.139 1.00 51.94 30 TYR B C 1
ATOM 2692 O O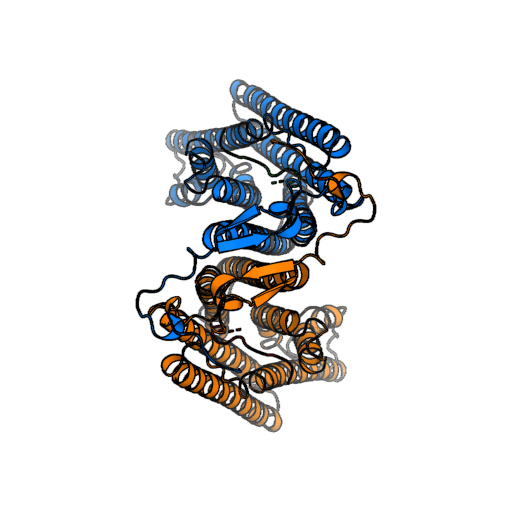 . TYR D 1 30 ? 116.051 96.688 65.304 1.00 51.94 30 TYR B O 1
ATOM 2701 N N . GLY D 1 31 ? 117.097 98.526 66.065 1.00 53.28 31 GLY B N 1
ATOM 2702 C CA . GLY D 1 31 ? 116.691 99.401 64.986 1.00 53.28 31 GLY B CA 1
ATOM 2703 C C . GLY D 1 31 ? 115.533 100.317 65.338 1.00 53.28 31 GLY B C 1
ATOM 2704 O O . GLY D 1 31 ? 115.038 100.370 66.467 1.00 53.28 31 GLY B O 1
ATOM 2705 N N . ASN D 1 32 ? 115.100 101.052 64.319 1.00 57.56 32 ASN B N 1
ATOM 2706 C CA . ASN D 1 32 ? 113.966 101.967 64.347 1.00 57.56 32 ASN B CA 1
ATOM 2707 C C . ASN D 1 32 ? 112.635 101.297 64.000 1.00 57.56 32 ASN B C 1
ATOM 2708 O O . ASN D 1 32 ? 111.862 101.785 63.173 1.00 57.56 32 ASN B O 1
ATOM 2713 N N . GLY D 1 33 ? 112.344 100.182 64.663 1.00 48.84 33 GLY B N 1
ATOM 2714 C CA . GLY D 1 33 ? 111.121 99.459 64.376 1.00 48.84 33 GLY B CA 1
ATOM 2715 C C . GLY D 1 33 ? 110.424 98.800 65.548 1.00 48.84 33 GLY B C 1
ATOM 2716 O O . GLY D 1 33 ? 109.439 98.088 65.323 1.00 48.84 33 GLY B O 1
ATOM 2717 N N . SER D 1 34 ? 110.906 98.975 66.779 1.00 43.80 34 SER B N 1
ATOM 2718 C CA . SER D 1 34 ? 110.207 98.404 67.924 1.00 43.80 34 SER B CA 1
ATOM 2719 C C . SER D 1 34 ? 108.856 99.069 68.173 1.00 43.80 34 SER B C 1
ATOM 2720 O O . SER D 1 34 ? 108.655 100.247 67.879 1.00 43.80 34 SER B O 1
ATOM 2723 N N . THR D 1 35 ? 107.912 98.277 68.690 1.00 42.10 35 THR B N 1
ATOM 2724 C CA . THR D 1 35 ? 106.536 98.693 68.941 1.00 42.10 35 THR B CA 1
ATOM 2725 C C . THR D 1 35 ? 106.113 98.149 70.298 1.00 42.10 35 THR B C 1
ATOM 2726 O O . THR D 1 35 ? 106.617 97.117 70.748 1.00 42.10 35 THR B O 1
ATOM 2730 N N . ILE D 1 36 ? 105.185 98.849 70.952 1.00 34.71 36 ILE B N 1
ATOM 2731 C CA . ILE D 1 36 ? 104.648 98.401 72.237 1.00 34.71 36 ILE B CA 1
ATOM 2732 C C . ILE D 1 36 ? 103.204 98.898 72.340 1.00 34.71 36 ILE B C 1
ATOM 2733 O O . ILE D 1 36 ? 102.764 99.739 71.561 1.00 34.71 36 ILE B O 1
ATOM 2738 N N . THR D 1 37 ? 102.435 98.329 73.267 1.00 31.41 37 THR B N 1
ATOM 2739 C CA . THR D 1 37 ? 101.084 98.776 73.572 1.00 31.41 37 THR B CA 1
ATOM 2740 C C . THR D 1 37 ? 101.106 99.597 74.857 1.00 31.41 37 THR B C 1
ATOM 2741 O O . THR D 1 37 ? 102.028 99.483 75.668 1.00 31.41 37 THR B O 1
ATOM 2745 N N . PHE D 1 38 ? 100.089 100.451 75.023 1.00 28.61 38 PHE B N 1
ATOM 2746 C CA . PHE D 1 38 ? 100.017 101.319 76.198 1.00 28.61 38 PHE B CA 1
ATOM 2747 C C . PHE D 1 38 ? 99.807 100.559 77.506 1.00 28.61 38 PHE B C 1
ATOM 2748 O O . PHE D 1 38 ? 100.137 101.092 78.572 1.00 28.61 38 PHE B O 1
ATOM 2756 N N . ASP D 1 39 ? 99.352 99.307 77.457 1.00 32.12 39 ASP B N 1
ATOM 2757 C CA . ASP D 1 39 ? 99.119 98.568 78.689 1.00 32.12 39 ASP B CA 1
ATOM 2758 C C . ASP D 1 39 ? 100.357 97.842 79.188 1.00 32.12 39 ASP B C 1
ATOM 2759 O O . ASP D 1 39 ? 100.507 97.676 80.401 1.00 32.12 39 ASP B O 1
ATOM 2764 N N . GLU D 1 40 ? 101.322 97.560 78.313 1.00 31.26 40 GLU B N 1
ATOM 2765 C CA . GLU D 1 40 ? 102.587 97.021 78.796 1.00 31.26 40 GLU B CA 1
ATOM 2766 C C . GLU D 1 40 ? 103.492 98.133 79.300 1.00 31.26 40 GLU B C 1
ATOM 2767 O O . GLU D 1 40 ? 104.226 97.939 80.279 1.00 31.26 40 GLU B O 1
ATOM 2773 N N . LEU D 1 41 ? 103.382 99.318 78.696 1.00 24.29 41 LEU B N 1
ATOM 2774 C CA . LEU D 1 41 ? 104.025 100.508 79.240 1.00 24.29 41 LEU B CA 1
ATOM 2775 C C . LEU D 1 41 ? 103.454 100.856 80.609 1.00 24.29 41 LEU B C 1
ATOM 2776 O O . LEU D 1 41 ? 104.202 101.147 81.553 1.00 24.29 41 LEU B O 1
ATOM 2781 N N . GLN D 1 42 ? 102.122 100.833 80.735 1.00 22.03 42 GLN B N 1
ATOM 2782 C CA . GLN D 1 42 ? 101.510 101.143 82.021 1.00 22.03 42 GLN B CA 1
ATOM 2783 C C . GLN D 1 42 ? 101.793 100.057 83.057 1.00 22.03 42 GLN B C 1
ATOM 2784 O O . GLN D 1 42 ? 101.889 100.354 84.253 1.00 22.03 42 GLN B O 1
ATOM 2790 N N . GLY D 1 43 ? 102.013 98.815 82.617 1.00 21.20 43 GLY B N 1
ATOM 2791 C CA . GLY D 1 43 ? 102.417 97.780 83.548 1.00 21.20 43 GLY B CA 1
ATOM 2792 C C . GLY D 1 43 ? 103.855 97.923 84.002 1.00 21.20 43 GLY B C 1
ATOM 2793 O O . GLY D 1 43 ? 104.198 97.512 85.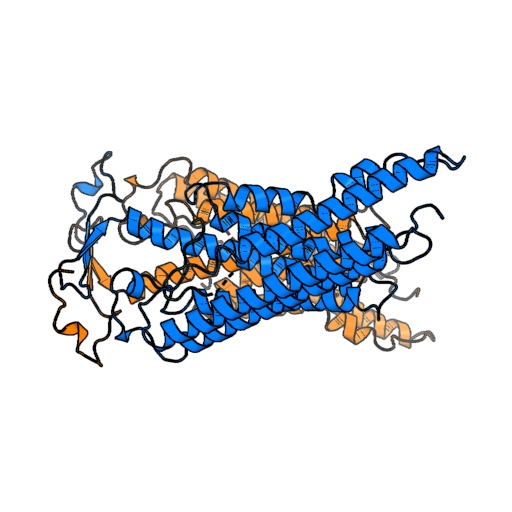114 1.00 21.20 43 GLY B O 1
ATOM 2794 N N . LEU D 1 44 ? 104.715 98.502 83.158 1.00 19.88 44 LEU B N 1
ATOM 2795 C CA . LEU D 1 44 ? 106.050 98.867 83.630 1.00 19.88 44 LEU B CA 1
ATOM 2796 C C . LEU D 1 44 ? 106.007 100.042 84.603 1.00 19.88 44 LEU B C 1
ATOM 2797 O O . LEU D 1 44 ? 106.796 100.091 85.553 1.00 19.88 44 LEU B O 1
ATOM 2802 N N . VAL D 1 45 ? 105.100 100.999 84.387 1.00 19.15 45 VAL B N 1
ATOM 2803 C CA . VAL D 1 45 ? 105.079 102.174 85.262 1.00 19.15 45 VAL B CA 1
ATOM 2804 C C . VAL D 1 45 ? 104.416 101.857 86.610 1.00 19.15 45 VAL B C 1
ATOM 2805 O O . VAL D 1 45 ? 104.846 102.365 87.665 1.00 19.15 45 VAL B O 1
ATOM 2809 N N . ASN D 1 46 ? 103.457 100.927 86.626 1.00 20.30 46 ASN B N 1
ATOM 2810 C CA . ASN D 1 46 ? 102.707 100.668 87.846 1.00 20.30 46 ASN B CA 1
ATOM 2811 C C . ASN D 1 46 ? 103.500 99.838 88.841 1.00 20.30 46 ASN B C 1
ATOM 2812 O O . ASN D 1 46 ? 103.229 99.910 90.042 1.00 20.30 46 ASN B O 1
ATOM 2817 N N . SER D 1 47 ? 104.578 99.197 88.400 1.00 22.13 47 SER B N 1
ATOM 2818 C CA . SER D 1 47 ? 105.401 98.428 89.319 1.00 22.13 47 SER B CA 1
ATOM 2819 C C . SER D 1 47 ? 106.438 99.296 90.008 1.00 22.13 47 SER B C 1
ATOM 2820 O O . SER D 1 47 ? 106.741 99.062 91.182 1.00 22.13 47 SER B O 1
ATOM 2823 N N . THR D 1 48 ? 106.867 100.381 89.360 1.00 21.65 48 THR B N 1
ATOM 2824 C CA . THR D 1 48 ? 107.666 101.390 90.049 1.00 21.65 48 THR B CA 1
ATOM 2825 C C . THR D 1 48 ? 106.807 102.176 91.030 1.00 21.65 48 THR B C 1
ATOM 2826 O O . THR D 1 48 ? 107.241 102.459 92.162 1.00 21.65 48 THR B O 1
ATOM 2830 N N . VAL D 1 49 ? 105.576 102.514 90.621 1.00 19.56 49 VAL B N 1
ATOM 2831 C CA . VAL D 1 49 ? 104.666 103.222 91.522 1.00 19.56 49 VAL B CA 1
ATOM 2832 C C . VAL D 1 49 ? 104.274 102.327 92.705 1.00 19.56 49 VAL B C 1
ATOM 2833 O O . VAL D 1 49 ? 104.070 102.818 93.822 1.00 19.56 49 VAL B O 1
ATOM 2837 N N . THR D 1 50 ? 104.303 101.004 92.528 1.00 22.28 50 THR B N 1
ATOM 2838 C CA . THR D 1 50 ? 103.993 100.108 93.633 1.00 22.28 50 THR B CA 1
ATOM 2839 C C . THR D 1 50 ? 105.207 99.809 94.510 1.00 22.28 50 THR B C 1
ATOM 2840 O O . THR D 1 50 ? 105.042 99.556 95.709 1.00 22.28 50 THR B O 1
ATOM 2844 N N . GLN D 1 51 ? 106.423 99.936 93.986 1.00 23.10 51 GLN B N 1
ATOM 2845 C CA . GLN D 1 51 ? 107.594 99.692 94.818 1.00 23.10 51 GLN B CA 1
ATOM 2846 C C . GLN D 1 51 ? 108.143 100.964 95.452 1.00 23.10 51 GLN B C 1
ATOM 2847 O O . GLN D 1 51 ? 109.118 100.890 96.204 1.00 23.10 51 GLN B O 1
ATOM 2853 N N . ALA D 1 52 ? 107.540 102.124 95.181 1.00 19.32 52 ALA B N 1
ATOM 2854 C CA . ALA D 1 52 ? 107.919 103.318 95.938 1.00 19.32 52 ALA B CA 1
ATOM 2855 C C . ALA D 1 52 ? 107.052 103.560 97.178 1.00 19.32 52 ALA B C 1
ATOM 2856 O O . ALA D 1 52 ? 107.559 104.085 98.188 1.00 19.32 52 ALA B O 1
ATOM 2858 N N . ILE D 1 53 ? 105.780 103.138 97.139 1.00 18.57 53 ILE B N 1
ATOM 2859 C CA . ILE D 1 53 ? 104.879 103.252 98.290 1.00 18.57 53 ILE B CA 1
ATOM 2860 C C . ILE D 1 53 ? 105.394 102.434 99.473 1.00 18.57 53 ILE B C 1
ATOM 2861 O O . ILE D 1 53 ? 105.389 102.904 100.623 1.00 18.57 53 ILE B O 1
ATOM 2866 N N . MET D 1 54 ? 105.869 101.210 99.200 1.00 25.29 54 MET B N 1
ATOM 2867 C CA . MET D 1 54 ? 106.329 100.302 100.250 1.00 25.29 54 MET B CA 1
ATOM 2868 C C . MET D 1 54 ? 107.540 100.868 100.980 1.00 25.29 54 MET B C 1
ATOM 2869 O O . MET D 1 54 ? 107.596 100.866 102.214 1.00 25.29 54 MET B O 1
ATOM 2874 N N . PHE D 1 55 ? 108.510 101.385 100.229 1.00 21.03 55 PHE B N 1
ATOM 2875 C CA . PHE D 1 55 ? 109.719 101.909 100.843 1.00 21.03 55 PHE B CA 1
ATOM 2876 C C . PHE D 1 55 ? 109.486 103.258 101.510 1.00 21.03 55 PHE B C 1
ATOM 2877 O O . PHE D 1 55 ? 110.193 103.585 102.472 1.00 21.03 55 PHE B O 1
ATOM 2885 N N . GLY D 1 56 ? 108.446 103.996 101.107 1.00 19.90 56 GLY B N 1
ATOM 2886 C CA . GLY D 1 56 ? 108.115 105.205 101.846 1.00 19.90 56 GLY B CA 1
ATOM 2887 C C . GLY D 1 56 ? 107.463 104.872 103.177 1.00 19.90 56 GLY B C 1
ATOM 2888 O O . GLY D 1 56 ? 107.760 105.503 104.203 1.00 19.90 56 GLY B O 1
ATOM 2889 N N . VAL D 1 57 ? 106.623 103.826 103.189 1.00 19.30 57 VAL B N 1
ATOM 2890 C CA . VAL D 1 57 ? 106.045 103.313 104.433 1.00 19.30 57 VAL B CA 1
ATOM 2891 C C . VAL D 1 57 ? 107.149 102.804 105.358 1.00 19.30 57 VAL B C 1
ATOM 2892 O O . VAL D 1 57 ? 107.123 103.040 106.576 1.00 19.30 57 VAL B O 1
ATOM 2896 N N . ARG D 1 58 ? 108.157 102.139 104.777 1.00 23.96 58 ARG B N 1
ATOM 2897 C CA . ARG D 1 58 ? 109.286 101.612 105.543 1.00 23.96 58 ARG B CA 1
ATOM 2898 C C . ARG D 1 58 ? 110.082 102.732 106.203 1.00 23.96 58 ARG B C 1
ATOM 2899 O O . ARG D 1 58 ? 110.399 102.656 107.398 1.00 23.96 58 ARG B O 1
ATOM 2907 N N . CYS D 1 59 ? 110.437 103.766 105.422 1.00 23.36 59 CYS B N 1
ATOM 2908 C CA . CYS D 1 59 ? 111.189 104.907 105.949 1.00 23.36 59 CYS B CA 1
ATOM 2909 C C . CYS D 1 59 ? 110.431 105.612 107.072 1.00 23.36 59 CYS B C 1
ATOM 2910 O O . CYS D 1 59 ? 111.016 105.922 108.123 1.00 23.36 59 CYS B O 1
ATOM 2913 N N . GLY D 1 60 ? 109.112 105.768 106.911 1.00 21.73 60 GLY B N 1
ATOM 2914 C CA . GLY D 1 60 ? 108.283 106.455 107.887 1.00 21.73 60 GLY B CA 1
ATOM 2915 C C . GLY D 1 60 ? 108.208 105.700 109.200 1.00 21.73 60 GLY B C 1
ATOM 2916 O O . GLY D 1 60 ? 108.501 106.264 110.270 1.00 21.73 60 GLY B O 1
ATOM 2917 N N . ALA D 1 61 ? 107.749 104.443 109.108 1.00 21.96 61 ALA B N 1
ATOM 2918 C CA . ALA D 1 61 ? 107.694 103.529 110.248 1.00 21.96 61 ALA B CA 1
ATOM 2919 C C . ALA D 1 61 ? 109.024 103.443 110.996 1.00 21.96 61 ALA B C 1
ATOM 2920 O O . ALA D 1 61 ? 109.057 103.567 112.223 1.00 21.96 61 ALA B O 1
ATOM 2922 N N . ALA D 1 62 ? 110.125 103.168 110.284 1.00 23.09 62 ALA B N 1
ATOM 2923 C CA . ALA D 1 62 ? 111.408 102.993 110.963 1.00 23.09 62 ALA B CA 1
ATOM 2924 C C . ALA D 1 62 ? 111.897 104.270 111.643 1.00 23.09 62 ALA B C 1
ATOM 2925 O O . ALA D 1 62 ? 112.477 104.200 112.736 1.00 23.09 62 ALA B O 1
ATOM 2927 N N . ALA D 1 63 ? 111.652 105.445 111.038 1.00 24.59 63 ALA B N 1
ATOM 2928 C CA . ALA D 1 63 ? 112.083 106.689 111.674 1.00 24.59 63 ALA B CA 1
ATOM 2929 C C . ALA D 1 63 ? 111.280 106.979 112.936 1.00 24.59 63 ALA B C 1
ATOM 2930 O O . ALA D 1 63 ? 111.844 107.344 113.985 1.00 24.59 63 ALA B O 1
ATOM 2932 N N . LEU D 1 64 ? 109.979 106.711 112.887 1.00 26.97 64 LEU B N 1
ATOM 2933 C CA . LEU D 1 64 ? 109.136 106.985 114.036 1.00 26.97 64 LEU B CA 1
ATOM 2934 C C . LEU D 1 64 ? 109.176 105.856 115.064 1.00 26.97 64 LEU B C 1
ATOM 2935 O O . LEU D 1 64 ? 108.673 106.018 116.179 1.00 26.97 64 LEU B O 1
ATOM 2940 N N . THR D 1 65 ? 109.841 104.755 114.747 1.00 29.30 65 THR B N 1
ATOM 2941 C CA . THR D 1 65 ? 110.078 103.698 115.716 1.00 29.30 65 THR B CA 1
ATOM 2942 C C . THR D 1 65 ? 111.377 103.953 116.458 1.00 29.30 65 THR B C 1
ATOM 2943 O O . THR D 1 65 ? 111.446 103.727 117.674 1.00 29.30 65 THR B O 1
ATOM 2947 N N . LEU D 1 66 ? 112.389 104.447 115.735 1.00 31.51 66 LEU B N 1
ATOM 2948 C CA . LEU D 1 66 ? 113.668 104.826 116.324 1.00 31.51 66 LEU B CA 1
ATOM 2949 C C . LEU D 1 66 ? 113.500 105.882 117.412 1.00 31.51 66 LEU B C 1
ATOM 2950 O O . LEU D 1 66 ? 114.049 105.727 118.514 1.00 31.51 66 LEU B O 1
ATOM 2955 N N . ILE D 1 67 ? 112.773 106.971 117.105 1.00 36.36 67 ILE B N 1
ATOM 2956 C CA . ILE D 1 67 ? 112.582 108.045 118.089 1.00 36.36 67 ILE B CA 1
ATOM 2957 C C . ILE D 1 67 ? 111.866 107.524 119.342 1.00 36.36 67 ILE B C 1
ATOM 2958 O O . ILE D 1 67 ? 112.276 107.809 120.477 1.00 36.36 67 ILE B O 1
ATOM 2963 N N . VAL D 1 68 ? 110.767 106.787 119.146 1.00 39.03 68 VAL B N 1
ATOM 2964 C CA . VAL D 1 68 ? 109.912 106.320 120.238 1.00 39.03 68 VAL B CA 1
ATOM 2965 C C . VAL D 1 68 ? 110.654 105.349 121.154 1.00 39.03 68 VAL B C 1
ATOM 2966 O O . VAL D 1 68 ? 110.504 105.419 122.385 1.00 39.03 68 VAL B O 1
ATOM 2970 N N . MET D 1 69 ? 111.518 104.498 120.588 1.00 44.21 69 MET B N 1
ATOM 2971 C CA . MET D 1 69 ? 112.346 103.614 121.401 1.00 44.21 69 MET B CA 1
ATOM 2972 C C . MET D 1 69 ? 113.385 104.404 122.179 1.00 44.21 69 MET B C 1
ATOM 2973 O O . MET D 1 69 ? 113.752 104.002 123.289 1.00 44.21 69 MET B O 1
ATOM 2978 N N . TRP D 1 70 ? 113.909 105.487 121.592 1.00 48.65 70 TRP B N 1
ATOM 2979 C CA . TRP D 1 70 ? 114.843 106.339 122.324 1.00 48.65 70 TRP B CA 1
ATOM 2980 C C . TRP D 1 70 ? 114.164 106.980 123.531 1.00 48.65 70 TRP B C 1
ATOM 2981 O O . TRP D 1 70 ? 114.788 107.149 124.585 1.00 48.65 70 TRP B O 1
ATOM 2992 N N . MET D 1 71 ? 112.891 107.355 123.393 1.00 58.41 71 MET B N 1
ATOM 2993 C CA . MET D 1 71 ? 112.203 108.096 124.447 1.00 58.41 71 MET B CA 1
ATOM 2994 C C . MET D 1 71 ? 111.493 107.231 125.484 1.00 58.41 71 MET B C 1
ATOM 2995 O O . MET D 1 71 ? 111.228 107.715 126.589 1.00 58.41 71 MET B O 1
ATOM 3000 N N . THR D 1 72 ? 111.178 105.977 125.176 1.00 59.14 72 THR B N 1
ATOM 3001 C CA . THR D 1 72 ? 110.359 105.170 126.080 1.00 59.14 72 THR B CA 1
ATOM 3002 C C . THR D 1 72 ? 111.097 103.949 126.607 1.00 59.14 72 THR B C 1
ATOM 3003 O O . THR D 1 72 ? 110.521 102.858 126.648 1.00 59.14 72 THR B O 1
ATOM 3007 N N . SER D 1 73 ? 112.355 104.094 127.010 1.00 63.22 73 SER B N 1
ATOM 3008 C CA . SER D 1 73 ? 113.116 102.970 127.535 1.00 63.22 73 SER B CA 1
ATOM 3009 C C . SER D 1 73 ? 113.654 103.262 128.929 1.00 63.22 73 SER B C 1
ATOM 3010 O O . SER D 1 73 ? 114.137 104.364 129.202 1.00 63.22 73 SER B O 1
ATOM 3013 N N . ARG D 1 74 ? 113.574 102.275 129.819 1.00 71.26 74 ARG B N 1
ATOM 3014 C CA . ARG D 1 74 ? 114.097 102.377 131.178 1.00 71.26 74 ARG B CA 1
ATOM 3015 C C . ARG D 1 74 ? 115.525 101.856 131.284 1.00 71.26 74 ARG B C 1
ATOM 3016 O O . ARG D 1 74 ? 116.401 102.550 131.813 1.00 71.26 74 ARG B O 1
ATOM 3024 N N . SER D 1 75 ? 115.779 100.647 130.790 1.00 70.99 75 SER B N 1
ATOM 3025 C CA . SER D 1 75 ? 117.087 100.012 130.914 1.00 70.99 75 SER B CA 1
ATOM 3026 C C . SER D 1 75 ? 117.848 100.113 129.596 1.00 70.99 75 SER B C 1
ATOM 3027 O O . SER D 1 75 ? 117.770 99.227 128.741 1.00 70.99 75 SER B O 1
ATOM 3030 N N . ARG D 1 76 ? 118.585 101.207 129.423 1.00 67.37 76 ARG B N 1
ATOM 3031 C CA . ARG D 1 76 ? 119.514 101.333 128.312 1.00 67.37 76 ARG B CA 1
ATOM 3032 C C . ARG D 1 76 ? 120.842 100.666 128.673 1.00 67.37 76 ARG B C 1
ATOM 3033 O O . ARG D 1 76 ? 120.966 99.998 129.706 1.00 67.37 76 ARG B O 1
ATOM 3041 N N . LYS D 1 77 ? 121.823 100.809 127.772 1.00 64.47 77 LYS B N 1
ATOM 3042 C CA . LYS D 1 77 ? 123.185 100.247 127.776 1.00 64.47 77 LYS B CA 1
ATOM 3043 C C . LYS D 1 77 ? 123.192 98.741 127.527 1.00 64.47 77 LYS B C 1
ATOM 3044 O O . LYS D 1 77 ? 124.267 98.130 127.554 1.00 64.47 77 LYS B O 1
ATOM 3050 N N . THR D 1 78 ? 122.040 98.127 127.293 1.00 54.71 78 THR B N 1
ATOM 3051 C CA . THR D 1 78 ? 121.887 96.727 126.945 1.00 54.71 78 THR B CA 1
ATOM 3052 C C . THR D 1 78 ? 122.318 96.522 125.491 1.00 54.71 78 THR B C 1
ATOM 3053 O O . THR D 1 78 ? 122.054 97.379 124.643 1.00 54.71 78 THR B O 1
ATOM 3057 N N . PRO D 1 79 ? 123.039 95.428 125.192 1.00 47.65 79 PRO B N 1
ATOM 3058 C CA . PRO D 1 79 ? 123.388 95.143 123.784 1.00 47.65 79 PRO B CA 1
ATOM 3059 C C . PRO D 1 79 ? 122.188 94.947 122.872 1.00 47.65 79 PRO B C 1
ATOM 3060 O O . PRO D 1 79 ? 122.238 95.368 121.707 1.00 47.65 79 PRO B O 1
ATOM 3064 N N . ILE D 1 80 ? 121.115 94.325 123.375 1.00 45.45 80 ILE B N 1
ATOM 3065 C CA . ILE D 1 80 ? 119.943 94.030 122.553 1.00 45.45 80 ILE B CA 1
ATOM 3066 C C . ILE D 1 80 ? 119.273 95.330 122.118 1.00 45.45 80 ILE B C 1
ATOM 3067 O O . ILE D 1 80 ? 118.810 95.457 120.976 1.00 45.45 80 ILE B O 1
ATOM 3072 N N . PHE D 1 81 ? 119.269 96.327 123.011 1.00 43.20 81 PHE B N 1
ATOM 3073 C CA . PHE D 1 81 ? 118.735 97.651 122.703 1.00 43.20 81 PHE B CA 1
ATOM 3074 C C . PHE D 1 81 ? 119.528 98.304 121.574 1.00 43.20 81 PHE B C 1
ATOM 3075 O O . PHE D 1 81 ? 118.945 98.840 120.625 1.00 43.20 81 PHE B O 1
ATOM 3083 N N . ILE D 1 82 ? 120.864 98.292 121.682 1.00 40.47 82 ILE B N 1
ATOM 3084 C CA . ILE D 1 82 ? 121.729 98.926 120.683 1.00 40.47 82 ILE B CA 1
ATOM 3085 C C . ILE D 1 82 ? 121.582 98.247 119.320 1.00 40.47 82 ILE B C 1
ATOM 3086 O O . ILE D 1 82 ? 121.538 98.918 118.279 1.00 40.47 82 ILE B O 1
ATOM 3091 N N . ILE D 1 83 ? 121.490 96.910 119.302 1.00 37.60 83 ILE B N 1
ATOM 3092 C CA . ILE D 1 83 ? 121.355 96.195 118.031 1.00 37.60 83 ILE B CA 1
ATOM 3093 C C . ILE D 1 83 ? 119.991 96.470 117.400 1.00 37.60 83 ILE B C 1
ATOM 3094 O O . ILE D 1 83 ? 119.889 96.742 116.188 1.00 37.60 83 ILE B O 1
ATOM 3099 N N . ASN D 1 84 ? 118.926 96.439 118.216 1.00 38.51 84 ASN B N 1
ATOM 3100 C CA . ASN D 1 84 ? 117.593 96.824 117.764 1.00 38.51 84 ASN B CA 1
ATOM 3101 C C . ASN D 1 84 ? 117.539 98.272 117.296 1.00 38.51 84 ASN B C 1
ATOM 3102 O O . ASN D 1 84 ? 116.686 98.618 116.473 1.00 38.51 84 ASN B O 1
ATOM 3107 N N . GLN D 1 85 ? 118.441 99.116 117.794 1.00 35.80 85 GLN B N 1
ATOM 3108 C CA . GLN D 1 85 ? 118.392 100.540 117.533 1.00 35.80 85 GLN B CA 1
ATOM 3109 C C . GLN D 1 85 ? 119.240 100.905 116.321 1.00 35.80 85 GLN B C 1
ATOM 3110 O O . GLN D 1 85 ? 119.038 101.969 115.731 1.00 35.80 85 GLN B O 1
ATOM 3116 N N . VAL D 1 86 ? 120.184 100.043 115.935 1.00 32.00 86 VAL B N 1
ATOM 3117 C CA . VAL D 1 86 ? 120.909 100.235 114.680 1.00 32.00 86 VAL B CA 1
ATOM 3118 C C . VAL D 1 86 ? 120.266 99.499 113.506 1.00 32.00 86 VAL B C 1
ATOM 3119 O O . VAL D 1 86 ? 120.511 99.876 112.346 1.00 32.00 86 VAL B O 1
ATOM 3123 N N . SER D 1 87 ? 119.386 98.523 113.766 1.00 29.72 87 SER B N 1
ATOM 3124 C CA . SER D 1 87 ? 118.671 97.896 112.654 1.00 29.72 87 SER B CA 1
ATOM 3125 C C . SER D 1 87 ? 117.639 98.851 112.059 1.00 29.72 87 SER B C 1
ATOM 3126 O O . SER D 1 87 ? 117.483 98.929 110.829 1.00 29.72 87 SER B O 1
ATOM 3129 N N . LEU D 1 88 ? 116.970 99.628 112.917 1.00 26.36 88 LEU B N 1
ATOM 3130 C CA . LEU D 1 88 ? 116.032 100.640 112.450 1.00 26.36 88 LEU B CA 1
ATOM 3131 C C . LEU D 1 88 ? 116.726 101.781 111.718 1.00 26.36 88 LEU B C 1
ATOM 3132 O O . LEU D 1 88 ? 116.092 102.439 110.892 1.00 26.36 88 LEU B O 1
ATOM 3137 N N . PHE D 1 89 ? 118.020 101.991 111.961 1.00 29.30 89 PHE B N 1
ATOM 3138 C CA . PHE D 1 89 ? 118.785 103.007 111.247 1.00 29.30 89 PHE B CA 1
ATOM 3139 C C . PHE D 1 89 ? 119.264 102.499 109.895 1.00 29.30 89 PHE B C 1
ATOM 3140 O O . PHE D 1 89 ? 119.276 103.255 108.907 1.00 29.30 89 PHE B O 1
ATOM 3148 N N . LEU D 1 90 ? 119.578 101.206 109.807 1.00 25.43 90 LEU B N 1
ATOM 3149 C CA . LEU D 1 90 ? 119.990 100.682 108.515 1.00 25.43 90 LEU B CA 1
ATOM 3150 C C . LEU D 1 90 ? 118.800 100.467 107.593 1.00 25.43 90 LEU B C 1
ATOM 3151 O O . LEU D 1 90 ? 118.975 100.512 106.368 1.00 25.43 90 LEU B O 1
ATOM 3156 N N . ILE D 1 91 ? 117.590 100.339 108.155 1.00 25.38 91 ILE B N 1
ATOM 3157 C CA . ILE D 1 91 ? 116.383 100.333 107.325 1.00 25.38 91 ILE B CA 1
ATOM 3158 C C . ILE D 1 91 ? 116.206 101.691 106.642 1.00 25.38 91 ILE B C 1
ATOM 3159 O O . ILE D 1 91 ? 115.918 101.763 105.438 1.00 25.38 91 ILE B O 1
ATOM 3164 N N . ILE D 1 92 ? 116.443 102.785 107.380 1.00 23.95 92 ILE B N 1
ATOM 3165 C CA . ILE D 1 92 ? 116.235 104.123 106.825 1.00 23.95 92 ILE B CA 1
ATOM 3166 C C . ILE D 1 92 ? 117.318 104.436 105.801 1.00 23.95 92 ILE B C 1
ATOM 3167 O O . ILE D 1 92 ? 117.041 105.053 104.761 1.00 23.95 92 ILE B O 1
ATOM 3172 N N . LEU D 1 93 ? 118.545 103.955 106.032 1.00 26.36 93 LEU B N 1
ATOM 3173 C CA . LEU D 1 93 ? 119.613 104.220 105.069 1.00 26.36 93 LEU B CA 1
ATOM 3174 C C . LEU D 1 93 ? 119.393 103.427 103.780 1.00 26.36 93 LEU B C 1
ATOM 3175 O O . LEU D 1 93 ? 119.616 103.948 102.672 1.00 26.36 93 LEU B O 1
ATOM 3180 N N . HIS D 1 94 ? 118.934 102.173 103.913 1.00 23.69 94 HIS B N 1
ATOM 3181 C CA . HIS D 1 94 ? 118.557 101.364 102.758 1.00 23.69 94 HIS B CA 1
ATOM 3182 C C . HIS D 1 94 ? 117.428 102.009 101.961 1.00 23.69 94 HIS B C 1
ATOM 3183 O O . HIS D 1 94 ? 117.477 102.048 100.725 1.00 23.69 94 HIS B O 1
ATOM 3190 N N . SER D 1 95 ? 116.432 102.575 102.655 1.00 22.78 95 SER B N 1
ATOM 3191 C CA . SER D 1 95 ? 115.320 103.213 101.954 1.00 22.78 95 SER B CA 1
ATOM 3192 C C . SER D 1 95 ? 115.731 104.517 101.284 1.00 22.78 95 SER B C 1
ATOM 3193 O O . SER D 1 95 ? 115.224 104.832 100.200 1.00 22.78 95 SER B O 1
ATOM 3196 N N . ALA D 1 96 ? 116.688 105.247 101.872 1.00 23.73 96 ALA B N 1
ATOM 3197 C CA . ALA D 1 96 ? 117.210 106.457 101.238 1.00 23.73 96 ALA B CA 1
ATOM 3198 C C . ALA D 1 96 ? 117.906 106.115 99.929 1.00 23.73 96 ALA B C 1
ATOM 3199 O O . ALA D 1 96 ? 117.653 106.745 98.890 1.00 23.73 96 ALA B O 1
ATOM 3201 N N . LEU D 1 97 ? 118.814 105.156 99.873 1.00 25.70 97 LEU B N 1
ATOM 3202 C CA . LEU D 1 97 ? 119.565 104.866 98.626 1.00 25.70 97 LEU B CA 1
ATOM 3203 C C . LEU D 1 97 ? 118.669 104.170 97.608 1.00 25.70 97 LEU B C 1
ATOM 3204 O O . LEU D 1 97 ? 119.068 104.104 96.477 1.00 25.70 97 LEU B O 1
ATOM 3209 N N . TYR D 1 98 ? 117.518 103.653 98.000 1.00 24.50 98 TYR B N 1
ATOM 3210 C CA . TYR D 1 98 ? 116.551 103.079 97.039 1.00 24.50 98 TYR B CA 1
ATOM 3211 C C . TYR D 1 98 ? 115.713 104.195 96.425 1.00 24.50 98 TYR B C 1
ATOM 3212 O O . TYR D 1 98 ? 115.361 104.052 95.296 1.00 24.50 98 TYR B O 1
ATOM 3221 N N . PHE D 1 99 ? 115.392 105.262 97.146 1.00 20.89 99 PHE B N 1
ATOM 3222 C CA . PHE D 1 99 ? 114.726 106.430 96.534 1.00 20.89 99 PHE B CA 1
ATOM 3223 C C . PHE D 1 99 ? 115.741 107.027 95.585 1.00 20.89 99 PHE B C 1
ATOM 3224 O O . PHE D 1 99 ? 115.365 107.415 94.510 1.00 20.89 99 PHE B O 1
ATOM 3232 N N . LYS D 1 100 ? 117.005 107.111 95.994 1.00 27.07 100 LYS B N 1
ATOM 3233 C CA . LYS D 1 100 ? 118.007 107.558 95.021 1.00 27.07 100 LYS B CA 1
ATOM 3234 C C . LYS D 1 100 ? 117.997 106.670 93.775 1.00 27.07 100 LYS B C 1
ATOM 3235 O O . LYS D 1 100 ? 118.098 107.168 92.647 1.00 27.07 100 LYS B O 1
ATOM 3241 N N . TYR D 1 101 ? 117.874 105.352 93.966 1.00 27.52 101 TYR B N 1
ATOM 3242 C CA . TYR D 1 101 ? 117.866 104.420 92.840 1.00 27.52 101 TYR B CA 1
ATOM 3243 C C . TYR D 1 101 ? 116.616 104.598 91.976 1.00 27.52 101 TYR B C 1
ATOM 3244 O O . TYR D 1 101 ? 116.696 104.512 90.745 1.00 27.52 101 TYR B O 1
ATOM 3253 N N . LEU D 1 102 ? 115.453 104.833 92.601 1.00 25.44 102 LEU B N 1
ATOM 3254 C CA . LEU D 1 102 ? 114.183 104.844 91.871 1.00 25.44 102 LEU B CA 1
ATOM 3255 C C . LEU D 1 102 ? 114.033 106.029 90.923 1.00 25.44 102 LEU B C 1
ATOM 3256 O O . LEU D 1 102 ? 113.217 105.959 90.000 1.00 25.44 102 LEU B O 1
ATOM 3261 N N . LEU D 1 103 ? 114.771 107.114 91.132 1.00 27.03 103 LEU B N 1
ATOM 3262 C CA . LEU D 1 103 ? 114.697 108.273 90.255 1.00 27.03 103 LEU B CA 1
ATOM 3263 C C . LEU D 1 103 ? 115.879 108.359 89.297 1.00 27.03 103 LEU B C 1
ATOM 3264 O O . LEU D 1 103 ? 116.060 109.390 88.643 1.00 27.03 103 LEU B O 1
ATOM 3269 N N . SER D 1 104 ? 116.681 107.303 89.199 1.00 31.85 104 SER B N 1
ATOM 3270 C CA . SER D 1 104 ? 117.861 107.261 88.352 1.00 31.85 104 SER B CA 1
ATOM 3271 C C . SER D 1 104 ? 117.543 106.563 87.030 1.00 31.85 104 SER B C 1
ATOM 3272 O O . SER D 1 104 ? 116.391 106.257 86.717 1.00 31.85 104 SER B O 1
ATOM 3275 N N . ASN D 1 105 ? 118.563 106.589 86.170 1.00 34.25 105 ASN B N 1
ATOM 3276 C CA . ASN D 1 105 ? 118.421 106.132 84.773 1.00 34.25 105 ASN B CA 1
ATOM 3277 C C . ASN D 1 105 ? 118.417 104.630 84.628 1.00 34.25 105 ASN B C 1
ATOM 3278 O O . ASN D 1 105 ? 118.312 104.189 83.512 1.00 34.25 105 ASN B O 1
ATOM 3283 N N . TYR D 1 106 ? 118.646 103.893 85.693 1.00 39.19 106 TYR B N 1
ATOM 3284 C CA . TYR D 1 106 ? 118.644 102.424 85.633 1.00 39.19 106 TYR B CA 1
ATOM 3285 C C . TYR D 1 106 ? 117.216 101.961 85.845 1.00 39.19 106 TYR B C 1
ATOM 3286 O O . TYR D 1 106 ? 116.942 100.827 85.555 1.00 39.19 106 TYR B O 1
ATOM 3295 N N . SER D 1 107 ? 116.324 102.837 86.282 1.00 31.51 107 SER B N 1
ATOM 3296 C CA . SER D 1 107 ? 114.904 102.485 86.496 1.00 31.51 107 SER B CA 1
ATOM 3297 C C . SER D 1 107 ? 114.010 103.295 85.583 1.00 31.51 107 SER B C 1
ATOM 3298 O O . SER D 1 107 ? 112.867 103.431 85.925 1.00 31.51 107 SER B O 1
ATOM 3301 N N . SER D 1 108 ? 114.501 103.782 84.461 1.00 28.67 108 SER B N 1
ATOM 3302 C CA . SER D 1 108 ? 113.751 104.698 83.586 1.00 28.67 108 SER B CA 1
ATOM 3303 C C . SER D 1 108 ? 112.973 103.934 82.544 1.00 28.67 108 SER B C 1
ATOM 3304 O O . SER D 1 108 ? 113.279 102.788 82.371 1.00 28.67 108 SER B O 1
ATOM 3307 N N . VAL D 1 109 ? 111.966 104.532 81.925 1.00 26.80 109 VAL B N 1
ATOM 3308 C CA . VAL D 1 109 ? 111.296 103.891 80.798 1.00 26.80 109 VAL B CA 1
ATOM 3309 C C . VAL D 1 109 ? 112.189 103.916 79.563 1.00 26.80 109 VAL B C 1
ATOM 3310 O O . VAL D 1 109 ? 112.100 103.020 78.709 1.00 26.80 109 VAL B O 1
ATOM 3314 N N . THR D 1 110 ? 113.148 104.849 79.524 1.00 29.26 110 THR B N 1
ATOM 3315 C CA . THR D 1 110 ? 114.077 104.968 78.403 1.00 29.26 110 THR B CA 1
ATOM 3316 C C . THR D 1 110 ? 114.989 103.750 78.301 1.00 29.26 110 THR B C 1
ATOM 3317 O O . THR D 1 110 ? 115.110 103.142 77.233 1.00 29.26 110 THR B O 1
ATOM 3321 N N . TYR D 1 111 ? 115.664 103.404 79.403 1.00 31.33 111 TYR B N 1
ATOM 3322 C CA . TYR D 1 111 ? 116.515 102.217 79.428 1.00 31.33 111 TYR B CA 1
ATOM 3323 C C . TYR D 1 111 ? 115.708 100.937 79.242 1.00 31.33 111 TYR B C 1
ATOM 3324 O O . TYR D 1 111 ? 116.180 99.995 78.595 1.00 31.33 111 TYR B O 1
ATOM 3333 N N . ALA D 1 112 ? 114.524 100.869 79.863 1.00 30.15 112 ALA B N 1
ATOM 3334 C CA . ALA D 1 112 ? 113.664 99.689 79.780 1.00 30.15 112 ALA B CA 1
ATOM 3335 C C . ALA D 1 112 ? 113.260 99.381 78.342 1.00 30.15 112 ALA B C 1
ATOM 3336 O O . ALA D 1 112 ? 113.383 98.240 77.883 1.00 30.15 112 ALA B O 1
ATOM 3338 N N . LEU D 1 113 ? 112.771 100.386 77.614 1.00 32.92 113 LEU B N 1
ATOM 3339 C CA . LEU D 1 113 ? 112.326 100.142 76.247 1.00 32.92 113 LEU B CA 1
ATOM 3340 C C . LEU D 1 113 ? 113.497 100.119 75.273 1.00 32.92 113 LEU B C 1
ATOM 3341 O O . LEU D 1 113 ? 113.571 99.242 74.406 1.00 32.92 113 LEU B O 1
ATOM 3346 N N . THR D 1 114 ? 114.418 101.070 75.397 1.00 36.60 114 THR B N 1
ATOM 3347 C CA . THR D 1 114 ? 115.597 101.161 74.538 1.00 36.60 114 THR B CA 1
ATOM 3348 C C . THR D 1 114 ? 116.812 100.786 75.379 1.00 36.60 114 THR B C 1
ATOM 3349 O O . THR D 1 114 ? 117.304 101.597 76.167 1.00 36.60 114 THR B O 1
ATOM 3353 N N . GLY D 1 115 ? 117.313 99.567 75.198 1.00 39.07 115 GLY B N 1
ATOM 3354 C CA . GLY D 1 115 ? 118.422 99.091 76.005 1.00 39.07 115 GLY B CA 1
ATOM 3355 C C . GLY D 1 115 ? 119.786 99.596 75.576 1.00 39.07 115 GLY B C 1
ATOM 3356 O O . GLY D 1 115 ? 120.697 98.801 75.330 1.00 39.07 115 GLY B O 1
ATOM 3357 N N . PHE D 1 116 ? 119.942 100.912 75.493 1.00 42.75 116 PHE B N 1
ATOM 3358 C CA . PHE D 1 116 ? 121.206 101.510 75.083 1.00 42.75 116 PHE B CA 1
ATOM 3359 C C . PHE D 1 116 ? 122.136 101.633 76.285 1.00 42.75 116 PHE B C 1
ATOM 3360 O O . PHE D 1 116 ? 121.753 102.228 77.297 1.00 42.75 116 PHE B O 1
ATOM 3368 N N . PRO D 1 117 ? 123.356 101.094 76.216 1.00 44.35 117 PRO B N 1
ATOM 3369 C CA . PRO D 1 117 ? 124.287 101.213 77.344 1.00 44.35 117 PRO B CA 1
ATOM 3370 C C . PRO D 1 117 ? 124.961 102.571 77.461 1.00 44.35 117 PRO B C 1
ATOM 3371 O O . PRO D 1 117 ? 125.738 102.774 78.401 1.00 44.35 117 PRO B O 1
ATOM 3375 N N . GLN D 1 118 ? 124.691 103.504 76.544 1.00 47.47 118 GLN B N 1
ATOM 3376 C CA . GLN D 1 118 ? 125.227 104.855 76.666 1.00 47.47 118 GLN B CA 1
ATOM 3377 C C . GLN D 1 118 ? 124.508 105.657 77.741 1.00 47.47 118 GLN B C 1
ATOM 3378 O O . GLN D 1 118 ? 125.031 106.681 78.191 1.00 47.47 118 GLN B O 1
ATOM 3384 N N . PHE D 1 119 ? 123.320 105.217 78.152 1.00 39.26 119 PHE B N 1
ATOM 3385 C CA . PHE D 1 119 ? 122.506 105.920 79.132 1.00 39.26 119 PHE B CA 1
ATOM 3386 C C . PHE D 1 119 ? 122.953 105.648 80.562 1.00 39.26 119 PHE B C 1
ATOM 3387 O O . PHE D 1 119 ? 122.505 106.345 81.478 1.00 39.26 119 PHE B O 1
ATOM 3395 N N . ILE D 1 120 ? 123.819 104.660 80.768 1.00 42.07 120 ILE B N 1
ATOM 3396 C CA . ILE D 1 120 ? 124.295 104.265 82.090 1.00 42.07 120 ILE B CA 1
ATOM 3397 C C . ILE D 1 120 ? 125.678 104.863 82.307 1.00 42.07 120 ILE B C 1
ATOM 3398 O O . ILE D 1 120 ? 126.608 104.589 81.540 1.00 42.07 120 ILE B O 1
ATOM 3403 N N . SER D 1 121 ? 125.819 105.672 83.351 1.00 45.87 121 SER B N 1
ATOM 3404 C CA . SER D 1 121 ? 127.095 106.273 83.704 1.00 45.87 121 SER B CA 1
ATOM 3405 C C . SER D 1 121 ? 127.705 105.552 84.903 1.00 45.87 121 SER B C 1
ATOM 3406 O O . SER D 1 121 ? 127.108 104.649 85.492 1.00 45.87 121 SER B O 1
ATOM 3409 N N . ARG D 1 122 ? 128.921 105.959 85.260 1.00 53.93 122 ARG B N 1
ATOM 3410 C CA . ARG D 1 122 ? 129.575 105.480 86.472 1.00 53.93 122 ARG B CA 1
ATOM 3411 C C . ARG D 1 122 ? 129.171 106.387 87.628 1.00 53.93 122 ARG B C 1
ATOM 3412 O O . ARG D 1 122 ? 129.478 107.583 87.628 1.00 53.93 122 ARG B O 1
ATOM 3420 N N . GLY D 1 123 ? 128.488 105.812 88.609 1.00 46.52 123 GLY B N 1
ATOM 3421 C CA . GLY D 1 123 ? 127.810 106.569 89.640 1.00 46.52 123 GLY B CA 1
ATOM 3422 C C . GLY D 1 123 ? 126.445 105.956 89.847 1.00 46.52 123 GLY B C 1
ATOM 3423 O O . GLY D 1 123 ? 125.890 105.973 90.949 1.00 46.52 123 GLY B O 1
ATOM 3424 N N . ASP D 1 124 ? 125.897 105.414 88.760 1.00 40.79 124 ASP B N 1
ATOM 3425 C CA . ASP D 1 124 ? 124.742 104.531 88.842 1.00 40.79 124 ASP B CA 1
ATOM 3426 C C . ASP D 1 124 ? 125.128 103.137 89.320 1.00 40.79 124 ASP B C 1
ATOM 3427 O O . ASP D 1 124 ? 124.308 102.451 89.937 1.00 40.79 124 ASP B O 1
ATOM 3432 N N . VAL D 1 125 ? 126.365 102.710 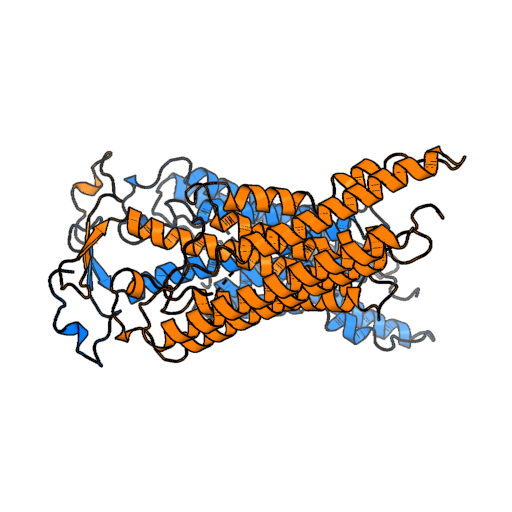89.060 1.00 40.81 125 VAL B N 1
ATOM 3433 C CA . VAL D 1 125 ? 126.813 101.392 89.495 1.00 40.81 125 VAL B CA 1
ATOM 3434 C C . VAL D 1 125 ? 127.288 101.436 90.951 1.00 40.81 125 VAL B C 1
ATOM 3435 O O . VAL D 1 125 ? 127.136 100.454 91.697 1.00 40.81 125 VAL B O 1
ATOM 3439 N N . HIS D 1 126 ? 127.736 102.603 91.417 1.00 44.86 126 HIS B N 1
ATOM 3440 C CA . HIS D 1 126 ? 128.254 102.717 92.772 1.00 44.86 126 HIS B CA 1
ATOM 3441 C C . HIS D 1 126 ? 127.146 102.782 93.815 1.00 44.86 126 HIS B C 1
ATOM 3442 O O . HIS D 1 126 ? 127.341 102.306 94.940 1.00 44.86 126 HIS B O 1
ATOM 3449 N N . VAL D 1 127 ? 125.951 103.232 93.430 1.00 38.29 127 VAL B N 1
ATOM 3450 C CA . VAL D 1 127 ? 124.831 103.240 94.363 1.00 38.29 127 VAL B CA 1
ATOM 3451 C C . VAL D 1 127 ? 124.224 101.844 94.444 1.00 38.29 127 VAL B C 1
ATOM 3452 O O . VAL D 1 127 ? 123.756 101.423 95.511 1.00 38.29 127 VAL B O 1
ATOM 3456 N N . TYR D 1 128 ? 124.332 101.077 93.357 1.00 39.48 128 TYR B N 1
ATOM 3457 C CA . TYR D 1 128 ? 123.942 99.671 93.360 1.00 39.48 128 TYR B CA 1
ATOM 3458 C C . TYR D 1 128 ? 124.846 98.863 94.288 1.00 39.48 128 TYR B C 1
ATOM 3459 O O . TYR D 1 128 ? 124.362 98.059 95.101 1.00 39.48 128 TYR B O 1
ATOM 3468 N N . GLY D 1 129 ? 126.165 99.074 94.166 1.00 37.60 129 GLY B N 1
ATOM 3469 C CA . GLY D 1 129 ? 127.122 98.510 95.117 1.00 37.60 129 GLY B CA 1
ATOM 3470 C C . GLY D 1 129 ? 126.822 98.858 96.565 1.00 37.60 129 GLY B C 1
ATOM 3471 O O . GLY D 1 129 ? 126.793 97.978 97.437 1.00 37.60 129 GLY B O 1
ATOM 3472 N N . ALA D 1 130 ? 126.642 100.158 96.848 1.00 35.26 130 ALA B N 1
ATOM 3473 C CA . ALA D 1 130 ? 126.412 100.613 98.218 1.00 35.26 130 ALA B CA 1
ATOM 3474 C C . ALA D 1 130 ? 125.139 100.006 98.802 1.00 35.26 130 ALA B C 1
ATOM 3475 O O . ALA D 1 130 ? 125.119 99.590 99.969 1.00 35.26 130 ALA B O 1
ATOM 3477 N N . THR D 1 131 ? 124.073 99.931 97.995 1.00 34.21 131 THR B N 1
ATOM 3478 C CA . THR D 1 131 ? 122.818 99.348 98.457 1.00 34.21 131 THR B CA 1
ATOM 3479 C C . THR D 1 131 ? 122.974 97.855 98.736 1.00 34.21 131 THR B C 1
ATOM 3480 O O . THR D 1 131 ? 122.423 97.337 99.722 1.00 34.21 131 THR B O 1
ATOM 3484 N N . ASN D 1 132 ? 123.763 97.155 97.907 1.00 34.98 132 ASN B N 1
ATOM 3485 C CA . ASN D 1 132 ? 124.025 95.743 98.171 1.00 34.98 132 ASN B CA 1
ATOM 3486 C C . ASN D 1 132 ? 124.908 95.523 99.395 1.00 34.98 132 ASN B C 1
ATOM 3487 O O . ASN D 1 132 ? 124.904 94.420 99.950 1.00 34.98 132 ASN B O 1
ATOM 3492 N N . ILE D 1 133 ? 125.652 96.537 99.837 1.00 32.79 133 ILE B N 1
ATOM 3493 C CA . ILE D 1 133 ? 126.414 96.371 101.075 1.00 32.79 133 ILE B CA 1
ATOM 3494 C C . ILE D 1 133 ? 125.571 96.702 102.313 1.00 32.79 133 ILE B C 1
ATOM 3495 O O . ILE D 1 133 ? 125.687 96.024 103.347 1.00 32.79 133 ILE B O 1
ATOM 3500 N N . ILE D 1 134 ? 124.617 97.631 102.191 1.00 29.93 134 ILE B N 1
ATOM 3501 C CA . ILE D 1 134 ? 123.748 97.904 103.337 1.00 29.93 134 ILE B CA 1
ATOM 3502 C C . ILE D 1 134 ? 122.731 96.782 103.545 1.00 29.93 134 ILE B C 1
ATOM 3503 O O . ILE D 1 134 ? 122.341 96.496 104.690 1.00 29.93 134 ILE B O 1
ATOM 3508 N N . GLN D 1 135 ? 122.331 96.085 102.471 1.00 31.11 135 GLN B N 1
ATOM 3509 C CA . GLN D 1 135 ? 121.432 94.942 102.642 1.00 31.11 135 GLN B CA 1
ATOM 3510 C C . GLN D 1 135 ? 122.069 93.803 103.447 1.00 31.11 135 GLN B C 1
ATOM 3511 O O . GLN D 1 135 ? 121.391 93.178 104.276 1.00 31.11 135 GLN B O 1
ATOM 3517 N N . VAL D 1 136 ? 123.388 93.628 103.355 1.00 29.81 136 VAL B N 1
ATOM 3518 C CA . VAL D 1 136 ? 124.009 92.541 104.106 1.00 29.81 136 VAL B CA 1
ATOM 3519 C C . VAL D 1 136 ? 124.392 93.029 105.499 1.00 29.81 136 VAL B C 1
ATOM 3520 O O . VAL D 1 136 ? 124.343 92.252 106.466 1.00 29.81 136 VAL B O 1
ATOM 3524 N N . LEU D 1 137 ? 124.673 94.333 105.648 1.00 27.00 137 LEU B N 1
ATOM 3525 C CA . LEU D 1 137 ? 124.865 94.861 106.995 1.00 27.00 137 LEU B CA 1
ATOM 3526 C C . LEU D 1 137 ? 123.557 94.993 107.768 1.00 27.00 137 LEU B C 1
ATOM 3527 O O . LEU D 1 137 ? 123.598 95.236 108.977 1.00 27.00 137 LEU B O 1
ATOM 3532 N N . LEU D 1 138 ? 122.411 94.788 107.119 1.00 25.76 138 LEU B N 1
ATOM 3533 C CA . LEU D 1 138 ? 121.135 94.716 107.821 1.00 25.76 138 LEU B CA 1
ATOM 3534 C C . LEU D 1 138 ? 120.763 93.283 108.195 1.00 25.76 138 LEU B C 1
ATOM 3535 O O . LEU D 1 138 ? 120.258 93.042 109.308 1.00 25.76 138 LEU B O 1
ATOM 3540 N N . VAL D 1 139 ? 121.040 92.323 107.299 1.00 26.12 139 VAL B N 1
ATOM 3541 C CA . VAL D 1 139 ? 120.824 90.914 107.634 1.00 26.12 139 VAL B CA 1
ATOM 3542 C C . VAL D 1 139 ? 121.735 90.477 108.782 1.00 26.12 139 VAL B C 1
ATOM 3543 O O . VAL D 1 139 ? 121.313 89.702 109.654 1.00 26.12 139 VAL B O 1
ATOM 3547 N N . ALA D 1 140 ? 122.960 91.023 108.850 1.00 25.79 140 ALA B N 1
ATOM 3548 C CA . ALA D 1 140 ? 123.875 90.651 109.931 1.00 25.79 140 ALA B CA 1
ATOM 3549 C C . ALA D 1 140 ? 123.363 91.128 111.290 1.00 25.79 140 ALA B C 1
ATOM 3550 O O . ALA D 1 140 ? 123.465 90.404 112.292 1.00 25.79 140 ALA B O 1
ATOM 3552 N N . SER D 1 141 ? 122.779 92.331 111.329 1.00 28.06 141 SER B N 1
ATOM 3553 C CA . SER D 1 141 ? 122.195 92.858 112.561 1.00 28.06 141 SER B CA 1
ATOM 3554 C C . SER D 1 141 ? 120.986 92.043 113.004 1.00 28.06 141 SER B C 1
ATOM 3555 O O . SER D 1 141 ? 120.821 91.784 114.207 1.00 28.06 141 SER B O 1
ATOM 3558 N N . ILE D 1 142 ? 120.107 91.681 112.054 1.00 28.06 142 ILE B N 1
ATOM 3559 C CA . ILE D 1 142 ? 118.956 90.824 112.367 1.00 28.06 142 ILE B CA 1
ATOM 3560 C C . ILE D 1 142 ? 119.413 89.504 112.996 1.00 28.06 142 ILE B C 1
ATOM 3561 O O . ILE D 1 142 ? 118.892 89.080 114.043 1.00 28.06 142 ILE B O 1
ATOM 3566 N N . GLU D 1 143 ? 120.406 88.847 112.375 1.00 33.25 143 GLU B N 1
ATOM 3567 C CA . GLU D 1 143 ? 120.859 87.550 112.881 1.00 33.25 143 GLU B CA 1
ATOM 3568 C C . GLU D 1 143 ? 121.526 87.667 114.250 1.00 33.25 143 GLU B C 1
ATOM 3569 O O . GLU D 1 143 ? 121.296 86.814 115.117 1.00 33.25 143 GLU B O 1
ATOM 3575 N N . THR D 1 144 ? 122.354 88.702 114.470 1.00 32.23 144 THR B N 1
ATOM 3576 C CA . THR D 1 144 ? 122.990 88.839 115.784 1.00 32.23 144 THR B CA 1
ATOM 3577 C C . THR D 1 144 ? 121.961 89.148 116.878 1.00 32.23 144 THR B C 1
ATOM 3578 O O . THR D 1 144 ? 122.113 88.677 118.017 1.00 32.23 144 THR B O 1
ATOM 3582 N N . SER D 1 145 ? 120.905 89.914 116.549 1.00 33.70 145 SER B N 1
ATOM 3583 C CA . SER D 1 145 ? 119.812 90.138 117.494 1.00 33.70 145 SER B CA 1
ATOM 3584 C C . SER D 1 145 ? 119.132 88.826 117.876 1.00 33.70 145 SER B C 1
ATOM 3585 O O . SER D 1 145 ? 118.862 88.572 119.062 1.00 33.70 145 SER B O 1
ATOM 3588 N N . LEU D 1 146 ? 118.843 87.981 116.874 1.00 34.66 146 LEU B N 1
ATOM 3589 C CA . LEU D 1 146 ? 118.174 86.711 117.159 1.00 34.66 146 LEU B CA 1
ATOM 3590 C C . LEU D 1 146 ? 119.062 85.771 117.972 1.00 34.66 146 LEU B C 1
ATOM 3591 O O . LEU D 1 146 ? 118.564 85.047 118.851 1.00 34.66 146 LEU B O 1
ATOM 3596 N N . VAL D 1 147 ? 120.382 85.842 117.772 1.00 39.38 147 VAL B N 1
ATOM 3597 C CA . VAL D 1 147 ? 121.256 84.928 118.500 1.00 39.38 147 VAL B CA 1
ATOM 3598 C C . VAL D 1 147 ? 121.463 85.415 119.931 1.00 39.38 147 VAL B C 1
ATOM 3599 O O . VAL D 1 147 ? 121.551 84.594 120.853 1.00 39.38 147 VAL B O 1
ATOM 3603 N N . PHE D 1 148 ? 121.364 86.724 120.179 1.00 42.69 148 PHE B N 1
ATOM 3604 C CA . PHE D 1 148 ? 121.399 87.161 121.574 1.00 42.69 148 PHE B CA 1
ATOM 3605 C C . PHE D 1 148 ? 120.089 86.895 122.312 1.00 42.69 148 PHE B C 1
ATOM 3606 O O . PHE D 1 148 ? 120.127 86.545 123.499 1.00 42.69 148 PHE B O 1
ATOM 3614 N N . GLN D 1 149 ? 118.937 86.987 121.634 1.00 41.38 149 GLN B N 1
ATOM 3615 C CA . GLN D 1 149 ? 117.683 86.624 122.300 1.00 41.38 149 GLN B CA 1
ATOM 3616 C C . GLN D 1 149 ? 117.637 85.136 122.646 1.00 41.38 149 GLN B C 1
ATOM 3617 O O . GLN D 1 149 ? 117.208 84.767 123.751 1.00 41.38 149 GLN B O 1
ATOM 3623 N N . ILE D 1 150 ? 118.110 84.272 121.739 1.00 44.64 150 ILE B N 1
ATOM 3624 C CA . ILE D 1 150 ? 118.191 82.845 122.056 1.00 44.64 150 ILE B CA 1
ATOM 3625 C C . ILE D 1 150 ? 119.214 82.588 123.162 1.00 44.64 150 ILE B C 1
ATOM 3626 O O . ILE D 1 150 ? 118.974 81.772 124.063 1.00 44.64 150 ILE B O 1
ATOM 3631 N N . LYS D 1 151 ? 120.348 83.303 123.147 1.00 51.92 151 LYS B N 1
ATOM 3632 C CA . LYS D 1 151 ? 121.365 83.120 124.179 1.00 51.92 151 LYS B CA 1
ATOM 3633 C C . LYS D 1 151 ? 120.902 83.619 125.550 1.00 51.92 151 LYS B C 1
ATOM 3634 O O . LYS D 1 151 ? 121.479 83.225 126.569 1.00 51.92 151 LYS B O 1
ATOM 3640 N N . VAL D 1 152 ? 119.838 84.421 125.610 1.00 52.85 152 VAL B N 1
ATOM 3641 C CA . VAL D 1 152 ? 119.337 84.896 126.899 1.00 52.85 152 VAL B CA 1
ATOM 3642 C C . VAL D 1 152 ? 118.104 84.100 127.360 1.00 52.85 152 VAL B C 1
ATOM 3643 O O . VAL D 1 152 ? 117.869 84.005 128.577 1.00 52.85 152 VAL B O 1
ATOM 3647 N N . ILE D 1 153 ? 117.401 83.413 126.445 1.00 55.12 153 ILE B N 1
ATOM 3648 C CA . ILE D 1 153 ? 116.204 82.647 126.832 1.00 55.12 153 ILE B CA 1
ATOM 3649 C C . ILE D 1 153 ? 116.564 81.471 127.743 1.00 55.12 153 ILE B C 1
ATOM 3650 O O . ILE D 1 153 ? 116.099 81.388 128.886 1.00 55.12 153 ILE B O 1
ATOM 3655 N N . PHE D 1 154 ? 117.393 80.544 127.258 1.00 68.55 154 PHE B N 1
ATOM 3656 C CA . PHE D 1 154 ? 117.561 79.276 127.959 1.00 68.55 154 PHE B CA 1
ATOM 3657 C C . PHE D 1 154 ? 118.722 79.253 128.944 1.00 68.55 154 PHE B C 1
ATOM 3658 O O . PHE D 1 154 ? 118.743 78.384 129.823 1.00 68.55 154 PHE B O 1
ATOM 3666 N N . THR D 1 155 ? 119.686 80.163 128.816 1.00 73.90 155 THR B N 1
ATOM 3667 C CA . THR D 1 155 ? 120.822 80.197 129.732 1.00 73.90 155 THR B CA 1
ATOM 3668 C C . THR D 1 155 ? 120.369 80.647 131.117 1.00 73.90 155 THR B C 1
ATOM 3669 O O . THR D 1 155 ? 119.752 81.706 131.266 1.00 73.90 155 THR B O 1
ATOM 3673 N N . GLY D 1 156 ? 120.674 79.839 132.129 1.00 86.49 156 GLY B N 1
ATOM 3674 C CA . GLY D 1 156 ? 120.253 80.129 133.486 1.00 86.49 156 GLY B CA 1
ATOM 3675 C C . GLY D 1 156 ? 119.995 78.883 134.308 1.00 86.49 156 GLY B C 1
ATOM 3676 O O . GLY D 1 156 ? 120.738 77.901 134.211 1.00 86.49 156 GLY B O 1
ATOM 3677 N N . ASP D 1 157 ? 118.938 78.911 135.124 1.00 96.49 157 ASP B N 1
ATOM 3678 C CA . ASP D 1 157 ? 118.569 77.767 135.952 1.00 96.49 157 ASP B CA 1
ATOM 3679 C C . ASP D 1 157 ? 117.960 76.621 135.153 1.00 96.49 157 ASP B C 1
ATOM 3680 O O . ASP D 1 157 ? 117.794 75.527 135.704 1.00 96.49 157 ASP B O 1
ATOM 3682 N N . ASN D 1 158 ? 117.613 76.847 133.887 1.00 97.06 158 ASN B N 1
ATOM 3683 C CA . ASN D 1 158 ? 117.073 75.804 133.029 1.00 97.06 158 ASN B CA 1
ATOM 3684 C C . ASN D 1 158 ? 118.148 74.771 132.689 1.00 97.06 158 ASN B C 1
ATOM 3685 O O . ASN D 1 158 ? 119.342 74.965 132.941 1.00 97.06 158 ASN B O 1
ATOM 3690 N N . PHE D 1 159 ? 117.698 73.648 132.129 1.00 95.42 159 PHE B N 1
ATOM 3691 C CA . PHE D 1 159 ? 118.594 72.563 131.748 1.00 95.42 159 PHE B CA 1
ATOM 3692 C C . PHE D 1 159 ? 119.547 72.998 130.639 1.00 95.42 159 PHE B C 1
ATOM 3693 O O . PHE D 1 159 ? 119.156 73.674 129.683 1.00 95.42 159 PHE B O 1
ATOM 3701 N N . LYS D 1 160 ? 120.811 72.607 130.783 1.00 89.47 160 LYS B N 1
ATOM 3702 C CA . LYS D 1 160 ? 121.890 73.048 129.908 1.00 89.47 160 LYS B CA 1
ATOM 3703 C C . LYS D 1 160 ? 122.075 72.171 128.677 1.00 89.47 160 LYS B C 1
ATOM 3704 O O . LYS D 1 160 ? 122.978 72.442 127.880 1.00 89.47 160 LYS B O 1
ATOM 3710 N N . ARG D 1 161 ? 121.265 71.127 128.501 1.00 86.35 161 ARG B N 1
ATOM 3711 C CA . ARG D 1 161 ? 121.414 70.276 127.325 1.00 86.35 161 ARG B CA 1
ATOM 3712 C C . ARG D 1 161 ? 120.809 70.942 126.093 1.00 86.35 161 ARG B C 1
ATOM 3713 O O . ARG D 1 161 ? 121.493 71.138 125.082 1.00 86.35 161 ARG B O 1
ATOM 3721 N N . ILE D 1 162 ? 119.514 71.265 126.157 1.00 80.93 162 ILE B N 1
ATOM 3722 C CA . ILE D 1 162 ? 118.816 71.894 125.037 1.00 80.93 162 ILE B CA 1
ATOM 3723 C C . ILE D 1 162 ? 119.365 73.299 124.782 1.00 80.93 162 ILE B C 1
ATOM 3724 O O . ILE D 1 162 ? 119.559 73.706 123.625 1.00 80.93 162 ILE B O 1
ATOM 3729 N N . GLY D 1 163 ? 119.576 74.068 125.860 1.00 75.89 163 GLY B N 1
ATOM 3730 C CA . GLY D 1 163 ? 119.977 75.464 125.734 1.00 75.89 163 GLY B CA 1
ATOM 3731 C C . GLY D 1 163 ? 121.306 75.655 125.026 1.00 75.89 163 GLY B C 1
ATOM 3732 O O . GLY D 1 163 ? 121.469 76.584 124.231 1.00 75.89 163 GLY B O 1
ATOM 3733 N N . LEU D 1 164 ? 122.278 74.785 125.317 1.00 75.98 164 LEU B N 1
ATOM 3734 C CA . LEU D 1 164 ? 123.601 74.911 124.714 1.00 75.98 164 LEU B CA 1
ATOM 3735 C C . LEU D 1 164 ? 123.583 74.542 123.234 1.00 75.98 164 LEU B C 1
ATOM 3736 O O . LEU D 1 164 ? 124.364 75.093 122.452 1.00 75.98 164 LEU B O 1
ATOM 3741 N N . MET D 1 165 ? 122.691 73.640 122.824 1.00 71.78 165 MET B N 1
ATOM 3742 C CA . MET D 1 165 ? 122.647 73.237 121.426 1.00 71.78 165 MET B CA 1
ATOM 3743 C C . MET D 1 165 ? 121.783 74.161 120.572 1.00 71.78 165 MET B C 1
ATOM 3744 O O . MET D 1 165 ? 122.064 74.311 119.374 1.00 71.78 165 MET B O 1
ATOM 3749 N N . LEU D 1 166 ? 120.814 74.873 121.162 1.00 64.12 166 LEU B N 1
ATOM 3750 C CA . LEU D 1 166 ? 119.954 75.691 120.313 1.00 64.12 166 LEU B CA 1
ATOM 3751 C C . LEU D 1 166 ? 120.664 76.969 119.889 1.00 64.12 166 LEU B C 1
ATOM 3752 O O . LEU D 1 166 ? 120.472 77.441 118.756 1.00 64.12 166 LEU B O 1
ATOM 3757 N N . THR D 1 167 ? 121.515 77.506 120.770 1.00 59.53 167 THR B N 1
ATOM 3758 C CA . THR D 1 167 ? 122.436 78.568 120.383 1.00 59.53 167 THR B CA 1
ATOM 3759 C C . THR D 1 167 ? 123.379 78.119 119.264 1.00 59.53 167 THR B C 1
ATOM 3760 O O . THR D 1 167 ? 123.730 78.929 118.399 1.00 59.53 167 THR B O 1
ATOM 3764 N N . SER D 1 168 ? 123.758 76.832 119.234 1.00 58.42 168 SER B N 1
ATOM 3765 C CA . SER D 1 168 ? 124.632 76.338 118.171 1.00 58.42 168 SER B CA 1
ATOM 3766 C C . SER D 1 168 ? 123.919 76.330 116.822 1.00 58.42 168 SER B C 1
ATOM 3767 O O . SER D 1 168 ? 124.472 76.816 115.824 1.00 58.42 168 SER B O 1
ATOM 3770 N N . ILE D 1 169 ? 122.693 75.783 116.765 1.00 55.30 169 ILE B N 1
ATOM 3771 C CA . ILE D 1 169 ? 121.972 75.812 115.478 1.00 55.30 169 ILE B CA 1
ATOM 3772 C C . ILE D 1 169 ? 121.596 77.251 115.081 1.00 55.30 169 ILE B C 1
ATOM 3773 O O . ILE D 1 169 ? 121.614 77.585 113.883 1.00 55.30 169 ILE B O 1
ATOM 3778 N N . SER D 1 170 ? 121.462 78.170 116.041 1.00 49.50 170 SER B N 1
ATOM 3779 C CA . SER D 1 170 ? 121.080 79.522 115.643 1.00 49.50 170 SER B CA 1
ATOM 3780 C C . SER D 1 170 ? 122.279 80.329 115.155 1.00 49.50 170 SER B C 1
ATOM 3781 O O . SER D 1 170 ? 122.160 81.091 114.185 1.00 49.50 170 SER B O 1
ATOM 3784 N N . PHE D 1 171 ? 123.436 80.159 115.809 1.00 49.95 171 PHE B N 1
ATOM 3785 C CA . PHE D 1 171 ? 124.697 80.701 115.308 1.00 49.95 171 PHE B CA 1
ATOM 3786 C C . PHE D 1 171 ? 125.020 80.167 113.917 1.00 49.95 171 PHE B C 1
ATOM 3787 O O . PHE D 1 171 ? 125.467 80.925 113.043 1.00 49.95 171 PHE B O 1
ATOM 3795 N N . THR D 1 172 ? 124.786 78.865 113.697 1.00 48.82 172 THR B N 1
ATOM 3796 C CA . THR D 1 172 ? 125.037 78.250 112.396 1.00 48.82 172 THR B CA 1
ATOM 3797 C C . THR D 1 172 ? 124.150 78.856 111.312 1.00 48.82 172 THR B C 1
ATOM 3798 O O . THR D 1 172 ? 124.634 79.222 110.230 1.00 48.82 172 THR B O 1
ATOM 3802 N N . LEU D 1 173 ? 122.841 78.958 111.590 1.00 45.03 173 LEU B N 1
ATOM 3803 C CA . LEU D 1 173 ? 121.898 79.511 110.620 1.00 45.03 173 LEU B CA 1
ATOM 3804 C C . LEU D 1 173 ? 122.211 80.971 110.309 1.00 45.03 173 LEU B C 1
ATOM 3805 O O . LEU D 1 173 ? 122.149 81.391 109.144 1.00 45.03 173 LEU B O 1
ATOM 3810 N N . GLY D 1 174 ? 122.568 81.749 111.340 1.00 42.31 174 GLY B N 1
ATOM 3811 C CA . GLY D 1 174 ? 122.894 83.151 111.127 1.00 42.31 174 GLY B CA 1
ATOM 3812 C C . GLY D 1 174 ? 124.136 83.341 110.277 1.00 42.31 174 GLY B C 1
ATOM 3813 O O . GLY D 1 174 ? 124.138 84.143 109.335 1.00 42.31 174 GLY B O 1
ATOM 3814 N N . ILE D 1 175 ? 125.208 82.600 110.597 1.00 42.00 175 ILE B N 1
ATOM 3815 C CA . ILE D 1 175 ? 126.456 82.741 109.849 1.00 42.00 175 ILE B CA 1
ATOM 3816 C C . ILE D 1 175 ? 126.273 82.260 108.408 1.00 42.00 175 ILE B C 1
ATOM 3817 O O . ILE D 1 175 ? 126.851 82.844 107.478 1.00 42.00 175 ILE B O 1
ATOM 3822 N N . ALA D 1 176 ? 125.396 81.268 108.182 1.00 40.81 176 ALA B N 1
ATOM 3823 C CA . ALA D 1 176 ? 125.173 80.781 106.825 1.00 40.81 176 ALA B CA 1
ATOM 3824 C C . ALA D 1 176 ? 124.379 81.794 106.011 1.00 40.81 176 ALA B C 1
ATOM 3825 O O . ALA D 1 176 ? 124.676 82.011 104.827 1.00 40.81 176 ALA B O 1
ATOM 3827 N N . THR D 1 177 ? 123.380 82.432 106.640 1.00 39.27 177 THR B N 1
ATOM 3828 C CA . THR D 1 177 ? 122.596 83.469 105.969 1.00 39.27 177 THR B CA 1
ATOM 3829 C C . THR D 1 177 ? 123.473 84.652 105.565 1.00 39.27 177 THR B C 1
ATOM 3830 O O . THR D 1 177 ? 123.400 85.130 104.422 1.00 39.27 177 THR B O 1
ATOM 3834 N N . VAL D 1 178 ? 124.310 85.133 106.499 1.00 37.94 178 VAL B N 1
ATOM 3835 C CA . VAL D 1 178 ? 125.177 86.282 106.220 1.00 37.94 178 VAL B CA 1
ATOM 3836 C C . VAL D 1 178 ? 126.187 85.944 105.126 1.00 37.94 178 VAL B C 1
ATOM 3837 O O . VAL D 1 178 ? 126.433 86.756 104.220 1.00 37.94 178 VAL B O 1
ATOM 3841 N N . THR D 1 179 ? 126.779 84.738 105.185 1.00 43.55 179 THR B N 1
ATOM 3842 C CA . THR D 1 179 ? 127.771 84.342 104.187 1.00 43.55 179 THR B CA 1
ATOM 3843 C C . THR D 1 179 ? 127.146 84.233 102.798 1.00 43.55 179 THR B C 1
ATOM 3844 O O . THR D 1 179 ? 127.743 84.676 101.805 1.00 43.55 179 THR B O 1
ATOM 3848 N N . MET D 1 180 ? 125.939 83.658 102.712 1.00 45.12 180 MET B N 1
ATOM 3849 C CA . MET D 1 180 ? 125.278 83.504 101.419 1.00 45.12 180 MET B CA 1
ATOM 3850 C C . MET D 1 180 ? 124.892 84.860 100.828 1.00 45.12 180 MET B C 1
ATOM 3851 O O . MET D 1 180 ? 125.017 85.069 99.609 1.00 45.12 180 MET B O 1
ATOM 3856 N N . TYR D 1 181 ? 124.428 85.793 101.681 1.00 39.20 181 TYR B N 1
ATOM 3857 C CA . TYR D 1 181 ? 124.134 87.152 101.223 1.00 39.20 181 TYR B CA 1
ATOM 3858 C C . TYR D 1 181 ? 125.387 87.843 100.693 1.00 39.20 181 TYR B C 1
ATOM 3859 O O . TYR D 1 181 ? 125.338 88.519 99.655 1.00 39.20 181 TYR B O 1
ATOM 3868 N N . PHE D 1 182 ? 126.512 87.692 101.408 1.00 45.10 182 PHE B N 1
ATOM 3869 C CA . PHE D 1 182 ? 127.781 88.275 100.975 1.00 45.10 182 PHE B CA 1
ATOM 3870 C C . PHE D 1 182 ? 128.228 87.720 99.627 1.00 45.10 182 PHE B C 1
ATOM 3871 O O . PHE D 1 182 ? 128.720 88.471 98.773 1.00 45.10 182 PHE B O 1
ATOM 3879 N N . VAL D 1 183 ? 128.090 86.400 99.440 1.00 44.65 183 VAL B N 1
ATOM 3880 C CA . VAL D 1 183 ? 128.490 85.748 98.190 1.00 44.65 183 VAL B CA 1
ATOM 3881 C C . VAL D 1 183 ? 127.668 86.289 97.023 1.00 44.65 183 VAL B C 1
ATOM 3882 O O . VAL D 1 183 ? 128.223 86.683 95.983 1.00 44.65 183 VAL B O 1
ATOM 3886 N N . SER D 1 184 ? 126.330 86.254 97.171 1.00 46.83 184 SER B N 1
ATOM 3887 C CA . SER D 1 184 ? 125.393 86.846 96.209 1.00 46.83 184 SER B CA 1
ATOM 3888 C C . SER D 1 184 ? 125.781 88.272 95.826 1.00 46.83 184 SER B C 1
ATOM 3889 O O . SER D 1 184 ? 125.843 88.612 94.635 1.00 46.83 184 SER B O 1
ATOM 3892 N N . ALA D 1 185 ? 126.012 89.121 96.839 1.00 45.08 185 ALA B N 1
ATOM 3893 C CA . ALA D 1 185 ? 126.365 90.521 96.611 1.00 45.08 185 ALA B CA 1
ATOM 3894 C C . ALA D 1 185 ? 127.653 90.657 95.803 1.00 45.08 185 ALA B C 1
ATOM 3895 O O . ALA D 1 185 ? 127.687 91.383 94.801 1.00 45.08 185 ALA B O 1
ATOM 3897 N N . VAL D 1 186 ? 128.728 89.984 96.239 1.00 48.12 186 VAL B N 1
ATOM 3898 C CA . VAL D 1 186 ? 130.030 90.169 95.596 1.00 48.12 186 VAL B CA 1
ATOM 3899 C C . VAL D 1 186 ? 130.046 89.612 94.169 1.00 48.12 186 VAL B C 1
ATOM 3900 O O . VAL D 1 186 ? 130.665 90.217 93.275 1.00 48.12 186 VAL B O 1
ATOM 3904 N N . LYS D 1 187 ? 129.194 88.623 93.865 1.00 53.63 187 LYS B N 1
ATOM 3905 C CA . LYS D 1 187 ? 129.198 88.155 92.480 1.00 53.63 187 LYS B CA 1
ATOM 3906 C C . LYS D 1 187 ? 128.342 89.052 91.607 1.00 53.63 187 LYS B C 1
ATOM 3907 O O . LYS D 1 187 ? 128.693 89.274 90.441 1.00 53.63 187 LYS B O 1
ATOM 3913 N N . GLY D 1 188 ? 127.187 89.495 92.128 1.00 50.67 188 GLY B N 1
ATOM 3914 C CA . GLY D 1 188 ? 126.360 90.446 91.399 1.00 50.67 188 GLY B CA 1
ATOM 3915 C C . GLY D 1 188 ? 127.131 91.701 91.032 1.00 50.67 188 GLY B C 1
ATOM 3916 O O . GLY D 1 188 ? 126.976 92.233 89.928 1.00 50.67 188 GLY B O 1
ATOM 3917 N N . MET D 1 189 ? 127.953 92.201 91.965 1.00 50.80 189 MET B N 1
ATOM 3918 C CA . MET D 1 189 ? 128.773 93.379 91.689 1.00 50.80 189 MET B CA 1
ATOM 3919 C C . MET D 1 189 ? 129.786 93.119 90.579 1.00 50.80 189 MET B C 1
ATOM 3920 O O . MET D 1 189 ? 129.965 93.971 89.705 1.00 50.80 189 MET B O 1
ATOM 3925 N N . ILE D 1 190 ? 130.506 91.980 90.641 1.00 52.53 190 ILE B N 1
ATOM 3926 C CA . ILE D 1 190 ? 131.433 91.596 89.564 1.00 52.53 190 ILE B CA 1
ATOM 3927 C C . ILE D 1 190 ? 130.732 91.583 88.205 1.00 52.53 190 ILE B C 1
ATOM 3928 O O . ILE D 1 190 ? 131.224 92.170 87.226 1.00 52.53 190 ILE B O 1
ATOM 3933 N N . VAL D 1 191 ? 129.587 90.885 88.133 1.00 53.37 191 VAL B N 1
ATOM 3934 C CA . VAL D 1 191 ? 128.795 90.777 86.902 1.00 53.37 191 VAL B CA 1
ATOM 3935 C C . VAL D 1 191 ? 128.408 92.155 86.367 1.00 53.37 191 VAL B C 1
ATOM 3936 O O . VAL D 1 191 ? 128.599 92.452 85.181 1.00 53.37 191 VAL B O 1
ATOM 3940 N N . THR D 1 192 ? 127.838 93.007 87.234 1.00 51.50 192 THR B N 1
ATOM 3941 C CA . THR D 1 192 ? 127.383 94.329 86.802 1.00 51.50 192 THR B CA 1
ATOM 3942 C C . THR D 1 192 ? 128.546 95.218 86.356 1.00 51.50 192 THR B C 1
ATOM 3943 O O . THR D 1 192 ? 128.437 95.920 85.343 1.00 51.50 192 THR B O 1
ATOM 3947 N N . TYR D 1 193 ? 129.660 95.215 87.106 1.00 51.62 193 TYR B N 1
ATOM 3948 C CA . TYR D 1 193 ? 130.849 95.965 86.694 1.00 51.62 193 TYR B CA 1
ATOM 3949 C C . TYR D 1 193 ? 131.412 95.474 85.363 1.00 51.62 193 TYR B C 1
ATOM 3950 O O . TYR D 1 193 ? 132.048 96.248 84.638 1.00 51.62 193 TYR B O 1
ATOM 3959 N N . ASN D 1 194 ? 131.199 94.197 85.025 1.00 58.72 194 ASN B N 1
ATOM 3960 C CA . ASN D 1 194 ? 131.617 93.717 83.710 1.00 58.72 194 ASN B CA 1
ATOM 3961 C C . ASN D 1 194 ? 130.679 94.204 82.608 1.00 58.72 194 ASN B C 1
ATOM 3962 O O . ASN D 1 194 ? 131.135 94.658 81.553 1.00 58.72 194 ASN B O 1
ATOM 3967 N N . ASP D 1 195 ? 129.369 94.121 82.834 1.00 56.53 195 ASP B N 1
ATOM 3968 C CA . ASP D 1 195 ? 128.378 94.502 81.834 1.00 56.53 195 ASP B CA 1
ATOM 3969 C C . ASP D 1 195 ? 127.177 95.102 82.547 1.00 56.53 195 ASP B C 1
ATOM 3970 O O . ASP D 1 195 ? 126.647 94.496 83.483 1.00 56.53 195 ASP B O 1
ATOM 3975 N N . VAL D 1 196 ? 126.755 96.290 82.104 1.00 51.38 196 VAL B N 1
ATOM 3976 C CA . VAL D 1 196 ? 125.635 96.975 82.747 1.00 51.38 196 VAL B CA 1
ATOM 3977 C C . VAL D 1 196 ? 124.312 96.261 82.482 1.00 51.38 196 VAL B C 1
ATOM 3978 O O . VAL D 1 196 ? 123.381 96.353 83.290 1.00 51.38 196 VAL B O 1
ATOM 3982 N N . SER D 1 197 ? 124.194 95.548 81.361 1.00 54.30 197 SER B N 1
ATOM 3983 C CA . SER D 1 197 ? 122.945 94.906 80.965 1.00 54.30 197 SER B CA 1
ATOM 3984 C C . SER D 1 197 ? 122.941 93.412 81.264 1.00 54.30 197 SER B C 1
ATOM 3985 O O . SER D 1 197 ? 122.339 92.630 80.522 1.00 54.30 197 SER B O 1
ATOM 3988 N N . ALA D 1 198 ? 123.597 92.997 82.344 1.00 58.98 198 ALA B N 1
ATOM 3989 C CA . ALA D 1 198 ? 123.705 91.594 82.717 1.00 58.98 198 ALA B CA 1
ATOM 3990 C C . ALA D 1 198 ? 123.084 91.375 84.089 1.00 58.98 198 ALA B C 1
ATOM 3991 O O . ALA D 1 198 ? 123.183 92.235 84.969 1.00 58.98 198 ALA B O 1
ATOM 3993 N N . THR D 1 199 ? 122.443 90.221 84.267 1.00 68.87 199 THR B N 1
ATOM 3994 C CA . THR D 1 199 ? 121.741 89.887 85.500 1.00 68.87 199 THR B CA 1
ATOM 3995 C C . THR D 1 199 ? 122.230 88.546 86.026 1.00 68.87 199 THR B C 1
ATOM 3996 O O . THR D 1 199 ? 122.276 87.562 85.282 1.00 68.87 199 THR B O 1
ATOM 4000 N N . GLN D 1 200 ? 122.587 88.510 87.309 1.00 75.59 200 GLN B N 1
ATOM 4001 C CA . GLN D 1 200 ? 122.989 87.285 87.996 1.00 75.59 200 GLN B CA 1
ATOM 4002 C C . GLN D 1 200 ? 122.057 87.085 89.183 1.00 75.59 200 GLN B C 1
ATOM 4003 O O . GLN D 1 200 ? 122.109 87.848 90.154 1.00 75.59 200 GLN B O 1
ATOM 4009 N N . ASP D 1 201 ? 121.204 86.052 89.123 1.00 72.48 201 ASP B N 1
ATOM 4010 C CA . ASP D 1 201 ? 120.189 85.918 90.210 1.00 72.48 201 ASP B CA 1
ATOM 4011 C C . ASP D 1 201 ? 119.898 84.472 90.614 1.00 72.48 201 ASP B C 1
ATOM 4012 O O . ASP D 1 201 ? 118.767 84.032 90.376 1.00 72.48 201 ASP B O 1
ATOM 4017 N N . LYS D 1 202 ? 120.852 83.719 91.145 1.00 73.11 202 LYS B N 1
ATOM 4018 C CA . LYS D 1 202 ? 120.468 82.369 91.616 1.00 73.11 202 LYS B CA 1
ATOM 4019 C C . LYS D 1 202 ? 120.625 82.343 93.122 1.00 73.11 202 LYS B C 1
ATOM 4020 O O . LYS D 1 202 ? 120.074 81.441 93.757 1.00 73.11 202 LYS B O 1
ATOM 4026 N N . TYR D 1 203 ? 121.355 83.307 93.656 1.00 67.53 203 TYR B N 1
ATOM 4027 C CA . TYR D 1 203 ? 121.668 83.254 95.097 1.00 67.53 203 TYR B CA 1
ATOM 4028 C C . TYR D 1 203 ? 120.773 84.185 95.917 1.00 67.53 203 TYR B C 1
ATOM 4029 O O . TYR D 1 203 ? 121.029 84.288 97.110 1.00 67.53 203 TYR B O 1
ATOM 4038 N N . PHE D 1 204 ? 119.787 84.848 95.324 1.00 55.77 204 PHE B N 1
ATOM 4039 C CA . PHE D 1 204 ? 118.987 85.802 96.127 1.00 55.77 204 PHE B CA 1
ATOM 4040 C C . PHE D 1 204 ? 117.783 85.048 96.648 1.00 55.77 204 PHE B C 1
ATOM 4041 O O . PHE D 1 204 ? 117.298 85.375 97.720 1.00 55.77 204 PHE B O 1
ATOM 4049 N N . ASN D 1 205 ? 117.374 84.019 95.955 1.00 60.71 205 ASN B N 1
ATOM 4050 C CA . ASN D 1 205 ? 116.201 83.210 96.235 1.00 60.71 205 ASN B CA 1
ATOM 4051 C C . ASN D 1 205 ? 116.506 82.022 97.135 1.00 60.71 205 ASN B C 1
ATOM 4052 O O . ASN D 1 205 ? 115.619 81.198 97.350 1.00 60.71 205 ASN B O 1
ATOM 4057 N N . ALA D 1 206 ? 117.734 81.903 97.646 1.00 49.66 206 ALA B N 1
ATOM 4058 C CA . ALA D 1 206 ? 118.059 80.995 98.736 1.00 49.66 206 ALA B CA 1
ATOM 4059 C C . ALA D 1 206 ? 118.468 81.730 100.000 1.00 49.66 206 ALA B C 1
ATOM 4060 O O . ALA D 1 206 ? 118.246 81.211 101.104 1.00 49.66 206 ALA B O 1
ATOM 4062 N N . SER D 1 207 ? 118.946 82.969 99.864 1.00 46.86 207 SER B N 1
ATOM 4063 C CA . SER D 1 207 ? 119.216 83.805 101.024 1.00 46.86 207 SER B CA 1
ATOM 4064 C C . SER D 1 207 ? 117.920 84.203 101.710 1.00 46.86 207 SER B C 1
ATOM 4065 O O . SER D 1 207 ? 117.862 84.275 102.950 1.00 46.86 207 SER B O 1
ATOM 4068 N N . THR D 1 208 ? 116.870 84.464 100.919 1.00 46.27 208 THR B N 1
ATOM 4069 C CA . THR D 1 208 ? 115.591 84.787 101.544 1.00 46.27 208 THR B CA 1
ATOM 4070 C C . THR D 1 208 ? 115.015 83.571 102.267 1.00 46.27 208 THR B C 1
ATOM 4071 O O . THR D 1 208 ? 114.409 83.721 103.339 1.00 46.27 208 THR B O 1
ATOM 4075 N N . ILE D 1 209 ? 115.247 82.361 101.738 1.00 45.75 209 ILE B N 1
ATOM 4076 C CA . ILE D 1 209 ? 114.726 81.163 102.389 1.00 45.75 209 ILE B CA 1
ATOM 4077 C C . ILE D 1 209 ? 115.479 80.887 103.692 1.00 45.75 209 ILE B C 1
ATOM 4078 O O . ILE D 1 209 ? 114.885 80.391 104.656 1.00 45.75 209 ILE B O 1
ATOM 4083 N N . LEU D 1 210 ? 116.711 81.382 103.829 1.00 40.56 210 LEU B N 1
ATOM 4084 C CA . LEU D 1 210 ? 117.441 81.099 105.062 1.00 40.56 210 LEU B CA 1
ATOM 4085 C C . LEU D 1 210 ? 117.178 82.152 106.125 1.00 40.56 210 LEU B C 1
ATOM 4086 O O . LEU D 1 210 ? 117.137 81.817 107.321 1.00 40.56 210 LEU B O 1
ATOM 4091 N N . LEU D 1 211 ? 116.944 83.402 105.708 1.00 38.01 211 LEU B N 1
ATOM 4092 C CA . LEU D 1 211 ? 116.399 84.397 106.631 1.00 38.01 211 LEU B CA 1
ATOM 4093 C C . LEU D 1 211 ? 115.034 83.963 107.167 1.00 38.01 211 LEU B C 1
ATOM 4094 O O . LEU D 1 211 ? 114.774 84.052 108.380 1.00 38.01 211 LEU B O 1
ATOM 4099 N N . ALA D 1 212 ? 114.165 83.459 106.276 1.00 38.82 212 ALA B N 1
ATOM 4100 C CA . ALA D 1 212 ? 112.857 82.946 106.681 1.00 38.82 212 ALA B CA 1
ATOM 4101 C C . ALA D 1 212 ? 112.989 81.765 107.638 1.00 38.82 212 ALA B C 1
ATOM 4102 O O . ALA D 1 212 ? 112.231 81.667 108.610 1.00 38.82 212 ALA B O 1
ATOM 4104 N N . SER D 1 213 ? 113.918 80.843 107.347 1.00 39.68 213 SER B N 1
ATOM 4105 C CA . SER D 1 213 ? 114.181 79.694 108.214 1.00 39.68 213 SER B CA 1
ATOM 4106 C C . SER D 1 213 ? 114.579 80.134 109.620 1.00 39.68 213 SER B C 1
ATOM 4107 O O . SER D 1 213 ? 114.101 79.570 110.612 1.00 39.68 213 SER B O 1
ATOM 4110 N N . SER D 1 214 ? 115.496 81.106 109.721 1.00 38.12 214 SER B N 1
ATOM 4111 C CA . SER D 1 214 ? 115.976 81.536 111.036 1.00 38.12 214 SER B CA 1
ATOM 4112 C C . SER D 1 214 ? 114.863 82.205 111.843 1.00 38.12 214 SER B C 1
ATOM 4113 O O . SER D 1 214 ? 114.745 81.981 113.060 1.00 38.12 214 SER B O 1
ATOM 4116 N N . ILE D 1 215 ? 114.029 83.018 111.179 1.00 39.27 215 ILE B N 1
ATOM 4117 C CA . ILE D 1 215 ? 112.878 83.621 111.860 1.00 39.27 215 ILE B CA 1
ATOM 4118 C C . ILE D 1 215 ? 111.883 82.547 112.311 1.00 39.27 215 ILE B C 1
ATOM 4119 O O . ILE D 1 215 ? 111.328 82.622 113.420 1.00 39.27 215 ILE B O 1
ATOM 4124 N N . ASN D 1 216 ? 111.638 81.534 111.461 1.00 43.92 216 ASN B N 1
ATOM 4125 C CA . ASN D 1 216 ? 110.745 80.435 111.836 1.00 43.92 216 ASN B CA 1
ATOM 4126 C C . ASN D 1 216 ? 111.290 79.652 113.025 1.00 43.92 216 ASN B C 1
ATOM 4127 O O . ASN D 1 216 ? 110.518 79.185 113.875 1.00 43.92 216 ASN B O 1
ATOM 4132 N N . PHE D 1 217 ? 112.619 79.536 113.119 1.00 41.24 217 PHE B N 1
ATOM 4133 C CA . PHE D 1 217 ? 113.235 78.847 114.248 1.00 41.24 217 PHE B CA 1
ATOM 4134 C C . PHE D 1 217 ? 113.050 79.649 115.531 1.00 41.24 217 PHE B C 1
ATOM 4135 O O . PHE D 1 217 ? 112.798 79.074 116.600 1.00 41.24 217 PHE B O 1
ATOM 4143 N N . MET D 1 218 ? 113.155 80.981 115.434 1.00 43.01 218 MET B N 1
ATOM 4144 C CA . MET D 1 218 ? 112.919 81.826 116.605 1.00 43.01 218 MET B CA 1
ATOM 4145 C C . MET D 1 218 ? 111.464 81.760 117.062 1.00 43.01 218 MET B C 1
ATOM 4146 O O . MET D 1 218 ? 111.190 81.742 118.274 1.00 43.01 218 MET B O 1
ATOM 4151 N N . SER D 1 219 ? 110.534 81.621 116.111 1.00 42.52 219 SER B N 1
ATOM 4152 C CA . SER D 1 219 ? 109.123 81.492 116.467 1.00 42.52 219 SER B CA 1
ATOM 4153 C C . SER D 1 219 ? 108.853 80.157 117.150 1.00 42.52 219 SER B C 1
ATOM 4154 O O . SER D 1 219 ? 108.086 80.095 118.124 1.00 42.52 219 SER B O 1
ATOM 4157 N N . PHE D 1 220 ? 109.475 79.085 116.641 1.00 46.36 220 PHE B N 1
ATOM 4158 C CA . PHE D 1 220 ? 109.369 77.769 117.268 1.00 46.36 220 PHE B CA 1
ATOM 4159 C C . PHE D 1 220 ? 109.908 77.792 118.695 1.00 46.36 220 PHE B C 1
ATOM 4160 O O . PHE D 1 220 ? 109.292 77.221 119.602 1.00 46.36 220 PHE B O 1
ATOM 4168 N N . VAL D 1 221 ? 111.051 78.455 118.911 1.00 44.81 221 VAL B N 1
ATOM 4169 C CA . VAL D 1 221 ? 111.670 78.459 120.236 1.00 44.81 221 VAL B CA 1
ATOM 4170 C C . VAL D 1 221 ? 110.833 79.283 121.217 1.00 44.81 221 VAL B C 1
ATOM 4171 O O . VAL D 1 221 ? 110.702 78.919 122.398 1.00 44.81 221 VAL B O 1
ATOM 4175 N N . LEU D 1 222 ? 110.132 80.308 120.722 1.00 46.75 222 LEU B N 1
ATOM 4176 C CA . LEU D 1 222 ? 109.316 81.110 121.631 1.00 46.75 222 LEU B CA 1
ATOM 4177 C C . LEU D 1 222 ? 108.007 80.399 121.976 1.00 46.75 222 LEU B C 1
ATOM 4178 O O . LEU D 1 222 ? 107.534 80.481 123.120 1.00 46.75 222 LEU B O 1
ATOM 4183 N N . VAL D 1 223 ? 107.429 79.676 121.007 1.00 49.64 223 VAL B N 1
ATOM 4184 C CA . VAL D 1 223 ? 106.282 78.808 121.286 1.00 49.64 223 VAL B CA 1
ATOM 4185 C C . VAL D 1 223 ? 106.649 77.719 122.298 1.00 49.64 223 VAL B C 1
ATOM 4186 O O . VAL D 1 223 ? 105.855 77.405 123.199 1.00 49.64 223 VAL B O 1
ATOM 4190 N N . VAL D 1 224 ? 107.832 77.103 122.136 1.00 52.00 224 VAL B N 1
ATOM 4191 C CA . VAL D 1 224 ? 108.369 76.148 123.116 1.00 52.00 224 VAL B CA 1
ATOM 4192 C C . VAL D 1 224 ? 108.407 76.758 124.518 1.00 52.00 224 VAL B C 1
ATOM 4193 O O . VAL D 1 224 ? 107.941 76.144 125.490 1.00 52.00 224 VAL B O 1
ATOM 4197 N N . LYS D 1 225 ? 109.016 77.952 124.644 1.00 53.27 225 LYS B N 1
ATOM 4198 C CA . LYS D 1 225 ? 109.083 78.647 125.934 1.00 53.27 225 LYS B CA 1
ATOM 4199 C C . LYS D 1 225 ? 107.697 78.922 126.520 1.00 53.27 225 LYS B C 1
ATOM 4200 O O . LYS D 1 225 ? 107.503 78.817 127.739 1.00 53.27 225 LYS B O 1
ATOM 4206 N N . LEU D 1 226 ? 106.696 79.137 125.663 1.00 59.14 226 LEU B N 1
ATOM 4207 C CA . LEU D 1 226 ? 105.356 79.428 126.167 1.00 59.14 226 LEU B CA 1
ATOM 4208 C C . LEU D 1 226 ? 104.664 78.160 126.659 1.00 59.14 226 LEU B C 1
ATOM 4209 O O . LEU D 1 226 ? 103.983 78.181 127.695 1.00 59.14 226 LEU B O 1
ATOM 4214 N N . ILE D 1 227 ? 104.818 77.056 125.918 1.00 60.04 227 ILE B N 1
ATOM 4215 C CA . ILE D 1 227 ? 104.248 75.781 126.351 1.00 60.04 227 ILE B CA 1
ATOM 4216 C C . ILE D 1 227 ? 104.920 75.308 127.638 1.00 60.04 227 ILE B C 1
ATOM 4217 O O . ILE D 1 227 ? 104.254 74.780 128.538 1.00 60.04 227 ILE B O 1
ATOM 4222 N N . LEU D 1 228 ? 106.212 75.600 127.809 1.00 65.83 228 LEU B N 1
ATOM 4223 C CA . LEU D 1 228 ? 106.861 75.199 129.051 1.00 65.83 228 LEU B CA 1
ATOM 4224 C C . LEU D 1 228 ? 106.551 76.155 130.194 1.00 65.83 228 LEU B C 1
ATOM 4225 O O . LEU D 1 228 ? 106.583 75.735 131.355 1.00 65.83 228 LEU B O 1
ATOM 4230 N N . ALA D 1 229 ? 106.110 77.378 129.888 1.00 71.41 229 ALA B N 1
ATOM 4231 C CA . ALA D 1 229 ? 105.674 78.294 130.932 1.00 71.41 229 ALA B CA 1
ATOM 4232 C C . ALA D 1 229 ? 104.243 78.025 131.367 1.00 71.41 229 ALA B C 1
ATOM 4233 O O . ALA D 1 229 ? 103.868 78.392 132.486 1.00 71.41 229 ALA B O 1
ATOM 4235 N N . ILE D 1 230 ? 103.443 77.387 130.513 1.00 72.74 230 ILE B N 1
ATOM 4236 C CA . ILE D 1 230 ? 102.126 76.930 130.947 1.00 72.74 230 ILE B CA 1
ATOM 4237 C C . ILE D 1 230 ? 102.228 75.551 131.601 1.00 72.74 230 ILE B C 1
ATOM 4238 O O . ILE D 1 230 ? 101.431 75.229 132.496 1.00 72.74 230 ILE B O 1
ATOM 4243 N N . ARG D 1 231 ? 103.275 74.784 131.292 1.00 78.64 231 ARG B N 1
ATOM 4244 C CA . ARG D 1 231 ? 103.407 73.455 131.873 1.00 78.64 231 ARG B CA 1
ATOM 4245 C C . ARG D 1 231 ? 104.081 73.482 133.243 1.00 78.64 231 ARG B C 1
ATOM 4246 O O . ARG D 1 231 ? 103.713 72.689 134.118 1.00 78.64 231 ARG B O 1
ATOM 4254 N N . SER D 1 232 ? 105.049 74.382 133.459 1.00 84.27 232 SER B N 1
ATOM 4255 C CA . SER D 1 232 ? 105.732 74.432 134.750 1.00 84.27 232 SER B CA 1
ATOM 4256 C C . SER D 1 232 ? 104.823 74.947 135.864 1.00 84.27 232 SER B C 1
ATOM 4257 O O . SER D 1 232 ? 104.896 74.456 136.997 1.00 84.27 232 SER B O 1
ATOM 4260 N N . ARG D 1 233 ? 104.004 75.968 135.570 1.00 89.23 233 ARG B N 1
ATOM 4261 C CA . ARG D 1 233 ? 103.185 76.619 136.596 1.00 89.23 233 ARG B CA 1
ATOM 4262 C C . ARG D 1 233 ? 102.158 75.674 137.215 1.00 89.23 233 ARG B C 1
ATOM 4263 O O . ARG D 1 233 ? 101.889 75.747 138.420 1.00 89.23 233 ARG B O 1
ATOM 4271 N N . ARG D 1 234 ? 101.557 74.798 136.402 1.00 92.69 234 ARG B N 1
ATOM 4272 C CA . ARG D 1 234 ? 100.506 73.913 136.900 1.00 92.69 234 ARG B CA 1
ATOM 4273 C C . ARG D 1 234 ? 101.068 72.848 137.839 1.00 92.69 234 ARG B C 1
ATOM 4274 O O . ARG D 1 234 ? 100.374 72.417 138.770 1.00 92.69 234 ARG B O 1
ATOM 4282 N N . PHE D 1 235 ? 102.312 72.411 137.594 1.00 97.35 235 PHE B N 1
ATOM 4283 C CA . PHE D 1 235 ? 102.999 71.474 138.485 1.00 97.35 235 PHE B CA 1
ATOM 4284 C C . PHE D 1 235 ? 103.101 72.027 139.905 1.00 97.35 235 PHE B C 1
ATOM 4285 O O . PHE D 1 235 ? 102.804 71.328 140.880 1.00 97.35 235 PHE B O 1
ATOM 4293 N N . LEU D 1 236 ? 103.523 73.282 140.037 1.00 97.87 236 LEU B N 1
ATOM 4294 C CA . LEU D 1 236 ? 103.516 73.971 141.320 1.00 97.87 236 LEU B CA 1
ATOM 4295 C C . LEU D 1 236 ? 102.110 74.489 141.628 1.00 97.87 236 LEU B C 1
ATOM 4296 O O . LEU D 1 236 ? 101.147 74.241 140.897 1.00 97.87 236 LEU B O 1
ATOM 4301 N N . GLY D 1 237 ? 101.984 75.231 142.723 1.00 101.12 237 GLY B N 1
ATOM 4302 C CA . GLY D 1 237 ? 100.717 75.791 143.142 1.00 101.12 237 GLY B CA 1
ATOM 4303 C C . GLY D 1 237 ? 100.477 77.230 142.743 1.00 101.12 237 GLY B C 1
ATOM 4304 O O . GLY D 1 237 ? 99.479 77.816 143.180 1.00 101.12 237 GLY B O 1
ATOM 4305 N N . LEU D 1 238 ? 101.354 77.820 141.935 1.00 100.34 238 LEU B N 1
ATOM 4306 C CA . LEU D 1 238 ? 101.219 79.217 141.550 1.00 100.34 238 LEU B CA 1
ATOM 4307 C C . LEU D 1 238 ? 100.074 79.394 140.553 1.00 100.34 238 LEU B C 1
ATOM 4308 O O . LEU D 1 238 ? 99.702 78.471 139.824 1.00 100.34 238 LEU B O 1
ATOM 4313 N N . LYS D 1 239 ? 99.510 80.600 140.534 1.00 96.87 239 LYS B N 1
ATOM 4314 C CA . LYS D 1 239 ? 98.397 80.908 139.648 1.00 96.87 239 LYS B CA 1
ATOM 4315 C C . LYS D 1 239 ? 98.874 81.075 138.208 1.00 96.87 239 LYS B C 1
ATOM 4316 O O . LYS D 1 239 ? 100.018 81.460 137.949 1.00 96.87 239 LYS B O 1
ATOM 4322 N N . GLN D 1 240 ? 97.986 80.758 137.268 1.00 93.29 240 GLN B N 1
ATOM 4323 C CA . GLN D 1 240 ? 98.322 80.752 135.853 1.00 93.29 240 GLN B CA 1
ATOM 4324 C C . GLN D 1 240 ? 98.092 82.133 135.238 1.00 93.29 240 GLN B C 1
ATOM 4325 O O . GLN D 1 240 ? 97.706 83.091 135.914 1.00 93.29 240 GLN B O 1
ATOM 4331 N N . PHE D 1 241 ? 98.337 82.234 133.934 1.00 85.23 241 PHE B N 1
ATOM 4332 C CA . PHE D 1 241 ? 98.031 83.452 133.198 1.00 85.23 241 PHE B CA 1
ATOM 4333 C C . PHE D 1 241 ? 96.530 83.546 132.956 1.00 85.23 241 PHE B C 1
ATOM 4334 O O . PHE D 1 241 ? 95.887 82.560 132.586 1.00 85.23 241 PHE B O 1
ATOM 4342 N N . ASP D 1 242 ? 95.970 84.738 133.163 1.00 85.83 242 ASP B N 1
ATOM 4343 C CA . ASP D 1 242 ? 94.536 84.923 132.957 1.00 85.83 242 ASP B CA 1
ATOM 4344 C C . ASP D 1 242 ? 94.213 85.130 131.481 1.00 85.83 242 ASP B C 1
ATOM 4345 O O . ASP D 1 242 ? 93.489 84.334 130.874 1.00 85.83 242 ASP B O 1
ATOM 4347 N N . SER D 1 243 ? 94.744 86.198 130.888 1.00 84.11 243 SER B N 1
ATOM 4348 C CA . SER D 1 243 ? 94.543 86.493 129.474 1.00 84.11 243 SER B CA 1
ATOM 4349 C C . SER D 1 243 ? 95.845 86.959 128.839 1.00 84.11 243 SER B C 1
ATOM 4350 O O . SER D 1 243 ? 95.853 87.858 127.992 1.00 84.11 243 SER B O 1
ATOM 4353 N N . PHE D 1 244 ? 96.961 86.359 129.251 1.00 78.93 244 PHE B N 1
ATOM 4354 C CA . PHE D 1 244 ? 98.272 86.716 128.731 1.00 78.93 244 PHE B CA 1
ATOM 4355 C C . PHE D 1 244 ? 98.646 85.881 127.511 1.00 78.93 244 PHE B C 1
ATOM 4356 O O . PHE D 1 244 ? 99.472 86.328 126.696 1.00 78.93 244 PHE B O 1
ATOM 4364 N N . HIS D 1 245 ? 98.047 84.683 127.384 1.00 72.77 245 HIS B N 1
ATOM 4365 C CA . HIS D 1 245 ? 98.307 83.807 126.244 1.00 72.77 245 HIS B CA 1
ATOM 4366 C C . HIS D 1 245 ? 97.893 84.472 124.945 1.00 72.77 245 HIS B C 1
ATOM 4367 O O . HIS D 1 245 ? 98.588 84.346 123.931 1.00 72.77 245 HIS B O 1
ATOM 4374 N N . ILE D 1 246 ? 96.736 85.143 124.952 1.00 69.99 246 ILE B N 1
ATOM 4375 C CA . ILE D 1 246 ? 96.209 85.752 123.735 1.00 69.99 246 ILE B CA 1
ATOM 4376 C C . ILE D 1 246 ? 97.132 86.874 123.272 1.00 69.99 246 ILE B C 1
ATOM 4377 O O . ILE D 1 246 ? 97.428 86.984 122.077 1.00 69.99 246 ILE B O 1
ATOM 4382 N N . LEU D 1 247 ? 97.638 87.684 124.214 1.00 67.31 247 LEU B N 1
ATOM 4383 C CA . LEU D 1 247 ? 98.571 88.755 123.880 1.00 67.31 247 LEU B CA 1
ATOM 4384 C C . LEU D 1 247 ? 99.856 88.191 123.292 1.00 67.31 247 LEU B C 1
ATOM 4385 O O . LEU D 1 247 ? 100.241 88.569 122.177 1.00 67.31 247 LEU B O 1
ATOM 4390 N N . LEU D 1 248 ? 100.476 87.227 123.999 1.00 61.62 248 LEU B N 1
ATOM 4391 C CA . LEU D 1 248 ? 101.731 86.606 123.561 1.00 61.62 248 LEU B CA 1
ATOM 4392 C C . LEU D 1 248 ? 101.599 85.969 122.178 1.00 61.62 248 LEU B C 1
ATOM 4393 O O . LEU D 1 248 ? 102.419 86.221 121.289 1.00 61.62 248 LEU B O 1
ATOM 4398 N N . ILE D 1 249 ? 100.611 85.084 122.006 1.00 59.68 249 ILE B N 1
ATOM 4399 C CA . ILE D 1 249 ? 100.458 84.349 120.752 1.00 59.68 249 ILE B CA 1
ATOM 4400 C C . ILE D 1 249 ? 100.046 85.286 119.619 1.00 59.68 249 ILE B C 1
ATOM 4401 O O . ILE D 1 249 ? 100.717 85.361 118.583 1.00 59.68 249 ILE B O 1
ATOM 4406 N N . MET D 1 250 ? 98.932 86.013 119.800 1.00 63.64 250 MET B N 1
ATOM 4407 C CA . MET D 1 250 ? 98.349 86.822 118.737 1.00 63.64 250 MET B CA 1
ATOM 4408 C C . MET D 1 250 ? 99.215 88.025 118.394 1.00 63.64 250 MET B C 1
ATOM 4409 O O . MET D 1 250 ? 99.676 88.151 117.254 1.00 63.64 250 MET B O 1
ATOM 4411 N N . SER D 1 251 ? 99.427 88.936 119.350 1.00 61.10 251 SER B N 1
ATOM 4412 C CA . SER D 1 251 ? 100.310 90.055 119.074 1.00 61.10 251 SER B CA 1
ATOM 4413 C C . SER D 1 251 ? 101.748 89.567 119.003 1.00 61.10 251 SER B C 1
ATOM 4414 O O . SER D 1 251 ? 102.081 88.513 119.551 1.00 61.10 251 SER B O 1
ATOM 4417 N N . CYS D 1 252 ? 102.615 90.321 118.340 1.00 55.06 252 CYS B N 1
ATOM 4418 C CA . CYS D 1 252 ? 103.884 89.747 117.912 1.00 55.06 252 CYS B CA 1
ATOM 4419 C C . CYS D 1 252 ? 104.939 89.770 119.018 1.00 55.06 252 CYS B C 1
ATOM 4420 O O . CYS D 1 252 ? 106.063 90.233 118.806 1.00 55.06 252 CYS B O 1
ATOM 4423 N N . GLN D 1 253 ? 104.585 89.255 120.200 1.00 50.75 253 GLN B N 1
ATOM 4424 C CA . GLN D 1 253 ? 105.565 88.864 121.204 1.00 50.75 253 GLN B CA 1
ATOM 4425 C C . GLN D 1 253 ? 106.345 87.641 120.752 1.00 50.75 253 GLN B C 1
ATOM 4426 O O . GLN D 1 253 ? 107.520 87.493 121.101 1.00 50.75 253 GLN B O 1
ATOM 4432 N N . SER D 1 254 ? 105.698 86.759 119.998 1.00 48.54 254 SER B N 1
ATOM 4433 C CA . SER D 1 254 ? 106.352 85.736 119.203 1.00 48.54 254 SER B CA 1
ATOM 4434 C C . SER D 1 254 ? 106.160 86.042 117.724 1.00 48.54 254 SER B C 1
ATOM 4435 O O . SER D 1 254 ? 105.129 86.597 117.335 1.00 48.54 254 SER B O 1
ATOM 4438 N N . LEU D 1 255 ? 107.132 85.684 116.891 1.00 43.98 255 LEU B N 1
ATOM 4439 C CA . LEU D 1 255 ? 107.200 86.195 115.522 1.00 43.98 255 LEU B CA 1
ATOM 4440 C C . LEU D 1 255 ? 106.342 85.389 114.550 1.00 43.98 255 LEU B C 1
ATOM 4441 O O . LEU D 1 255 ? 106.821 84.967 113.496 1.00 43.98 255 LEU B O 1
ATOM 4446 N N . LEU D 1 256 ? 105.064 85.172 114.878 1.00 45.38 256 LEU B N 1
ATOM 4447 C CA . LEU D 1 256 ? 104.238 84.301 114.046 1.00 45.38 256 LEU B CA 1
ATOM 4448 C C . LEU D 1 256 ? 103.749 84.985 112.774 1.00 45.38 256 LEU B C 1
ATOM 4449 O O . LEU D 1 256 ? 103.727 84.348 111.718 1.00 45.38 256 LEU B O 1
ATOM 4454 N N . VAL D 1 257 ? 103.317 86.247 112.855 1.00 43.09 257 VAL B N 1
ATOM 4455 C CA . VAL D 1 257 ? 102.829 86.956 111.662 1.00 43.09 257 VAL B CA 1
ATOM 4456 C C . VAL D 1 257 ? 103.929 87.120 110.602 1.00 43.09 257 VAL B C 1
ATOM 4457 O O . VAL D 1 257 ? 103.653 86.826 109.422 1.00 43.09 257 VAL B O 1
ATOM 4461 N N . PRO D 1 258 ? 105.163 87.606 110.922 1.00 41.77 258 PRO B N 1
ATOM 4462 C CA . PRO D 1 258 ? 106.205 87.621 109.871 1.00 41.77 258 PRO B CA 1
ATOM 4463 C C . PRO D 1 258 ? 106.526 86.237 109.334 1.00 41.77 258 PRO B C 1
ATOM 4464 O O . PRO D 1 258 ? 106.845 86.102 108.148 1.00 41.77 258 PRO B O 1
ATOM 4468 N N . SER D 1 259 ? 106.399 85.201 110.170 1.00 43.06 259 SER B N 1
ATOM 4469 C CA . SER D 1 259 ? 106.701 83.844 109.735 1.00 43.06 259 SER B CA 1
ATOM 4470 C C . SER D 1 259 ? 105.653 83.329 108.760 1.00 43.06 259 SER B C 1
ATOM 4471 O O . SER D 1 259 ? 105.995 82.670 107.774 1.00 43.06 259 SER B O 1
ATOM 4474 N N . ILE D 1 260 ? 104.379 83.654 108.992 1.00 44.75 260 ILE B N 1
ATOM 4475 C CA . ILE D 1 260 ? 103.326 83.268 108.055 1.00 44.75 260 ILE B CA 1
ATOM 4476 C C . ILE D 1 260 ? 103.493 84.005 106.733 1.00 44.75 260 ILE B C 1
ATOM 4477 O O . ILE D 1 260 ? 103.350 83.406 105.657 1.00 44.75 260 ILE B O 1
ATOM 4482 N N . ILE D 1 261 ? 103.825 85.303 106.787 1.00 42.46 261 ILE B N 1
ATOM 4483 C CA . ILE D 1 261 ? 104.019 86.054 105.544 1.00 42.46 261 ILE B CA 1
ATOM 4484 C C . ILE D 1 261 ? 105.225 85.512 104.774 1.00 42.46 261 ILE B C 1
ATOM 4485 O O . ILE D 1 261 ? 105.186 85.395 103.543 1.00 42.46 261 ILE B O 1
ATOM 4490 N N . PHE D 1 262 ? 106.288 85.116 105.486 1.00 43.54 262 PHE B N 1
ATOM 4491 C CA . PHE D 1 262 ? 107.437 84.511 104.815 1.00 43.54 262 PHE B CA 1
ATOM 4492 C C . PHE D 1 262 ? 107.105 83.149 104.205 1.00 43.54 262 PHE B C 1
ATOM 4493 O O . PHE D 1 262 ? 107.557 82.850 103.096 1.00 43.54 262 PHE B O 1
ATOM 4501 N N . ILE D 1 263 ? 106.305 82.317 104.884 1.00 49.70 263 IL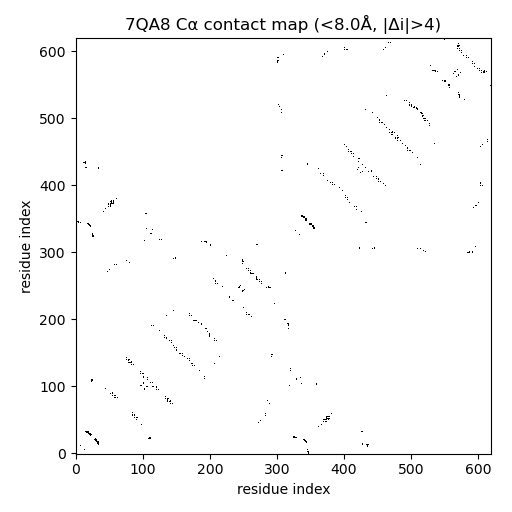E B N 1
ATOM 4502 C CA . ILE D 1 263 ? 106.002 81.008 104.295 1.00 49.70 263 ILE B CA 1
ATOM 4503 C C . ILE D 1 263 ? 105.000 81.111 103.141 1.00 49.70 263 ILE B C 1
ATOM 4504 O O . ILE D 1 263 ? 105.045 80.293 102.215 1.00 49.70 263 ILE B O 1
ATOM 4509 N N . LEU D 1 264 ? 104.191 82.164 103.078 1.00 52.23 264 LEU B N 1
ATOM 4510 C CA . LEU D 1 264 ? 103.379 82.361 101.879 1.00 52.23 264 LEU B CA 1
ATOM 4511 C C . LEU D 1 264 ? 104.075 83.190 100.809 1.00 52.23 264 LEU B C 1
ATOM 4512 O O . LEU D 1 264 ? 103.563 83.273 99.688 1.00 52.23 264 LEU B O 1
ATOM 4517 N N . ALA D 1 265 ? 105.219 83.802 101.116 1.00 54.46 265 ALA B N 1
ATOM 4518 C CA . ALA D 1 265 ? 105.883 84.638 100.124 1.00 54.46 265 ALA B CA 1
ATOM 4519 C C . ALA D 1 265 ? 106.626 83.818 99.073 1.00 54.46 265 ALA B C 1
ATOM 4520 O O . ALA D 1 265 ? 106.464 84.056 97.875 1.00 54.46 265 ALA B O 1
ATOM 4522 N N . TYR D 1 266 ? 107.387 82.805 99.483 1.00 62.67 266 TYR B N 1
ATOM 4523 C CA . TYR D 1 266 ? 108.129 82.029 98.492 1.00 62.67 266 TYR B CA 1
ATOM 4524 C C . TYR D 1 266 ? 107.440 80.741 98.055 1.00 62.67 266 TYR B C 1
ATOM 4525 O O . TYR D 1 266 ? 107.787 80.221 96.988 1.00 62.67 266 TYR B O 1
ATOM 4534 N N . SER D 1 267 ? 106.525 80.189 98.856 1.00 63.90 267 SER B N 1
ATOM 4535 C CA . SER D 1 267 ? 105.767 79.020 98.414 1.00 63.90 267 SER B CA 1
ATOM 4536 C C . SER D 1 267 ? 104.879 79.344 97.216 1.00 63.90 267 SER B C 1
ATOM 4537 O O . SER D 1 267 ? 104.709 78.510 96.319 1.00 63.90 267 SER B O 1
ATOM 4540 N N . LEU D 1 268 ? 104.300 80.546 97.194 1.00 66.34 268 LEU B N 1
ATOM 4541 C CA . LEU D 1 268 ? 103.354 80.924 96.106 1.00 66.34 268 LEU B CA 1
ATOM 4542 C C . LEU D 1 268 ? 104.138 81.337 94.853 1.00 66.34 268 LEU B C 1
ATOM 4543 O O . LEU D 1 268 ? 105.293 81.780 95.001 1.00 66.34 268 LEU B O 1
ATOM 4548 N N . LYS D 1 269 ? 103.536 81.179 93.667 1.00 72.99 269 LYS B N 1
ATOM 4549 C CA . LYS D 1 269 ? 104.204 81.575 92.395 1.00 72.99 269 LYS B CA 1
ATOM 4550 C C . LYS D 1 269 ? 104.266 83.105 92.292 1.00 72.99 269 LYS B C 1
ATOM 4551 O O . LYS D 1 269 ? 103.373 83.769 92.857 1.00 72.99 269 LYS B O 1
ATOM 4557 N N . PRO D 1 270 ? 105.290 83.692 91.631 1.00 72.92 270 PRO B N 1
ATOM 4558 C CA . PRO D 1 270 ? 105.456 85.151 91.557 1.00 72.92 270 PRO B CA 1
ATOM 4559 C C . PRO D 1 270 ? 104.249 85.970 91.076 1.00 72.92 270 PRO B C 1
ATOM 4560 O O . PRO D 1 270 ? 104.229 87.154 91.342 1.00 72.92 270 PRO B O 1
ATOM 4564 N N . ASN D 1 271 ? 103.290 85.345 90.388 1.00 74.57 271 ASN B N 1
ATOM 4565 C CA . ASN D 1 271 ? 102.179 86.105 89.830 1.00 74.57 271 ASN B CA 1
ATOM 4566 C C . ASN D 1 271 ? 101.117 86.469 90.867 1.00 74.57 271 ASN B C 1
ATOM 4567 O O . ASN D 1 271 ? 100.064 87.002 90.491 1.00 74.57 271 ASN B O 1
ATOM 4572 N N . GLN D 1 272 ? 101.346 86.205 92.152 1.00 71.10 272 GLN B N 1
ATOM 4573 C CA . GLN D 1 272 ? 100.403 86.587 93.200 1.00 71.10 272 GLN B CA 1
ATOM 4574 C C . GLN D 1 272 ? 101.050 87.518 94.219 1.00 71.10 272 GLN B C 1
ATOM 4575 O O . GLN D 1 272 ? 100.868 87.359 95.429 1.00 71.10 272 GLN B O 1
ATOM 4581 N N . GLY D 1 273 ? 101.797 88.509 93.741 1.00 62.56 273 GLY B N 1
ATOM 4582 C CA . GLY D 1 273 ? 102.430 89.482 94.625 1.00 62.56 273 GLY B CA 1
ATOM 4583 C C . GLY D 1 273 ? 103.521 88.914 95.505 1.00 62.56 273 GLY B C 1
ATOM 4584 O O . GLY D 1 273 ? 103.589 89.241 96.695 1.00 62.56 273 GLY B O 1
ATOM 4585 N N . THR D 1 274 ? 104.427 88.087 94.999 1.00 59.84 274 THR B N 1
ATOM 4586 C CA . THR D 1 274 ? 105.440 87.469 95.894 1.00 59.84 274 THR B CA 1
ATOM 4587 C C . THR D 1 274 ? 106.495 88.509 96.290 1.00 59.84 274 THR B C 1
ATOM 4588 O O . THR D 1 274 ? 107.087 88.362 97.354 1.00 59.84 274 THR B O 1
ATOM 4592 N N . ASP D 1 275 ? 106.680 89.555 95.485 1.00 53.23 275 ASP B N 1
ATOM 4593 C CA . ASP D 1 275 ? 107.676 90.615 95.769 1.00 53.23 275 ASP B CA 1
ATOM 4594 C C . ASP D 1 275 ? 107.111 91.599 96.776 1.00 53.23 275 ASP B C 1
ATOM 4595 O O . ASP D 1 275 ? 107.893 92.194 97.495 1.00 53.23 275 ASP B O 1
ATOM 4600 N N . VAL D 1 276 ? 105.803 91.774 96.795 1.00 47.34 276 VAL B N 1
ATOM 4601 C CA . VAL D 1 276 ? 105.164 92.671 97.780 1.00 47.34 276 VAL B CA 1
ATOM 4602 C C . VAL D 1 276 ? 105.132 91.999 99.144 1.00 47.34 276 VAL B C 1
ATOM 4603 O O . VAL D 1 276 ? 104.868 92.690 100.105 1.00 47.34 276 VAL B O 1
ATOM 4607 N N . LEU D 1 277 ? 105.475 90.729 99.259 1.00 45.07 277 LEU B N 1
ATOM 4608 C CA . LEU D 1 277 ? 105.286 90.047 100.536 1.00 45.07 277 LEU B CA 1
ATOM 4609 C C . LEU D 1 277 ? 106.560 89.996 101.369 1.00 45.07 277 LEU B C 1
ATOM 4610 O O . LEU D 1 277 ? 106.509 90.207 102.588 1.00 45.07 277 LEU B O 1
ATOM 4615 N N . THR D 1 278 ? 107.700 89.700 100.737 1.00 40.86 278 THR B N 1
ATOM 4616 C CA . THR D 1 278 ? 108.980 89.697 101.444 1.00 40.86 278 THR B CA 1
ATOM 4617 C C . THR D 1 278 ? 109.351 91.094 101.944 1.00 40.86 278 THR B C 1
ATOM 4618 O O . THR D 1 278 ? 109.965 91.225 103.012 1.00 40.86 278 THR B O 1
ATOM 4622 N N . THR D 1 279 ? 108.963 92.143 101.208 1.00 33.86 279 THR B N 1
ATOM 4623 C CA . THR D 1 279 ? 109.291 93.506 101.607 1.00 33.86 279 THR B CA 1
ATOM 4624 C C . THR D 1 279 ? 108.473 93.920 102.827 1.00 33.86 279 THR B C 1
ATOM 4625 O O . THR D 1 279 ? 108.972 94.645 103.695 1.00 33.86 279 THR B O 1
ATOM 4629 N N . VAL D 1 280 ? 107.235 93.430 102.931 1.00 32.89 280 VAL B N 1
ATOM 4630 C CA . VAL D 1 280 ? 106.433 93.681 104.124 1.00 32.89 280 VAL B CA 1
ATOM 4631 C C . VAL D 1 280 ? 106.933 92.825 105.283 1.00 32.89 280 VAL B C 1
ATOM 4632 O O . VAL D 1 280 ? 106.945 93.271 106.440 1.00 32.89 280 VAL B O 1
ATOM 4636 N N . ALA D 1 281 ? 107.449 91.627 104.993 1.00 32.34 281 ALA B N 1
ATOM 4637 C CA . ALA D 1 281 ? 107.803 90.723 106.080 1.00 32.34 281 ALA B CA 1
ATOM 4638 C C . ALA D 1 281 ? 109.148 91.077 106.701 1.00 32.34 281 ALA B C 1
ATOM 4639 O O . ALA D 1 281 ? 109.339 90.866 107.905 1.00 32.34 281 ALA B O 1
ATOM 4641 N N . THR D 1 282 ? 110.050 91.692 105.929 1.00 31.69 282 THR B N 1
ATOM 4642 C CA . THR D 1 282 ? 111.295 92.191 106.510 1.00 31.69 282 THR B CA 1
ATOM 4643 C C . THR D 1 282 ? 111.030 93.381 107.428 1.00 31.69 282 THR B C 1
ATOM 4644 O O . THR D 1 282 ? 111.613 93.475 108.519 1.00 31.69 282 THR B O 1
ATOM 4648 N N . LEU D 1 283 ? 110.132 94.283 107.003 1.00 28.28 283 LEU B N 1
ATOM 4649 C CA . LEU D 1 283 ? 109.700 95.394 107.848 1.00 28.28 283 LEU B CA 1
ATOM 4650 C C . LEU D 1 283 ? 109.053 94.900 109.130 1.00 28.28 283 LEU B C 1
ATOM 4651 O O . LEU D 1 283 ? 109.341 95.418 110.213 1.00 28.28 283 LEU B O 1
ATOM 4656 N N . LEU D 1 284 ? 108.191 93.886 109.031 1.00 31.43 284 LEU B N 1
ATOM 4657 C CA . LEU D 1 284 ? 107.493 93.415 110.221 1.00 31.43 284 LEU B CA 1
ATOM 4658 C C . LEU D 1 284 ? 108.429 92.666 111.161 1.00 31.43 284 LEU B C 1
ATOM 4659 O O . LEU D 1 284 ? 108.261 92.749 112.380 1.00 31.43 284 LEU B O 1
ATOM 4664 N N . ALA D 1 285 ? 109.449 91.983 110.626 1.00 30.36 285 ALA B N 1
ATOM 4665 C CA . ALA D 1 285 ? 110.446 91.350 111.487 1.00 30.36 285 ALA B CA 1
ATOM 4666 C C . ALA D 1 285 ? 111.280 92.389 112.236 1.00 30.36 285 ALA B C 1
ATOM 4667 O O . ALA D 1 285 ? 111.485 92.274 113.455 1.00 30.36 285 ALA B O 1
ATOM 4669 N N . VAL D 1 286 ? 111.776 93.410 111.521 1.00 30.91 286 VAL B N 1
ATOM 4670 C CA . VAL D 1 286 ? 112.598 94.431 112.174 1.00 30.91 286 VAL B CA 1
ATOM 4671 C C . VAL D 1 286 ? 111.759 95.285 113.130 1.00 30.91 286 VAL B C 1
ATOM 4672 O O . VAL D 1 286 ? 112.261 95.746 114.163 1.00 30.91 286 VAL B O 1
ATOM 4676 N N . LEU D 1 287 ? 110.453 95.401 112.880 1.00 33.16 287 LEU B N 1
ATOM 4677 C CA . LEU D 1 287 ? 109.582 96.141 113.781 1.00 33.16 287 LEU B CA 1
ATOM 4678 C C . LEU D 1 287 ? 109.121 95.293 114.957 1.00 33.16 287 LEU B C 1
ATOM 4679 O O . LEU D 1 287 ? 108.717 95.847 115.984 1.00 33.16 287 LEU B O 1
ATOM 4684 N N . SER D 1 288 ? 109.178 93.969 114.829 1.00 37.05 288 SER B N 1
ATOM 4685 C CA . SER D 1 288 ? 108.743 93.063 115.876 1.00 37.05 288 SER B CA 1
ATOM 4686 C C . SER D 1 288 ? 109.873 92.555 116.754 1.00 37.05 288 SER B C 1
ATOM 4687 O O . SER D 1 288 ? 109.595 91.857 117.735 1.00 37.05 288 SER B O 1
ATOM 4690 N N . LEU D 1 289 ? 111.127 92.832 116.394 1.00 35.73 289 LEU B N 1
ATOM 4691 C CA . LEU D 1 289 ? 112.237 92.504 117.292 1.00 35.73 289 LEU B CA 1
ATOM 4692 C C . LEU D 1 289 ? 112.146 93.161 118.681 1.00 35.73 289 LEU B C 1
ATOM 4693 O O . LEU D 1 289 ? 112.469 92.465 119.664 1.00 35.73 289 LEU B O 1
ATOM 4698 N N . PRO D 1 290 ? 111.765 94.454 118.849 1.00 36.15 290 PRO B N 1
ATOM 4699 C CA . PRO D 1 290 ? 111.555 94.974 120.219 1.00 36.15 290 PRO B CA 1
ATOM 4700 C C . PRO D 1 290 ? 110.496 94.233 121.022 1.00 36.15 290 PRO B C 1
ATOM 4701 O O . PRO D 1 290 ? 110.599 94.176 122.253 1.00 36.15 290 PRO B O 1
ATOM 4705 N N . LEU D 1 291 ? 109.481 93.665 120.370 1.00 43.79 291 LEU B N 1
ATOM 4706 C CA . LEU D 1 291 ? 108.439 92.962 121.103 1.00 43.79 291 LEU B CA 1
ATOM 4707 C C . LEU D 1 291 ? 108.818 91.520 121.366 1.00 43.79 291 LEU B C 1
ATOM 4708 O O . LEU D 1 291 ? 108.396 90.949 122.377 1.00 43.79 291 LEU B O 1
ATOM 4713 N N . SER D 1 292 ? 109.617 90.922 120.485 1.00 41.60 292 SER B N 1
ATOM 4714 C CA . SER D 1 292 ? 110.103 89.578 120.742 1.00 41.60 292 SER B CA 1
ATOM 4715 C C . SER D 1 292 ? 111.218 89.584 121.772 1.00 41.60 292 SER B C 1
ATOM 4716 O O . SER D 1 292 ? 111.515 88.532 122.347 1.00 41.60 292 SER B O 1
ATOM 4719 N N . SER D 1 293 ? 111.834 90.741 122.025 1.00 42.77 293 SER B N 1
ATOM 4720 C CA . SER D 1 293 ? 112.948 90.791 122.959 1.00 42.77 293 SER B CA 1
ATOM 4721 C C . SER D 1 293 ? 112.518 91.050 124.399 1.00 42.77 293 SER B C 1
ATOM 4722 O O . SER D 1 293 ? 113.338 90.882 125.302 1.00 42.77 293 SER B O 1
ATOM 4725 N N . MET D 1 294 ? 111.269 91.457 124.645 1.00 49.57 294 MET B N 1
ATOM 4726 C CA . MET D 1 294 ? 110.792 91.608 126.020 1.00 49.57 294 MET B CA 1
ATOM 4727 C C . MET D 1 294 ? 110.317 90.285 126.605 1.00 49.57 294 MET B C 1
ATOM 4728 O O . MET D 1 294 ? 110.556 90.002 127.783 1.00 49.57 294 MET B O 1
ATOM 4733 N N . TRP D 1 295 ? 109.623 89.483 125.796 1.00 49.19 295 TRP B N 1
ATOM 4734 C CA . TRP D 1 295 ? 109.160 88.169 126.229 1.00 49.19 295 TRP B CA 1
ATOM 4735 C C . TRP D 1 295 ? 110.336 87.223 126.435 1.00 49.19 295 TRP B C 1
ATOM 4736 O O . TRP D 1 295 ? 110.304 86.367 127.327 1.00 49.19 295 TRP B O 1
ATOM 4747 N N . ALA D 1 296 ? 111.360 87.335 125.579 1.00 49.38 296 ALA B N 1
ATOM 4748 C CA . ALA D 1 296 ? 112.519 86.447 125.630 1.00 49.38 296 ALA B CA 1
ATOM 4749 C C . ALA D 1 296 ? 113.282 86.563 126.949 1.00 49.38 296 ALA B C 1
ATOM 4750 O O . ALA D 1 296 ? 113.693 85.547 127.520 1.00 49.38 296 ALA B O 1
ATOM 4752 N N . THR D 1 297 ? 113.481 87.780 127.454 1.00 55.68 297 THR B N 1
ATOM 4753 C CA . THR D 1 297 ? 114.068 87.958 128.785 1.00 55.68 297 THR B CA 1
ATOM 4754 C C . THR D 1 297 ? 112.965 88.305 129.792 1.00 55.68 297 THR B C 1
ATOM 4755 O O . THR D 1 297 ? 112.753 89.448 130.200 1.00 55.68 297 THR B O 1
ATOM 4759 N N . ALA D 1 298 ? 112.263 87.259 130.216 1.00 63.03 298 ALA B N 1
ATOM 4760 C CA . ALA D 1 298 ? 111.204 87.369 131.205 1.00 63.03 298 ALA B CA 1
ATOM 4761 C C . ALA D 1 298 ? 111.265 86.143 132.098 1.00 63.03 298 ALA B C 1
ATOM 4762 O O . ALA D 1 298 ? 111.679 85.070 131.650 1.00 63.03 298 ALA B O 1
ATOM 4764 N N . ALA D 1 299 ? 110.891 86.321 133.366 1.00 82.72 299 ALA B N 1
ATOM 4765 C CA . ALA D 1 299 ? 110.960 85.242 134.344 1.00 82.72 299 ALA B CA 1
ATOM 4766 C C . ALA D 1 299 ? 109.994 84.120 133.985 1.00 82.72 299 ALA B C 1
ATOM 4767 O O . ALA D 1 299 ? 108.795 84.352 133.799 1.00 82.72 299 ALA B O 1
ATOM 4769 N N . ASN D 1 300 ? 110.527 82.901 133.884 1.00 91.49 300 ASN B N 1
ATOM 4770 C CA . ASN D 1 300 ? 109.724 81.774 133.421 1.00 91.49 300 ASN B CA 1
ATOM 4771 C C . ASN D 1 300 ? 108.753 81.308 134.500 1.00 91.49 300 ASN B C 1
ATOM 4772 O O . ASN D 1 300 ? 107.583 81.031 134.212 1.00 91.49 300 ASN B O 1
ATOM 4777 N N . ASN D 1 301 ? 109.216 81.222 135.746 1.00 99.69 301 ASN B N 1
ATOM 4778 C CA . ASN D 1 301 ? 108.364 80.785 136.842 1.00 99.69 301 ASN B CA 1
ATOM 4779 C C . ASN D 1 301 ? 108.542 81.591 138.121 1.00 99.69 301 ASN B C 1
ATOM 4780 O O . ASN D 1 301 ? 107.855 81.301 139.105 1.00 99.69 301 ASN B O 1
ATOM 4785 N N . ALA D 1 302 ? 109.451 82.571 138.148 1.00 101.61 302 ALA B N 1
ATOM 4786 C CA . ALA D 1 302 ? 109.631 83.396 139.339 1.00 101.61 302 ALA B CA 1
ATOM 4787 C C . ALA D 1 302 ? 108.421 84.288 139.591 1.00 101.61 302 ALA B C 1
ATOM 4788 O O . ALA D 1 302 ? 107.981 84.439 140.737 1.00 101.61 302 ALA B O 1
ATOM 4790 N N . SER D 1 303 ? 107.873 84.888 138.540 1.00 100.50 303 SER B N 1
ATOM 4791 C CA . SER D 1 303 ? 106.733 85.787 138.686 1.00 100.50 303 SER B CA 1
ATOM 4792 C C . SER D 1 303 ? 105.421 85.013 138.735 1.00 100.50 303 SER B C 1
ATOM 4793 O O . SER D 1 303 ? 104.868 84.779 139.809 1.00 100.50 303 SER B O 1
#

Sequence (620 aa):
APSLSNLFYDPTYNPGQSTINYTSIYGNGSTITFDELQGLVNSTVTQAIMFGVRCGAAALTLIVMWMTSRSRKTPIFIINQVSLFLIILHSALYFKYLLSNYSSVTYALTGFPQFISRGDVHVYGATNIIQVLLVASIETSLVFQIKVIFTGDNFKRIGLMLTSISFTLGIATVTMYFVSAVKGMIVTYNDVSATQDKYFNASTILLASSINFMSFVLVVKLILAIRSRRFLGLKQFDSFHILLIMSCQSLLVPSIIFILAYSLKPNQGTDVLTTVATLLAVLSLPLSSMWATAANNASHALQLKPGQPYHALQLKPGQPYAPSLSNLFYDPTYNPGQSTINYTSIYGNGSTITFDELQGLVNSTVTQAIMFGVRCGAAALTLIVMWMTSRSRKTPIFIINQVSLFLIILHSALYFKYLLSNYSSVTYALTGFPQFISRGDVHVYGATNIIQVLLVASIETSLVFQIKVIFTGDNFKRIGLMLTSISFTLGIATVTMYFVSAVKGMIVTYNDVSATQDKYFNASTILLASSINFMSFVLVVKLILAIRSRRFLGLKQFDSFHILLIMSCQSLLVPSIIFILAYSLKPNQGTDVLTTVATLLAVLSLPLSSMWATAANNAS

GO terms:
  GO:0000755 cytogamy (P, IDA)
  GO:0004934 mating-type alpha-factor pheromone receptor activity (F, IDA)
  GO:0005886 plasma membrane (C, IDA)
  GO:0004934 mating-type alpha-factor pheromone receptor activity (F, IGI)
  GO:0000750 pheromone-dependent signal transduction involved in conjugation with cellular fusion (P, IMP)
  GO:0000755 cytogamy (P, IMP)
  GO:0004934 mating-type alpha-factor pheromone receptor activity (F, IMP)
  GO:0005886 plasma membrane (C, EXP)
  GO:0005515 protein binding (F, IPI)

Organism: Saccharomyces cerevisiae (strain ATCC 204508 / S288c) (NCBI:txid559292)

Radius of gyration: 28.71 Å; Cα contacts (8 Å, |Δi|>4): 747; chains: 4; bounding box: 52×71×79 Å

Nearest PDB structures (foldseek):
  7qa8-assembly1_A  TM=1.003E+00  e=6.078E-39  Saccharomyces cerevisiae
  8jiq-assembly1_R  TM=6.048E-01  e=4.193E-02  Homo sapiens
  8jrv-assembly1_R  TM=5.886E-01  e=2.954E-01  Influenza A virus (A/Victoria/3/1975(H3N2))
  7dty-assembly1_R  TM=5.054E-01  e=1.541E-01  Homo sapiens
  7fin-assembly1_R  TM=5.249E-01  e=5.159E-01  Homo sapiens

Secondary structure (DSSP, 8-state):
-----GGGG-TT--TTSSEEEEEETTEEEEEEEHHHHHHHHHHHHHHHHHHHHHHHHHHHHHHHHHHS-SS-S-HHHHHHHHHHHHHHHHHHHHHHHHTSTTSSHHHHHS--GGG--TTHHHHHHHHHHHHHHHHHHHHHHHHHHHHHHSSSSS-HHHHHHHHHHHHHHHHHHHHHHHHHHHHHHHHHHH-TT----SSHHHHHHHHHHHHHHHHHHHHHHHHHHHHHHHHSS----SSHHHHHHHTTTSSHHHHHHHHHHHHS-GGGTHHHHHHHHHHHHHHHHHHHHHHHSS-SS--/-----GGGG-TT--TTSSEEEEEETTEEEEEEEHHHHHHHHHHHHHHHHHHHHHHHHHHHHHHHHHHS-SS-S-HHHHHHHHHHHHHHHHHHHHHHHHTSTTSSHHHHHS--GGG--TTHHHHHHHHHHHHHHHHHHHHHHHHHHHHHHSSSSS-HHHHHHHHHHHHHHHHHHHHHHHHHHHHHHHHHHH-TT----SSHHHHHHHHHHHHHHHHHHHHHHHHHHHHHHHHSS----SSHHHHHHHTTTSSHHHHHHHHHHHHS-GGGTHHHHHHHHHHHHHHHHHHHHHHHSS-SS--/------TT---/------TT---

InterPro domains:
  IPR000366 GPCR fungal pheromone mating factor, STE2 [PF02116] (17-296)
  IPR000366 GPCR fungal pheromone mating factor, STE2 [PR00250] (52-73)
  IPR000366 GPCR fungal pheromone mating factor, STE2 [PR00250] (79-103)
  IPR000366 GPCR fungal pheromone mating factor, STE2 [PR00250] (130-153)
  IPR000366 GPCR fungal pheromone mating factor, STE2 [PR00250] (163-186)
  IPR000366 GPCR fungal pheromone mating factor, STE2 [PR00250] (206-230)
  IPR000366 GPCR fungal pheromone mating factor, STE2 [PR00250] (246-269)
  IPR000366 GPCR fungal pheromone mating factor, STE2 [PR00250] (278-299)
  IPR000366 GPCR fungal pheromone mating factor, STE2 [PTHR28009] (4-424)
  IPR027458 Pheromone alpha factor receptor, double transmembrane domain superfamily [G3DSA:1.10.287.920] (31-110)

Foldseek 3Di:
DPDDDPVVVDPPDDQQQDKDFAQAPVGRGDIDTNVVVVVLVVVLVVVLVLLVVLLVVLVVLLVVLVVPDDDPPDPLSVLLNVLSVLSNVLSVLVVVLSPAPLSDVCCVRHVDPVRDDPVNLVSVLVSLVSVLVNLLSLLVSLLVLLLQQQPDPHDPPVSVVLSVVSVVLSVVLSVLSVVVSVVQSVQCVVPVPDDDDPSVLVSLVSSLVSLVSQLVVLVVLVVVLQVVCVVDPDDDDDCVVCCCPVPVLGPVVLNVLSVVLNVDDVVPPSVVRSSVSVSSSSSSSVSVNVSSNDDSHPD/DPDDADPPRDD/DPDDADPPRDD/DPDDDPVVVDPPDDQQQDKDFAQAPVGRGDIDTNVVVVVLVVVLVVVLVLLVVLLVVLVVLLVVLVVPDDDPPDPLSVLLNVLSVLSNVLSVLVVVLSPAPLSDVCCVRHVDPVRDDPVNLVSVLVSLVSVLVNLLSLLVSLLVLLLQQQPDPHDPPVSVVLSVVSVVLSVVLSVLSVVVSVVQSVQCVVPVPDDDDDSVLVSLVSSLVSLVSQLVVLVVLVVVLQVVCVVDPDDDDDCVVCCCPVPVLGPVVLNVLSVVLNVDDVVPPSVVRSSVSVSSSSSSSVSVNVSSNDDSHPD